Protein AF-A0A9P0CF35-F1 (afdb_monomer_lite)

InterPro domains:
  IPR003690 Transcription termination factor, mitochondrial/chloroplastic [PF02536] (257-382)
  IPR003690 Transcription termination factor, mitochondrial/chloroplastic [PTHR15437] (191-407)
  IPR003690 Transcription termination factor, mitochondrial/chloroplastic [SM00733] (134-165)
  IPR003690 Transcription termination factor, mitochondrial/chloroplastic [SM00733] (325-355)
  IPR003690 Transcription termination factor, mitochondrial/chloroplastic [SM00733] (356-386)
  IPR038538 MTERF superfamily, mitochondrial/chloroplastic [G3DSA:1.25.70.10] (170-407)

Foldseek 3Di:
DPVVVVLVVVCVVPPDDDDDPPVVVVPQDDWDWDDDDDFWTWGWDDDPNDIDTDTQGDDPPCPPVSVVVVVVVVVVVVVLVVQLVLLCVLQVDDSVLSVLVVVLCVVVVCPVDPVSVVQVSLLSNVCVVLPDHSVLCSVPSCSSVDGSVLSVLLQVLCCVQVNRDDSLLVLLSLDHSVLSNLQSVLQVVCCVPPVAGPLRVCCVLQVDGSNRSNNVCRVDVLSSVDRVVQQVLLVVVLVVQVNDSVLCNVCVVLSSDGSVLVVVQSVVCVVLVDPGDGSVSSVDDPVVNNVVSVLVVVLVVLCVVQVDLLSVLCVLLVDDSVLSVVVCVVPVVVVVDGSVLLVVQSVLCVVLVADSVLCSVPVLLSVDDSVLQVVLSVLCVVLVDDDDDSVLSNDDPVVNVVVSVVSVVVVVPPDDPDDDDDDDDDD

Radius of gyration: 38.12 Å; chains: 1; bounding box: 103×62×104 Å

pLDDT: mean 80.26, std 22.26, range [27.27, 97.81]

Secondary structure (DSSP, 8-state):
--HHHHHHHHHHHH-TT-PPPTTHHHH----EEE--SSSEEEEEEEETTEEEEEEEE--TT-TTHHHHHHHHHHHHHHHHHHHHHHHHHHHT--HHHHHHHHHHHHHTTTTSSHHHHHHHHHHHHHHHHTT--HHHHHHTGGGGGS-HHHHHHHHHHHHHHTSSPPGGGGGGGGS-HHHHHHHHHHHHHHHHHHSS-HHHHHHHHHT--HHHHHHHHHH-GGGTSS-HHHHHHHHHHHHHTT--HHHHHHTGGGGGS-HHHHHHHHHHHHHTT-SS--HHHHHS-HHHHHHHHHHHHHHHHHHHHHSSHHHHHHHHHT--HHHHHHHHHH-TTGGGS-HHHHHHHHHHHHHTT--HHHHHH-GGGGGS-HHHHHHHHHHHHHTT--S--HHHHTS-HHHHHHHHHHHHHHGGGSS------------

Sequence (427 aa):
MNRSVFQICLSAIHGPTSIPSRSVMKQMSKFSIAHVSNRSYFVNFILGDRQFNMPVHVEKKQEEGLSLQSFSLFQSFKTRNERRLKICELLQCSSADANSIMQIAINQRLFDDPETSATFFDKLKLLHQIGLDAKLVAQHQWLFDFSLGELEKKIEAFRQKEGVLKIDELNLLKLRKAELLDLLDLLEEDRESLMETRIDFFSREFGLSIPEVCSLLVERSFLRRKSLQQIMSIYQKLKDAGVSKSEIRNDFWIFKHKKQTIEERIQLAKRLQFDQFKCWMSRCNLRALKRSAEILTANKKILDKYKTREALLMEKLHIDEAEVGRICDTYPQLSKIRETKILHMIDFLMSEGITEDQIRAHPKILCHSPRTLKKRINELVKLGAHVPNVYVFCLNQRLYDRYIEKFLGGSASSSVNEGPVKSSSKL

Organism: Bemisia tabaci (NCBI:txid7038)

Structure (mmCIF, N/CA/C/O backbone):
data_AF-A0A9P0CF35-F1
#
_entry.id   AF-A0A9P0CF35-F1
#
loop_
_atom_site.group_PDB
_atom_site.id
_atom_site.type_symbol
_atom_site.label_atom_id
_atom_site.label_alt_id
_atom_site.label_comp_id
_atom_site.label_asym_id
_atom_site.label_entity_id
_atom_site.label_seq_id
_atom_site.pdbx_PDB_ins_code
_atom_site.Cartn_x
_atom_site.Cartn_y
_atom_site.Cartn_z
_atom_site.occupancy
_atom_site.B_iso_or_equiv
_atom_site.auth_seq_id
_atom_site.auth_comp_id
_atom_site.auth_asym_id
_atom_site.auth_atom_id
_atom_site.pdbx_PDB_model_num
ATOM 1 N N . MET A 1 1 ? 4.811 -27.610 64.730 1.00 38.06 1 MET A N 1
ATOM 2 C CA . MET A 1 1 ? 4.275 -26.424 64.023 1.00 38.06 1 MET A CA 1
ATOM 3 C C . MET A 1 1 ? 4.744 -25.194 64.780 1.00 38.06 1 MET A C 1
ATOM 5 O O . MET A 1 1 ? 4.407 -25.076 65.951 1.00 38.06 1 MET A O 1
ATOM 9 N N . ASN A 1 2 ? 5.578 -24.342 64.181 1.00 31.91 2 ASN A N 1
ATOM 10 C CA . ASN A 1 2 ? 6.050 -23.142 64.870 1.00 31.91 2 ASN A CA 1
ATOM 11 C C . ASN A 1 2 ? 4.897 -22.126 64.892 1.00 31.91 2 ASN A C 1
ATOM 13 O O . ASN A 1 2 ? 4.430 -21.709 63.830 1.00 31.91 2 ASN A O 1
ATOM 17 N N . ARG A 1 3 ? 4.385 -21.803 66.089 1.00 32.09 3 ARG A N 1
ATOM 18 C CA . ARG A 1 3 ? 3.220 -20.919 66.311 1.00 32.09 3 ARG A CA 1
ATOM 19 C C . ARG A 1 3 ? 3.348 -19.591 65.558 1.00 32.09 3 ARG A C 1
ATOM 21 O O . ARG A 1 3 ? 2.351 -19.075 65.074 1.00 32.09 3 ARG A O 1
ATOM 28 N N . SER A 1 4 ? 4.575 -19.108 65.385 1.00 35.34 4 SER A N 1
ATOM 29 C CA . SER A 1 4 ? 4.942 -17.897 64.652 1.00 35.34 4 SER A CA 1
ATOM 30 C C . SER A 1 4 ? 4.466 -17.880 63.195 1.00 35.34 4 SER A C 1
ATOM 32 O O . SER A 1 4 ? 3.854 -16.905 62.779 1.00 35.34 4 SER A O 1
ATOM 34 N N . VAL A 1 5 ? 4.648 -18.961 62.430 1.00 37.94 5 VAL A N 1
ATOM 35 C CA . VAL A 1 5 ? 4.277 -18.998 60.998 1.00 37.94 5 VAL A CA 1
ATOM 36 C C . VAL A 1 5 ? 2.757 -18.965 60.811 1.00 37.94 5 VAL A C 1
ATOM 38 O O . VAL A 1 5 ? 2.245 -18.284 59.927 1.00 37.94 5 VAL A O 1
ATOM 41 N N . PHE A 1 6 ? 2.019 -19.647 61.691 1.00 38.47 6 PHE A N 1
ATOM 42 C CA . PHE A 1 6 ? 0.555 -19.647 61.665 1.00 38.47 6 PHE A CA 1
ATOM 43 C C . PHE A 1 6 ? -0.020 -18.289 62.104 1.00 38.47 6 PHE A C 1
ATOM 45 O O . PHE A 1 6 ? -0.959 -17.791 61.486 1.00 38.47 6 PHE A O 1
ATOM 52 N N . GLN A 1 7 ? 0.587 -17.649 63.113 1.00 34.69 7 GLN A N 1
ATOM 53 C CA . GLN A 1 7 ? 0.208 -16.309 63.579 1.00 34.69 7 GLN A CA 1
ATOM 54 C C . GLN A 1 7 ? 0.444 -15.230 62.505 1.00 34.69 7 GLN A C 1
ATOM 56 O O . GLN A 1 7 ? -0.371 -14.318 62.371 1.00 34.69 7 GLN A O 1
ATOM 61 N N . ILE A 1 8 ? 1.524 -15.350 61.721 1.00 41.12 8 ILE A N 1
ATOM 62 C CA . ILE A 1 8 ? 1.886 -14.422 60.634 1.00 41.12 8 ILE A CA 1
ATOM 63 C C . ILE A 1 8 ? 0.896 -14.526 59.464 1.00 41.12 8 ILE A C 1
ATOM 65 O O . ILE A 1 8 ? 0.435 -13.509 58.950 1.00 41.12 8 ILE A O 1
ATOM 69 N N . CYS A 1 9 ? 0.481 -15.739 59.083 1.00 38.28 9 CYS A N 1
ATOM 70 C CA . CYS A 1 9 ? -0.542 -15.921 58.048 1.00 38.28 9 CYS A CA 1
ATOM 71 C C . CYS A 1 9 ? -1.928 -15.397 58.474 1.00 38.28 9 CYS A C 1
ATOM 73 O O . CYS A 1 9 ? -2.679 -14.911 57.633 1.00 38.28 9 CYS A O 1
ATOM 75 N N . LEU A 1 10 ? -2.263 -15.461 59.767 1.00 36.50 10 LEU A N 1
ATOM 76 C CA . LEU A 1 10 ? -3.533 -14.966 60.316 1.00 36.50 10 LEU A CA 1
ATOM 77 C C . LEU A 1 10 ? -3.588 -13.435 60.434 1.00 36.50 10 LEU A C 1
ATOM 79 O O . LEU A 1 10 ? -4.591 -12.820 60.076 1.00 36.50 10 LEU A O 1
ATOM 83 N N . SER A 1 11 ? -2.496 -12.812 60.877 1.00 35.41 11 SER A N 1
ATOM 84 C CA . SER A 1 11 ? -2.374 -11.347 60.950 1.00 35.41 11 SER A CA 1
ATOM 85 C C . SER A 1 11 ? -2.314 -10.687 59.564 1.00 35.41 11 SER A C 1
ATOM 87 O O . SER A 1 11 ? -2.769 -9.555 59.405 1.00 35.41 11 SER A O 1
ATOM 89 N N . ALA A 1 12 ? -1.876 -11.423 58.536 1.00 39.31 12 ALA A N 1
ATOM 90 C CA . ALA A 1 12 ? -1.888 -10.994 57.136 1.00 39.31 12 ALA A CA 1
ATOM 91 C C . ALA A 1 12 ? -3.288 -10.931 56.483 1.00 39.31 12 ALA A C 1
ATOM 93 O O . ALA A 1 12 ? -3.429 -10.330 55.419 1.00 39.31 12 ALA A O 1
ATOM 94 N N . ILE A 1 13 ? -4.316 -11.542 57.088 1.00 39.69 13 ILE A N 1
ATOM 95 C CA . ILE A 1 13 ? -5.685 -11.584 56.537 1.00 39.69 13 ILE A CA 1
ATOM 96 C C . ILE A 1 13 ? -6.619 -10.588 57.247 1.00 39.69 13 ILE A C 1
ATOM 98 O O . ILE A 1 13 ? -7.537 -10.070 56.614 1.00 39.69 13 ILE A O 1
ATOM 102 N N . HIS A 1 14 ? -6.382 -10.274 58.528 1.00 35.88 14 HIS A N 1
ATOM 103 C CA . HIS A 1 14 ? -7.308 -9.469 59.345 1.00 35.88 14 HIS A CA 1
ATOM 104 C C . HIS A 1 14 ? -6.695 -8.229 60.025 1.00 35.88 14 HIS A C 1
ATOM 106 O O . HIS A 1 14 ? -7.379 -7.543 60.788 1.00 35.88 14 HIS A O 1
ATOM 112 N N . GLY A 1 15 ? -5.427 -7.912 59.747 1.00 35.34 15 GLY A N 1
ATOM 113 C CA . GLY A 1 15 ? -4.712 -6.816 60.404 1.00 35.34 15 GLY A CA 1
ATOM 114 C C . GLY A 1 15 ? -4.285 -7.148 61.846 1.00 35.34 15 GLY A C 1
ATOM 115 O O . GLY A 1 15 ? -4.724 -8.145 62.422 1.00 35.34 15 GLY A O 1
ATOM 116 N N . PRO A 1 16 ? -3.398 -6.336 62.450 1.00 35.19 16 PRO A N 1
ATOM 117 C CA . PRO A 1 16 ? -2.611 -6.729 63.625 1.00 35.19 16 PRO A CA 1
ATOM 118 C C . PRO A 1 16 ? -3.377 -6.880 64.956 1.00 35.19 16 PRO A C 1
ATOM 120 O O . PRO A 1 16 ? -2.761 -7.281 65.940 1.00 35.19 16 PRO A O 1
ATOM 123 N N . THR A 1 17 ? -4.685 -6.601 65.035 1.00 35.00 17 THR A N 1
ATOM 124 C CA . THR A 1 17 ? -5.405 -6.518 66.328 1.00 35.00 17 THR A CA 1
ATOM 125 C C . THR A 1 17 ? -6.737 -7.268 66.430 1.00 35.00 17 THR A C 1
ATOM 127 O O . THR A 1 17 ? -7.443 -7.090 67.421 1.00 35.00 17 THR A O 1
ATOM 130 N N . SER A 1 18 ? -7.093 -8.161 65.501 1.00 32.91 18 SER A N 1
ATOM 131 C CA . SER A 1 18 ? -8.327 -8.955 65.638 1.00 32.91 18 SER A CA 1
ATOM 132 C C . SER A 1 18 ? -8.052 -10.447 65.861 1.00 32.91 18 SER A C 1
ATOM 134 O O . SER A 1 18 ? -7.495 -11.150 65.021 1.00 32.91 18 SER A O 1
ATOM 136 N N . ILE A 1 19 ? -8.459 -10.951 67.031 1.00 38.06 19 ILE A N 1
ATOM 137 C CA . ILE A 1 19 ? -8.584 -12.392 67.278 1.00 38.06 19 ILE A CA 1
ATOM 138 C C . ILE A 1 19 ? -9.802 -12.860 66.463 1.00 38.06 19 ILE A C 1
ATOM 140 O O . ILE A 1 19 ? -10.900 -12.347 66.698 1.00 38.06 19 ILE A O 1
ATOM 144 N N . PRO A 1 20 ? -9.665 -13.801 65.510 1.00 36.38 20 PRO A N 1
ATOM 145 C CA . PRO A 1 20 ? -10.798 -14.231 64.705 1.00 36.38 20 PRO A CA 1
ATOM 146 C C . PRO A 1 20 ? -11.802 -14.962 65.592 1.00 36.38 20 PRO A C 1
ATOM 148 O O . PRO A 1 20 ? -11.429 -15.786 66.433 1.00 36.38 20 PRO A O 1
ATOM 151 N N . SER A 1 21 ? -13.090 -14.692 65.388 1.00 35.62 21 SER A N 1
ATOM 152 C CA . SER A 1 21 ? -14.142 -15.411 66.103 1.00 35.62 21 SER A CA 1
ATOM 153 C C . SER A 1 21 ? -14.088 -16.913 65.771 1.00 35.62 21 SER A C 1
ATOM 155 O O . SER A 1 21 ? -13.633 -17.330 64.700 1.00 35.62 21 SER A O 1
ATOM 157 N N . ARG A 1 22 ? -14.604 -17.759 66.674 1.00 35.00 22 ARG A N 1
ATOM 158 C CA . ARG A 1 22 ? -14.693 -19.220 66.472 1.00 35.00 22 ARG A CA 1
ATOM 159 C C . ARG A 1 22 ? -15.443 -19.629 65.191 1.00 35.00 22 ARG A C 1
ATOM 161 O O . ARG A 1 22 ? -15.274 -20.767 64.761 1.00 35.00 22 ARG A O 1
ATOM 168 N N . SER A 1 23 ? -16.243 -18.749 64.575 1.00 34.41 23 SER A N 1
ATOM 169 C CA . SER A 1 23 ? -16.899 -19.044 63.292 1.00 34.41 23 SER A CA 1
ATOM 170 C C . SER A 1 23 ? -15.955 -18.879 62.092 1.00 34.41 23 SER A C 1
ATOM 172 O O . SER A 1 23 ? -16.023 -19.684 61.166 1.00 34.41 23 SER A O 1
ATOM 174 N N . VAL A 1 24 ? -15.006 -17.936 62.147 1.00 34.50 24 VAL A N 1
ATOM 175 C CA . VAL A 1 24 ? -13.995 -17.695 61.097 1.00 34.50 24 VAL A CA 1
ATOM 176 C C . VAL A 1 24 ? -12.985 -18.843 61.036 1.00 34.50 24 VAL A C 1
ATOM 178 O O . VAL A 1 24 ? -12.649 -19.327 59.957 1.00 34.50 24 VAL A O 1
ATOM 181 N N . MET A 1 25 ? -12.585 -19.380 62.194 1.00 34.03 25 MET A N 1
ATOM 182 C CA . MET A 1 25 ? -11.726 -20.573 62.257 1.00 34.03 25 MET A CA 1
ATOM 183 C C . MET A 1 25 ? -12.390 -21.844 61.696 1.00 34.03 25 MET A C 1
ATOM 185 O O . MET A 1 25 ? -11.685 -22.777 61.322 1.00 34.03 25 MET A O 1
ATOM 189 N N . LYS A 1 26 ? -13.727 -21.889 61.598 1.00 34.72 26 LYS A N 1
ATOM 190 C CA . LYS A 1 26 ? -14.466 -23.012 60.996 1.00 34.72 26 LYS A CA 1
ATOM 191 C C . LYS A 1 26 ? -14.554 -22.940 59.464 1.00 34.72 26 LYS A C 1
ATOM 193 O O . LYS A 1 26 ? -14.775 -23.977 58.850 1.00 34.72 26 LYS A O 1
ATOM 198 N N . GLN A 1 27 ? -14.371 -21.764 58.851 1.00 34.12 27 GLN A N 1
ATOM 199 C CA . GLN A 1 27 ? -14.443 -21.577 57.390 1.00 34.12 27 GLN A CA 1
ATOM 200 C C . GLN A 1 27 ? -13.103 -21.785 56.661 1.00 34.12 27 GLN A C 1
ATOM 202 O O . GLN A 1 27 ? -13.093 -21.958 55.446 1.00 34.12 27 GLN A O 1
ATOM 207 N N . MET A 1 28 ? -11.971 -21.829 57.371 1.00 33.00 28 MET A N 1
ATOM 208 C CA . MET A 1 28 ? -10.666 -22.146 56.777 1.00 33.00 28 MET A CA 1
ATOM 209 C C . MET A 1 28 ? -10.422 -23.657 56.734 1.00 33.00 28 MET A C 1
ATOM 211 O O . MET A 1 28 ? -9.695 -24.224 57.553 1.00 33.00 28 MET A O 1
ATOM 215 N N . SER A 1 29 ? -11.026 -24.342 55.767 1.00 32.12 29 SER A N 1
ATOM 216 C CA . SER A 1 29 ? -10.775 -25.765 55.551 1.00 32.12 29 SER A CA 1
ATOM 217 C C . SER A 1 29 ? -9.436 -25.991 54.829 1.00 32.12 29 SER A C 1
ATOM 219 O O . SER A 1 29 ? -9.379 -26.035 53.606 1.00 32.12 29 SER A O 1
ATOM 221 N N . LYS A 1 30 ? -8.384 -26.217 55.629 1.00 38.38 30 LYS A N 1
ATOM 222 C CA . LYS A 1 30 ? -7.098 -26.877 55.301 1.00 38.38 30 LYS A CA 1
ATOM 223 C C . LYS A 1 30 ? -6.047 -26.055 54.529 1.00 38.38 30 LYS A C 1
ATOM 225 O O . LYS A 1 30 ? -5.987 -26.064 53.306 1.00 38.38 30 LYS A O 1
ATOM 230 N N . PHE A 1 31 ? -5.090 -25.502 55.277 1.00 35.50 31 PHE A N 1
ATOM 231 C CA . PHE A 1 31 ? -3.725 -25.263 54.794 1.00 35.50 31 PHE A CA 1
ATOM 232 C C . PHE A 1 31 ? -2.854 -26.480 55.127 1.00 35.50 31 PHE A C 1
ATOM 234 O O . PHE A 1 31 ? -2.879 -26.964 56.259 1.00 35.50 31 PHE A O 1
ATOM 241 N N . SER A 1 32 ? -2.064 -26.968 54.168 1.00 35.41 32 SER A N 1
ATOM 242 C CA . SER A 1 32 ? -1.020 -27.964 54.437 1.00 35.41 32 SER A CA 1
ATOM 243 C C . SER A 1 32 ? 0.258 -27.572 53.707 1.00 35.41 32 SER A C 1
ATOM 245 O O . SER A 1 32 ? 0.242 -27.311 52.508 1.00 35.41 32 SER A O 1
ATOM 247 N N . ILE A 1 33 ? 1.369 -27.498 54.435 1.00 34.66 33 ILE A N 1
ATOM 248 C CA . ILE A 1 33 ? 2.695 -27.385 53.828 1.00 34.66 33 ILE A CA 1
ATOM 249 C C . ILE A 1 33 ? 3.159 -28.820 53.605 1.00 34.66 33 ILE A C 1
ATOM 251 O O . ILE A 1 33 ? 3.409 -29.544 54.569 1.00 34.66 33 ILE A O 1
ATOM 255 N N . ALA A 1 34 ? 3.214 -29.251 52.347 1.00 33.88 34 ALA A N 1
ATOM 256 C CA . ALA A 1 34 ? 3.755 -30.557 52.004 1.00 33.88 34 ALA A CA 1
ATOM 257 C C . ALA A 1 34 ? 5.282 -30.452 51.940 1.00 33.88 34 ALA A C 1
ATOM 259 O O . ALA A 1 34 ? 5.837 -29.702 51.136 1.00 33.88 34 ALA A O 1
ATOM 260 N N . HIS A 1 35 ? 5.963 -31.193 52.810 1.00 31.84 35 HIS A N 1
ATOM 261 C CA . HIS A 1 35 ? 7.411 -31.325 52.769 1.00 31.84 35 HIS A CA 1
ATOM 262 C C . HIS A 1 35 ? 7.775 -32.315 51.658 1.00 31.84 35 HIS A C 1
ATOM 264 O O . HIS A 1 35 ? 7.420 -33.488 51.741 1.00 31.84 35 HIS A O 1
ATOM 270 N N . VAL A 1 36 ? 8.508 -31.868 50.640 1.00 31.00 36 VAL A N 1
ATOM 271 C CA . VAL A 1 36 ? 9.132 -32.758 49.652 1.00 31.00 36 VAL A CA 1
ATOM 272 C C . VAL A 1 36 ? 10.640 -32.548 49.733 1.00 31.00 36 VAL A C 1
ATOM 274 O O . VAL A 1 36 ? 11.125 -31.426 49.861 1.00 31.00 36 VAL A O 1
ATOM 277 N N . SER A 1 37 ? 11.379 -33.651 49.803 1.00 35.69 37 SER A N 1
ATOM 278 C CA . SER A 1 37 ? 12.822 -33.684 50.036 1.00 35.69 37 SER A CA 1
ATOM 279 C C . SER A 1 37 ? 13.614 -32.803 49.059 1.00 35.69 37 SER A C 1
ATOM 281 O O . SER A 1 37 ? 13.305 -32.755 47.874 1.00 35.69 37 SER A O 1
ATOM 283 N N . ASN A 1 38 ? 14.695 -32.203 49.572 1.00 34.97 38 ASN A N 1
ATOM 284 C CA . ASN A 1 38 ? 15.697 -31.378 48.883 1.00 34.97 38 ASN A CA 1
ATOM 285 C C . ASN A 1 38 ? 15.224 -30.012 48.330 1.00 34.97 38 ASN A C 1
ATOM 287 O O . ASN A 1 38 ? 14.948 -29.833 47.149 1.00 34.97 38 ASN A O 1
ATOM 291 N N . ARG A 1 39 ? 15.297 -29.001 49.216 1.00 39.50 39 ARG A N 1
ATOM 292 C CA . ARG A 1 39 ? 15.465 -27.553 48.927 1.00 39.50 39 ARG A CA 1
ATOM 293 C C . ARG A 1 39 ? 14.374 -26.845 48.102 1.00 39.50 39 ARG A C 1
ATOM 295 O O . ARG A 1 39 ? 14.587 -25.708 47.679 1.00 39.50 39 ARG A O 1
ATOM 302 N N . SER A 1 40 ? 13.203 -27.454 47.952 1.00 37.66 40 SER A N 1
ATOM 303 C CA . SER A 1 40 ? 12.041 -26.840 47.298 1.00 37.66 40 SER A CA 1
ATOM 304 C C . SER A 1 40 ? 10.822 -26.991 48.205 1.00 37.66 40 SER A C 1
ATOM 306 O O . SER A 1 40 ? 10.358 -28.104 48.440 1.00 37.66 40 SER A O 1
ATOM 308 N N . TYR A 1 41 ? 10.332 -25.889 48.766 1.00 45.41 41 TYR A N 1
ATOM 309 C CA . TYR A 1 41 ? 9.106 -25.873 49.564 1.00 45.41 41 TYR A CA 1
ATOM 310 C C . TYR A 1 41 ? 7.922 -25.635 48.631 1.00 45.41 41 TYR A C 1
ATOM 312 O O . TYR A 1 41 ? 8.048 -24.881 47.675 1.00 45.41 41 TYR A O 1
ATOM 320 N N . PHE A 1 42 ? 6.771 -26.250 48.891 1.00 41.91 42 PHE A N 1
ATOM 321 C CA . PHE A 1 42 ? 5.540 -25.931 48.172 1.00 41.91 42 PHE A CA 1
ATOM 322 C C . PHE A 1 42 ? 4.486 -25.447 49.160 1.00 41.91 42 PHE A C 1
ATOM 324 O O . PHE A 1 42 ? 4.216 -26.103 50.169 1.00 41.91 42 PHE A O 1
ATOM 331 N N . VAL A 1 43 ? 3.896 -24.287 48.879 1.00 48.56 43 VAL A N 1
ATOM 332 C CA . VAL A 1 43 ? 2.720 -23.811 49.609 1.00 48.56 43 VAL A CA 1
ATOM 333 C C . VAL A 1 43 ? 1.496 -24.306 48.856 1.00 48.56 43 VAL A C 1
ATOM 335 O O . VAL A 1 43 ? 1.238 -23.863 47.735 1.00 48.56 43 VAL A O 1
ATOM 338 N N . ASN A 1 44 ? 0.762 -25.233 49.474 1.00 40.88 44 ASN A N 1
ATOM 339 C CA . ASN A 1 44 ? -0.503 -25.714 48.939 1.00 40.88 44 ASN A CA 1
ATOM 340 C C . ASN A 1 44 ? -1.637 -24.903 49.559 1.00 40.88 44 ASN A C 1
ATOM 342 O O . ASN A 1 44 ? -1.755 -24.832 50.787 1.00 40.88 44 ASN A O 1
ATOM 346 N N . PHE A 1 45 ? -2.489 -24.322 48.722 1.00 50.19 45 PHE A N 1
ATOM 347 C CA . PHE A 1 45 ? -3.704 -23.667 49.191 1.00 50.19 45 PHE A CA 1
ATOM 348 C C . PHE A 1 45 ? -4.875 -23.912 48.246 1.00 50.19 45 PHE A C 1
ATOM 350 O O . PHE A 1 45 ? -4.711 -24.190 47.057 1.00 50.19 45 PHE A O 1
ATOM 357 N N . ILE A 1 46 ? -6.069 -23.842 48.822 1.00 37.50 46 ILE A N 1
ATOM 358 C CA . ILE A 1 46 ? -7.337 -24.081 48.146 1.00 37.50 46 ILE A CA 1
ATOM 359 C C . ILE A 1 46 ? -8.031 -22.726 47.994 1.00 37.50 46 ILE A C 1
ATOM 361 O O . ILE A 1 46 ? -8.192 -22.003 48.978 1.00 37.50 46 ILE A O 1
ATOM 365 N N . LEU A 1 47 ? -8.405 -22.369 46.764 1.00 36.06 47 LEU A N 1
ATOM 366 C CA . LEU A 1 47 ? -9.180 -21.164 46.456 1.00 36.06 47 LEU A CA 1
ATOM 367 C C . LEU A 1 47 ? -10.466 -21.597 45.736 1.00 36.06 47 LEU A C 1
ATOM 369 O O . LEU A 1 47 ? -10.415 -22.024 44.580 1.00 36.06 47 LEU A O 1
ATOM 373 N N . GLY A 1 48 ? -11.605 -21.536 46.432 1.00 49.44 48 GLY A N 1
ATOM 374 C CA . GLY A 1 48 ? -12.844 -22.177 45.971 1.00 49.44 48 GLY A CA 1
ATOM 375 C C . GLY A 1 48 ? -12.682 -23.701 45.905 1.00 49.44 48 GLY A C 1
ATOM 376 O O . GLY A 1 48 ? -12.150 -24.295 46.837 1.00 49.44 48 GLY A O 1
ATOM 377 N N . ASP A 1 49 ? -13.056 -24.319 44.782 1.00 36.31 49 ASP A N 1
ATOM 378 C CA . ASP A 1 49 ? -12.972 -25.780 44.589 1.00 36.31 49 ASP A CA 1
ATOM 379 C C . ASP A 1 49 ? -11.645 -26.252 43.963 1.00 36.31 49 ASP A C 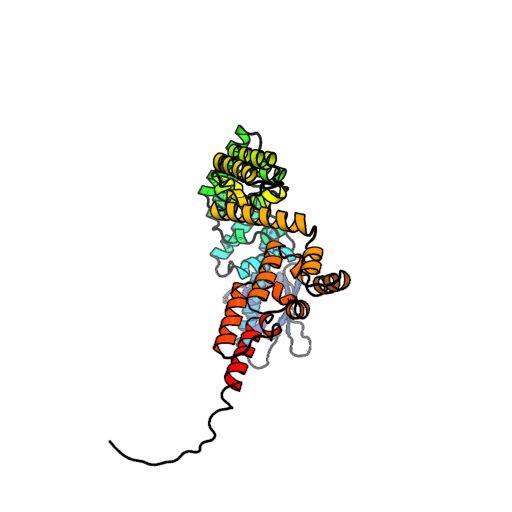1
ATOM 381 O O . ASP A 1 49 ? -11.511 -27.406 43.553 1.00 36.31 49 ASP A O 1
ATOM 385 N N . ARG A 1 50 ? -10.648 -25.365 43.824 1.00 32.47 50 ARG A N 1
ATOM 386 C CA . ARG A 1 50 ? -9.380 -25.673 43.140 1.00 32.47 50 ARG A CA 1
ATOM 387 C C . ARG A 1 50 ? -8.185 -25.590 44.084 1.00 32.47 50 ARG A C 1
ATOM 389 O O . ARG A 1 50 ? -8.034 -24.628 44.835 1.00 32.47 50 ARG A O 1
ATOM 396 N N . GLN A 1 51 ? -7.313 -26.594 43.993 1.00 42.62 51 GLN A N 1
ATOM 397 C CA . GLN A 1 51 ? -6.056 -26.681 44.734 1.00 42.62 51 GLN A CA 1
ATOM 398 C C . GLN A 1 51 ? -4.892 -26.152 43.885 1.00 42.62 51 GLN A C 1
ATOM 400 O O . GLN A 1 51 ? -4.752 -26.514 42.717 1.00 42.62 51 GLN A O 1
ATOM 405 N N . PHE A 1 52 ? -4.046 -25.315 44.485 1.00 42.47 52 PHE A N 1
ATOM 406 C CA . PHE A 1 52 ? -2.872 -24.721 43.849 1.00 42.47 52 PHE A CA 1
ATOM 407 C C . PHE A 1 52 ? -1.610 -25.030 44.657 1.00 42.47 52 PHE A C 1
ATOM 409 O O . PHE A 1 52 ? -1.636 -24.971 45.886 1.00 42.47 52 PHE A O 1
ATOM 416 N N . ASN A 1 53 ? -0.505 -25.309 43.956 1.00 42.47 53 ASN A N 1
ATOM 417 C CA . ASN A 1 53 ? 0.804 -25.597 44.546 1.00 42.47 53 ASN A CA 1
ATOM 418 C C . ASN A 1 53 ? 1.808 -24.542 44.059 1.00 42.47 53 ASN A C 1
ATOM 420 O O . ASN A 1 53 ? 2.073 -24.459 42.858 1.00 42.47 53 ASN A O 1
ATOM 424 N N . MET A 1 54 ? 2.370 -23.740 44.966 1.00 43.88 54 MET A N 1
ATOM 425 C CA . MET A 1 54 ? 3.357 -22.708 44.622 1.00 43.88 54 MET A CA 1
ATOM 426 C C . MET A 1 54 ? 4.758 -23.106 45.113 1.00 43.88 54 MET A C 1
ATOM 428 O O . MET A 1 54 ? 4.907 -23.311 46.319 1.00 43.88 54 MET A O 1
ATOM 432 N N . PRO A 1 55 ? 5.779 -23.207 44.239 1.00 42.22 55 PRO A N 1
ATOM 433 C CA . PRO A 1 55 ? 7.153 -23.472 44.657 1.00 42.22 55 PRO A CA 1
ATOM 434 C C . PRO A 1 55 ? 7.762 -22.259 45.374 1.00 42.22 55 PRO A C 1
ATOM 436 O O . PRO A 1 55 ? 7.620 -21.120 44.935 1.00 42.22 55 PRO A O 1
ATOM 439 N N . VAL A 1 56 ? 8.479 -22.519 46.460 1.00 46.44 56 VAL A N 1
ATOM 440 C CA . VAL A 1 56 ? 9.226 -21.564 47.278 1.00 46.44 56 VAL A CA 1
ATOM 441 C C . VAL A 1 56 ? 10.638 -22.127 47.455 1.00 46.44 56 VAL A C 1
ATOM 443 O O . VAL A 1 56 ? 10.841 -23.157 48.102 1.00 46.44 56 VAL A O 1
ATOM 446 N N . HIS A 1 57 ? 11.634 -21.469 46.864 1.00 41.78 57 HIS A N 1
ATOM 447 C CA . HIS A 1 57 ? 13.038 -21.785 47.121 1.00 41.78 57 HIS A CA 1
ATOM 448 C C . HIS A 1 57 ? 13.502 -21.050 48.377 1.00 41.78 57 HIS A C 1
ATOM 450 O O . HIS A 1 57 ? 13.391 -19.833 48.469 1.00 41.78 57 HIS A O 1
ATOM 456 N N . VAL A 1 58 ? 14.023 -21.801 49.346 1.00 41.88 58 VAL A N 1
ATOM 457 C CA . VAL A 1 58 ? 14.560 -21.252 50.596 1.00 41.88 58 VAL A CA 1
ATOM 458 C C . VAL A 1 58 ? 16.060 -21.510 50.605 1.00 41.88 58 VAL A C 1
ATOM 460 O O . VAL A 1 58 ? 16.505 -22.643 50.811 1.00 41.88 58 VAL A O 1
ATOM 463 N N . GLU A 1 59 ? 16.852 -20.463 50.379 1.00 38.16 59 GLU A N 1
ATOM 464 C CA . GLU A 1 59 ? 18.284 -20.498 50.669 1.00 38.16 59 GLU A CA 1
ATOM 465 C C . GLU A 1 59 ? 18.521 -20.241 52.163 1.00 38.16 59 GLU A C 1
ATOM 467 O O . GLU A 1 59 ? 17.955 -19.334 52.769 1.00 38.16 59 GLU A O 1
ATOM 472 N N . LYS A 1 60 ? 19.367 -21.079 52.772 1.00 39.22 60 LYS A N 1
ATOM 473 C CA . LYS A 1 60 ? 19.540 -21.287 54.224 1.00 39.22 60 LYS A CA 1
ATOM 474 C C . LYS A 1 60 ? 20.043 -20.080 55.053 1.00 39.22 60 LYS A C 1
ATOM 476 O O . LYS A 1 60 ? 20.476 -20.291 56.180 1.00 39.22 60 LYS A O 1
ATOM 481 N N . LYS A 1 61 ? 20.037 -18.841 54.545 1.00 36.06 61 LYS A N 1
ATOM 482 C CA . LYS A 1 61 ? 20.641 -17.682 55.240 1.00 36.06 61 LYS A CA 1
ATOM 483 C C . LYS A 1 61 ? 19.867 -16.353 55.210 1.00 36.06 61 LYS A C 1
ATOM 485 O O . LYS A 1 61 ? 20.440 -15.338 55.587 1.00 36.06 61 LYS A O 1
ATOM 490 N N . GLN A 1 62 ? 18.583 -16.324 54.849 1.00 39.31 62 GLN A N 1
ATOM 491 C CA . GLN A 1 62 ? 17.777 -15.087 54.914 1.00 39.31 62 GLN A CA 1
ATOM 492 C C . GLN A 1 62 ? 16.347 -15.333 55.427 1.00 39.31 62 GLN A C 1
ATOM 494 O O . GLN A 1 62 ? 15.382 -15.072 54.720 1.00 39.31 62 GLN A O 1
ATOM 499 N N . GLU A 1 63 ? 16.174 -15.845 56.649 1.00 40.31 63 GLU A N 1
ATOM 500 C CA . GLU A 1 63 ? 14.834 -16.174 57.180 1.00 40.31 63 GLU A CA 1
ATOM 501 C C . GLU A 1 63 ? 13.887 -14.958 57.292 1.00 40.31 63 GLU A C 1
ATOM 503 O O . GLU A 1 63 ? 12.684 -15.108 57.084 1.00 40.31 63 GLU A O 1
ATOM 508 N N . GLU A 1 64 ? 14.402 -13.742 57.505 1.00 39.31 64 GLU A N 1
ATOM 509 C CA . GLU A 1 64 ? 13.566 -12.530 57.570 1.00 39.31 64 GLU A CA 1
ATOM 510 C C . GLU A 1 64 ? 13.252 -11.940 56.178 1.00 39.31 64 GLU A C 1
ATOM 512 O O . GLU A 1 64 ? 12.108 -11.571 55.905 1.00 39.31 64 GLU A O 1
ATOM 517 N N . GLY A 1 65 ? 14.220 -11.938 55.249 1.00 34.53 65 GLY A N 1
ATOM 518 C CA . GLY A 1 65 ? 14.058 -11.407 53.883 1.00 34.53 65 GLY A CA 1
ATOM 519 C C . GLY A 1 65 ? 13.249 -12.306 52.934 1.00 34.53 65 GLY A C 1
ATOM 520 O O . GLY A 1 65 ? 12.511 -11.805 52.082 1.00 34.53 65 GLY A O 1
ATOM 521 N N . LEU A 1 66 ? 13.314 -13.630 53.121 1.00 39.16 66 LEU A N 1
ATOM 522 C CA . LEU A 1 66 ? 12.540 -14.616 52.352 1.00 39.16 66 LEU A CA 1
ATOM 523 C C . LEU A 1 66 ? 11.031 -14.537 52.640 1.00 39.16 66 LEU A C 1
ATOM 525 O O . LEU A 1 66 ? 10.226 -14.866 51.765 1.00 39.16 66 LEU A O 1
ATOM 529 N N . SER A 1 67 ? 10.631 -14.070 53.830 1.00 52.97 67 SER A N 1
ATOM 530 C CA . SER A 1 67 ? 9.218 -13.933 54.217 1.00 52.97 67 SER A CA 1
ATOM 531 C C . SER A 1 67 ? 8.508 -12.816 53.439 1.00 52.97 67 SER A C 1
ATOM 533 O O . SER A 1 67 ? 7.426 -13.029 52.890 1.00 52.97 67 SER A O 1
ATOM 535 N N . LEU A 1 68 ? 9.164 -11.659 53.303 1.00 46.12 68 LEU A N 1
ATOM 536 C CA . LEU A 1 68 ? 8.668 -10.493 52.571 1.00 46.12 68 LEU A CA 1
ATOM 537 C C . LEU A 1 68 ? 8.642 -10.733 51.059 1.00 46.12 68 LEU A C 1
ATOM 539 O O . LEU A 1 68 ? 7.668 -10.365 50.406 1.00 46.12 68 LEU A O 1
ATOM 543 N N . GLN A 1 69 ? 9.668 -11.389 50.504 1.00 49.69 69 GLN A N 1
ATOM 544 C CA . GLN A 1 69 ? 9.696 -11.755 49.082 1.00 49.69 69 GLN A CA 1
ATOM 545 C C . GLN A 1 69 ? 8.634 -12.806 48.735 1.00 49.69 69 GLN A C 1
ATOM 547 O O . GLN A 1 69 ? 7.941 -12.682 47.728 1.00 49.69 69 GLN A O 1
ATOM 552 N N . SER A 1 70 ? 8.445 -13.819 49.584 1.00 55.62 70 SER A N 1
ATOM 553 C CA . SER A 1 70 ? 7.385 -14.817 49.383 1.00 55.62 70 SER A CA 1
ATOM 554 C C . SER A 1 70 ? 5.991 -14.191 49.502 1.00 55.62 70 SER A C 1
ATOM 556 O O . SER A 1 70 ? 5.087 -14.539 48.743 1.00 55.62 70 SER A O 1
ATOM 558 N N . PHE A 1 71 ? 5.818 -13.228 50.414 1.00 59.00 71 PHE A N 1
ATOM 559 C CA . PHE A 1 71 ? 4.576 -12.474 50.569 1.00 59.00 71 PHE A CA 1
ATOM 560 C C . PHE A 1 71 ? 4.295 -11.554 49.374 1.00 59.00 71 PHE A C 1
ATOM 562 O O . PHE A 1 71 ? 3.171 -11.538 48.873 1.00 59.00 71 PHE A O 1
ATOM 569 N N . SER A 1 72 ? 5.295 -10.827 48.869 1.00 59.84 72 SER A N 1
ATOM 570 C CA . SER A 1 72 ? 5.127 -9.958 47.698 1.00 59.84 72 SER A CA 1
ATOM 571 C C . SER A 1 72 ? 4.825 -10.760 46.428 1.00 59.84 72 SER A C 1
ATOM 573 O O . SER A 1 72 ? 3.937 -10.383 45.660 1.00 59.84 72 SER A O 1
ATOM 575 N N . LEU A 1 73 ? 5.472 -11.918 46.248 1.00 66.69 73 LEU A N 1
ATOM 576 C CA . LEU A 1 73 ? 5.162 -12.868 45.177 1.00 66.69 73 LEU A CA 1
ATOM 577 C C . LEU A 1 73 ? 3.735 -13.417 45.298 1.00 66.69 73 LEU A C 1
ATOM 579 O O . LEU A 1 73 ? 3.021 -13.477 44.297 1.00 66.69 73 LEU A O 1
ATOM 583 N N . PHE A 1 74 ? 3.286 -13.755 46.511 1.00 67.38 74 PHE A N 1
ATOM 584 C CA . PHE A 1 74 ? 1.917 -14.208 46.758 1.00 67.38 74 PHE A CA 1
ATOM 585 C C . PHE A 1 74 ? 0.878 -13.123 46.447 1.00 67.38 74 PHE A C 1
ATOM 587 O O . PHE A 1 74 ? -0.098 -13.398 45.748 1.00 67.38 74 PHE A O 1
ATOM 594 N N . GLN A 1 75 ? 1.092 -11.885 46.904 1.00 70.44 75 GLN A N 1
ATOM 595 C CA . GLN A 1 75 ? 0.189 -10.766 46.611 1.00 70.44 75 GLN A CA 1
ATOM 596 C C . GLN A 1 75 ? 0.131 -10.472 45.107 1.00 70.44 75 GLN A C 1
ATOM 598 O O . GLN A 1 75 ? -0.953 -10.288 44.549 1.00 70.44 75 GLN A O 1
ATOM 603 N N . SER A 1 76 ? 1.278 -10.513 44.424 1.00 74.06 76 SER A N 1
ATOM 604 C CA . SER A 1 76 ? 1.361 -10.373 42.967 1.00 74.06 76 SER A CA 1
ATOM 605 C C . SER A 1 76 ? 0.600 -11.488 42.235 1.00 74.06 76 SER A C 1
ATOM 607 O O . SER A 1 76 ? -0.217 -11.208 41.355 1.00 74.06 76 SER A O 1
ATOM 609 N N . PHE A 1 77 ? 0.783 -12.751 42.640 1.00 74.62 77 PHE A N 1
ATOM 610 C CA . PHE A 1 77 ? 0.066 -13.897 42.073 1.00 74.62 77 PHE A CA 1
ATOM 611 C C . PHE A 1 77 ? -1.449 -13.812 42.300 1.00 74.62 77 PHE A C 1
ATOM 613 O O . PHE A 1 77 ? -2.225 -14.053 41.371 1.00 74.62 77 PHE A O 1
ATOM 620 N N . LYS A 1 78 ? -1.875 -13.438 43.512 1.00 76.81 78 LYS A N 1
ATOM 621 C CA . LYS A 1 78 ? -3.286 -13.234 43.862 1.00 76.81 78 LYS A CA 1
ATOM 622 C C . LYS A 1 78 ? -3.911 -12.151 42.982 1.00 76.81 78 LYS A C 1
ATOM 624 O O . LYS A 1 78 ? -4.887 -12.425 42.289 1.00 76.81 78 LYS A O 1
ATOM 629 N N . THR A 1 79 ? -3.274 -10.983 42.907 1.00 84.31 79 THR A N 1
ATOM 630 C CA . THR A 1 79 ? -3.737 -9.839 42.102 1.00 84.31 79 THR A CA 1
ATOM 631 C C . THR A 1 79 ? -3.821 -10.199 40.618 1.00 84.31 79 THR A C 1
ATOM 633 O O . THR A 1 79 ? -4.788 -9.867 39.931 1.00 84.31 79 THR A O 1
ATOM 636 N N . ARG A 1 80 ? -2.824 -10.928 40.100 1.00 84.19 80 ARG A N 1
ATOM 637 C CA . ARG A 1 80 ? -2.812 -11.399 38.710 1.00 84.19 80 ARG A CA 1
ATOM 638 C C . ARG A 1 80 ? -3.988 -12.339 38.431 1.00 84.19 80 ARG A C 1
ATOM 640 O O . ARG A 1 80 ? -4.643 -12.197 37.402 1.00 84.19 80 ARG A O 1
ATOM 647 N N . ASN A 1 81 ? -4.282 -13.267 39.339 1.00 85.50 81 ASN A N 1
ATOM 648 C CA . ASN A 1 81 ? -5.414 -14.179 39.187 1.00 85.50 81 ASN A CA 1
ATOM 649 C C . ASN A 1 81 ? -6.771 -13.490 39.312 1.00 85.50 81 ASN A C 1
ATOM 651 O O . ASN A 1 81 ? -7.668 -13.821 38.544 1.00 85.50 81 ASN A O 1
ATOM 655 N N . GLU A 1 82 ? -6.922 -12.529 40.219 1.00 89.50 82 GLU A N 1
ATOM 656 C CA . GLU A 1 82 ? -8.152 -11.740 40.353 1.00 89.50 82 GLU A CA 1
ATOM 657 C C . GLU A 1 82 ? -8.434 -10.940 39.077 1.00 89.50 82 GLU A C 1
ATOM 659 O O . GLU A 1 82 ? -9.539 -10.995 38.540 1.00 89.50 82 GLU A O 1
ATOM 664 N N . ARG A 1 83 ? -7.412 -10.277 38.517 1.00 92.00 83 ARG A N 1
ATOM 665 C CA . ARG A 1 83 ? -7.524 -9.576 37.226 1.00 92.00 83 ARG A CA 1
ATOM 666 C C . ARG A 1 83 ? -7.905 -10.531 36.096 1.00 92.00 83 ARG A C 1
ATOM 668 O O . ARG A 1 83 ? -8.786 -10.208 35.307 1.00 92.00 83 ARG A O 1
ATOM 675 N N . ARG A 1 84 ? -7.286 -11.715 36.039 1.00 92.75 84 ARG A N 1
ATOM 676 C CA . ARG A 1 84 ? -7.609 -12.753 35.047 1.00 92.75 84 ARG A CA 1
ATOM 677 C C . ARG A 1 84 ? -9.070 -13.185 35.138 1.00 92.75 84 ARG A C 1
ATOM 679 O O . ARG A 1 84 ? -9.747 -13.229 34.118 1.00 92.75 84 ARG A O 1
ATOM 686 N N . LEU A 1 85 ? -9.543 -13.499 36.346 1.00 91.31 85 LEU A N 1
ATOM 687 C CA . LEU A 1 85 ? -10.926 -13.913 36.590 1.00 91.31 85 LEU A CA 1
ATOM 688 C C . LEU A 1 85 ? -11.906 -12.810 36.191 1.00 91.31 85 LEU A C 1
ATOM 690 O O . LEU A 1 85 ? -12.851 -13.090 35.464 1.00 91.31 85 LEU A O 1
ATOM 694 N N . LYS A 1 86 ? -11.611 -11.555 36.543 1.00 94.25 86 LYS A N 1
ATOM 695 C CA . LYS A 1 86 ? -12.427 -10.406 36.142 1.00 94.25 86 LYS A CA 1
ATOM 696 C C . LYS A 1 86 ? -12.519 -10.247 34.620 1.00 94.25 86 LYS A C 1
ATOM 698 O O . LYS A 1 86 ? -13.584 -9.923 34.110 1.00 94.25 86 LYS A O 1
ATOM 703 N N . ILE A 1 87 ? -11.437 -10.497 33.873 1.00 94.94 87 ILE A N 1
ATOM 704 C CA . ILE A 1 87 ? -11.483 -10.496 32.397 1.00 94.94 87 ILE A CA 1
ATOM 705 C C . ILE A 1 87 ? -12.349 -11.651 31.879 1.00 94.94 87 ILE A C 1
ATOM 707 O O . ILE A 1 87 ? -13.184 -11.419 31.006 1.00 94.94 87 ILE A O 1
ATOM 711 N N . CYS A 1 88 ? -12.188 -12.865 32.425 1.00 94.31 88 CYS A N 1
ATOM 712 C CA . CYS A 1 88 ? -13.030 -14.009 32.058 1.00 94.31 88 CYS A CA 1
ATOM 713 C C . CYS A 1 88 ? -14.517 -13.706 32.272 1.00 94.31 88 CYS A C 1
ATOM 715 O O . CYS A 1 88 ? -15.330 -14.036 31.418 1.00 94.31 88 CYS A O 1
ATOM 717 N N . GLU A 1 89 ? -14.862 -13.075 33.395 1.00 94.06 89 GLU A N 1
ATOM 718 C CA . GLU A 1 89 ? -16.234 -12.692 33.731 1.00 94.06 89 GLU A CA 1
ATOM 719 C C . GLU A 1 89 ? -16.776 -11.615 32.785 1.00 94.06 89 GLU A C 1
ATOM 721 O O . GLU A 1 89 ? -17.881 -11.758 32.268 1.00 94.06 89 GLU A O 1
ATOM 726 N N . LEU A 1 90 ? -15.998 -10.558 32.517 1.00 94.44 90 LEU A N 1
ATOM 727 C CA . LEU A 1 90 ? -16.437 -9.433 31.684 1.00 94.44 90 LEU A CA 1
ATOM 728 C C . LEU A 1 90 ? -16.637 -9.802 30.214 1.00 94.44 90 LEU A C 1
ATOM 730 O O . LEU A 1 90 ? -17.546 -9.272 29.587 1.00 94.44 90 LEU A O 1
ATOM 734 N N . LEU A 1 91 ? -15.772 -10.656 29.664 1.00 93.12 91 LEU A N 1
ATOM 735 C CA . LEU A 1 91 ? -15.797 -11.026 28.245 1.00 93.12 91 LEU A CA 1
ATOM 736 C C . LEU A 1 91 ? -16.388 -12.414 27.993 1.00 93.12 91 LEU A C 1
ATOM 738 O O . LEU A 1 91 ? -16.416 -12.854 26.846 1.00 93.12 91 LEU A O 1
ATOM 742 N N . GLN A 1 92 ? -16.799 -13.116 29.054 1.00 93.00 92 GLN A N 1
ATOM 743 C CA . GLN A 1 92 ? -17.287 -14.497 29.007 1.00 93.00 92 GLN A CA 1
ATOM 744 C C . GLN A 1 92 ? -16.323 -15.435 28.254 1.00 93.00 92 GLN A C 1
ATOM 746 O O . GLN A 1 92 ? -16.729 -16.243 27.421 1.00 93.00 92 GLN A O 1
ATOM 751 N N . CYS A 1 93 ? -15.018 -15.306 28.521 1.00 92.88 93 CYS A N 1
ATOM 752 C CA . CYS A 1 93 ? -13.964 -15.961 27.744 1.00 92.88 93 CYS A CA 1
ATOM 753 C C . CYS A 1 93 ? -13.190 -17.031 28.524 1.00 92.88 93 CYS A C 1
ATOM 755 O O . CYS A 1 93 ? -13.266 -17.142 29.751 1.00 92.88 93 CYS A O 1
ATOM 757 N N . SER A 1 94 ? -12.389 -17.820 27.801 1.00 93.50 94 SER A N 1
ATOM 758 C CA . SER A 1 94 ? -11.525 -18.819 28.423 1.00 93.50 94 SER A CA 1
ATOM 759 C C . SER A 1 94 ? -10.395 -18.166 29.228 1.00 93.50 94 SER A C 1
ATOM 761 O O . SER A 1 94 ? -9.996 -17.021 28.996 1.00 93.50 94 SER A O 1
ATOM 763 N N . SER A 1 95 ? -9.797 -18.932 30.146 1.00 89.00 95 SER A N 1
ATOM 764 C CA . SER A 1 95 ? -8.609 -18.467 30.870 1.00 89.00 95 SER A CA 1
ATOM 765 C C . SER A 1 95 ? -7.412 -18.205 29.949 1.00 89.00 95 SER A C 1
ATOM 767 O O . SER A 1 95 ? -6.519 -17.455 30.342 1.00 89.00 95 SER A O 1
ATOM 769 N N . ALA A 1 96 ? -7.348 -18.852 28.783 1.00 89.81 96 ALA A N 1
ATOM 770 C CA . ALA A 1 96 ? -6.275 -18.636 27.821 1.00 89.81 96 ALA A CA 1
ATOM 771 C C . ALA A 1 96 ? -6.428 -17.265 27.148 1.00 89.81 96 ALA A C 1
ATOM 773 O O . ALA A 1 96 ? -5.481 -16.482 27.157 1.00 89.81 96 ALA A O 1
ATOM 774 N N . ASP A 1 97 ? -7.636 -16.931 26.689 1.00 91.62 97 ASP A N 1
ATOM 775 C CA . ASP A 1 97 ? -7.926 -15.632 26.065 1.00 91.62 97 ASP A CA 1
ATOM 776 C C . ASP A 1 97 ? -7.751 -14.481 27.062 1.00 91.62 97 ASP A C 1
ATOM 778 O O . ASP A 1 97 ? -7.140 -13.457 26.750 1.00 91.62 97 ASP A O 1
ATOM 782 N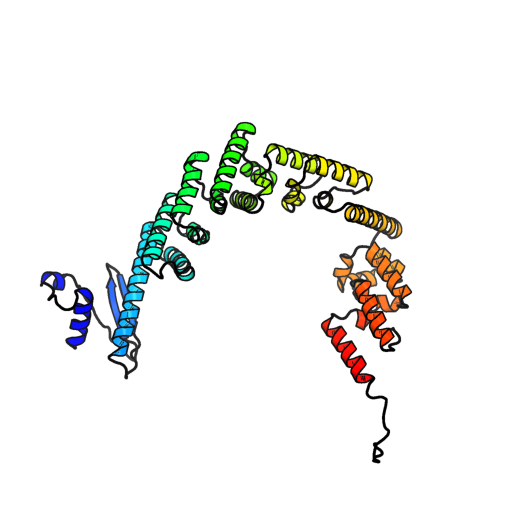 N . ALA A 1 98 ? -8.197 -14.682 28.307 1.00 92.56 98 ALA A N 1
ATOM 783 C CA . ALA A 1 98 ? -7.986 -13.713 29.376 1.00 92.56 98 ALA A CA 1
ATOM 784 C C . ALA A 1 98 ? -6.492 -13.449 29.624 1.00 92.56 98 ALA A C 1
ATOM 786 O O . ALA A 1 98 ? -6.098 -12.301 29.818 1.00 92.56 98 ALA A O 1
ATOM 787 N N . ASN A 1 99 ? -5.638 -14.480 29.568 1.00 91.25 99 ASN A N 1
ATOM 788 C CA . ASN A 1 99 ? -4.188 -14.309 29.698 1.00 91.25 99 ASN A CA 1
ATOM 789 C C . ASN A 1 99 ? -3.588 -13.500 28.538 1.00 91.25 99 ASN A C 1
ATOM 791 O O . ASN A 1 99 ? -2.700 -12.680 28.777 1.00 91.25 99 ASN A O 1
ATOM 795 N N . SER A 1 100 ? -4.072 -13.686 27.307 1.00 91.62 100 SER A N 1
ATOM 796 C CA . SER A 1 100 ? -3.641 -12.886 26.154 1.00 91.62 100 SER A CA 1
ATOM 797 C C . SER A 1 100 ? -3.972 -11.405 26.343 1.00 91.62 100 SER A C 1
ATOM 799 O O . SER A 1 100 ? -3.107 -10.551 26.154 1.00 91.62 100 SER A O 1
ATOM 801 N N . ILE A 1 101 ? -5.185 -11.094 26.806 1.00 94.00 101 ILE A N 1
ATOM 802 C CA . ILE A 1 101 ? -5.602 -9.716 27.100 1.00 94.00 101 ILE A CA 1
ATOM 803 C C . ILE A 1 101 ? -4.817 -9.137 28.281 1.00 94.00 101 ILE A C 1
ATOM 805 O O . ILE A 1 101 ? -4.369 -7.992 28.225 1.00 94.00 101 ILE A O 1
ATOM 809 N N . MET A 1 102 ? -4.580 -9.927 29.333 1.00 93.50 102 MET A N 1
ATOM 810 C CA . MET A 1 102 ? -3.712 -9.506 30.436 1.00 93.50 102 MET A CA 1
ATOM 811 C C . MET A 1 102 ? -2.315 -9.130 29.952 1.00 93.50 102 MET A C 1
ATOM 813 O O . MET A 1 102 ? -1.751 -8.157 30.444 1.00 93.50 102 MET A O 1
ATOM 817 N N . GLN A 1 103 ? -1.745 -9.889 29.014 1.00 91.75 103 GLN A N 1
ATOM 818 C CA . GLN A 1 103 ? -0.416 -9.594 28.492 1.00 91.75 103 GLN A CA 1
ATOM 819 C C . GLN A 1 103 ? -0.391 -8.265 27.727 1.00 91.75 103 GLN A C 1
ATOM 821 O O . GLN A 1 103 ? 0.567 -7.510 27.875 1.00 91.75 103 GLN A O 1
ATOM 826 N N . ILE A 1 104 ? -1.451 -7.946 26.976 1.00 91.69 104 ILE A N 1
ATOM 827 C CA . ILE A 1 104 ? -1.618 -6.636 26.325 1.00 91.69 104 ILE A CA 1
ATOM 828 C C . ILE A 1 104 ? -1.637 -5.525 27.379 1.00 91.69 104 ILE A C 1
ATOM 830 O O . ILE A 1 104 ? -0.848 -4.587 27.291 1.00 91.69 104 ILE A O 1
ATOM 834 N N . ALA A 1 105 ? -2.469 -5.669 28.414 1.00 92.38 105 ALA A N 1
ATOM 835 C CA . ALA A 1 105 ? -2.587 -4.680 29.482 1.00 92.38 105 ALA A CA 1
ATOM 836 C C . ALA A 1 105 ? -1.269 -4.466 30.248 1.00 92.38 105 ALA A C 1
ATOM 838 O O . ALA A 1 105 ? -0.916 -3.330 30.550 1.00 92.38 105 ALA A O 1
ATOM 839 N N . ILE A 1 106 ? -0.505 -5.536 30.508 1.00 90.50 106 ILE A N 1
ATOM 840 C CA . ILE A 1 106 ? 0.836 -5.450 31.112 1.00 90.50 106 ILE A CA 1
ATOM 841 C C . ILE A 1 106 ? 1.798 -4.698 30.186 1.00 90.50 106 ILE A C 1
ATOM 843 O O . ILE A 1 106 ? 2.492 -3.789 30.632 1.00 90.50 106 ILE A O 1
ATOM 847 N N . ASN A 1 107 ? 1.834 -5.048 28.897 1.00 90.69 107 ASN A N 1
ATOM 848 C CA . ASN A 1 107 ? 2.733 -4.413 27.931 1.00 90.69 107 ASN A CA 1
ATOM 849 C C . ASN A 1 107 ? 2.426 -2.915 27.757 1.00 90.69 107 ASN A C 1
ATOM 851 O O . ASN A 1 107 ? 3.344 -2.117 27.579 1.00 90.69 107 ASN A O 1
ATOM 855 N N . GLN A 1 108 ? 1.149 -2.540 27.837 1.00 90.06 108 GLN A N 1
ATOM 856 C CA . GLN A 1 108 ? 0.670 -1.158 27.762 1.00 90.06 108 GLN A CA 1
ATOM 857 C C . GLN A 1 108 ? 0.644 -0.442 29.123 1.00 90.06 108 GLN A C 1
ATOM 859 O O . GLN A 1 108 ? 0.174 0.690 29.192 1.00 90.06 108 GLN A O 1
ATOM 864 N N . ARG A 1 109 ? 1.149 -1.069 30.198 1.00 91.31 109 ARG A N 1
ATOM 865 C CA . ARG A 1 109 ? 1.212 -0.482 31.551 1.00 91.31 109 ARG A CA 1
ATOM 866 C C . ARG A 1 109 ? -0.147 -0.048 32.120 1.00 91.31 109 ARG A C 1
ATOM 868 O O . ARG A 1 109 ? -0.230 0.832 32.966 1.00 91.31 109 ARG A O 1
ATOM 875 N N . LEU A 1 110 ? -1.231 -0.711 31.713 1.00 90.19 110 LEU A N 1
ATOM 876 C CA . LEU A 1 110 ? -2.603 -0.403 32.154 1.00 90.19 110 LEU A CA 1
ATOM 877 C C . LEU A 1 110 ? -2.913 -0.875 33.586 1.00 90.19 110 LEU A C 1
ATOM 879 O O . LEU A 1 110 ? -4.058 -0.835 34.025 1.00 90.19 110 LEU A O 1
ATOM 883 N N . PHE A 1 111 ? -1.910 -1.393 34.294 1.00 90.69 111 PHE A N 1
ATOM 884 C CA . PHE A 1 111 ? -2.017 -1.929 35.648 1.00 90.69 111 PHE A CA 1
ATOM 885 C C . PHE A 1 111 ? -1.064 -1.255 36.642 1.00 90.69 111 PHE A C 1
ATOM 887 O O . PHE A 1 111 ? -0.974 -1.730 37.780 1.00 90.69 111 PHE A O 1
ATOM 894 N N . ASP A 1 112 ? -0.351 -0.212 36.206 1.00 87.44 112 ASP A N 1
ATOM 895 C CA . ASP A 1 112 ? 0.658 0.492 37.003 1.00 87.44 112 ASP A CA 1
ATOM 896 C C . ASP A 1 112 ? 0.016 1.253 38.175 1.00 87.44 112 ASP A C 1
ATOM 898 O O . ASP A 1 112 ? 0.615 1.336 39.247 1.00 87.44 112 ASP A O 1
ATOM 902 N N . ASP A 1 113 ? -1.226 1.724 38.014 1.00 90.12 113 ASP A N 1
ATOM 903 C CA . ASP A 1 113 ? -1.994 2.385 39.068 1.00 90.12 113 ASP A CA 1
ATOM 904 C C . ASP A 1 113 ? -3.477 1.937 39.105 1.00 90.12 113 ASP A C 1
ATOM 906 O O . ASP A 1 113 ? -3.988 1.317 38.163 1.00 90.12 113 ASP A O 1
ATOM 910 N N . PRO A 1 114 ? -4.192 2.191 40.220 1.00 87.75 114 PRO A N 1
ATOM 911 C CA . PRO A 1 114 ? -5.581 1.762 40.377 1.00 87.75 114 PRO A CA 1
ATOM 912 C C . PRO A 1 114 ? -6.569 2.424 39.408 1.00 87.75 114 PRO A C 1
ATOM 914 O O . PRO A 1 114 ? -7.549 1.783 39.025 1.00 87.75 114 PRO A O 1
ATOM 917 N N . GLU A 1 115 ? -6.337 3.677 39.011 1.00 88.75 115 GLU A N 1
ATOM 918 C CA . GLU A 1 115 ? -7.246 4.445 38.155 1.00 88.75 115 GLU A CA 1
ATOM 919 C C . GLU A 1 115 ? -7.158 3.965 36.702 1.00 88.75 115 GLU A C 1
ATOM 921 O O . GLU A 1 115 ? -8.182 3.678 36.070 1.00 88.75 115 GLU A O 1
ATOM 926 N N . THR A 1 116 ? -5.940 3.769 36.187 1.00 89.38 116 THR A N 1
ATOM 927 C CA . THR A 1 116 ? -5.723 3.167 34.862 1.00 89.38 116 THR A CA 1
ATOM 928 C C . THR A 1 116 ? -6.238 1.734 34.809 1.00 89.38 116 THR A C 1
ATOM 930 O O . THR A 1 116 ? -6.904 1.359 33.839 1.00 89.38 116 THR A O 1
ATOM 933 N N . SER A 1 117 ? -6.043 0.958 35.883 1.00 91.38 117 SER A N 1
ATOM 934 C CA . SER A 1 117 ? -6.587 -0.397 35.980 1.00 91.38 117 SER A CA 1
ATOM 935 C C . SER A 1 117 ? -8.114 -0.414 35.979 1.00 91.38 117 SER A C 1
ATOM 937 O O . SER A 1 117 ? -8.691 -1.297 35.344 1.00 91.38 117 SER A O 1
ATOM 939 N N . ALA A 1 118 ? -8.778 0.510 36.679 1.00 92.00 118 ALA A N 1
ATOM 940 C CA . ALA A 1 118 ? -10.237 0.621 36.663 1.00 92.00 118 ALA A CA 1
ATOM 941 C C . ALA A 1 118 ? -10.738 0.987 35.259 1.00 92.00 118 ALA A C 1
ATOM 943 O O . ALA A 1 118 ? -11.547 0.256 34.685 1.00 92.00 118 ALA A O 1
ATOM 944 N N . THR A 1 119 ? -10.136 2.019 34.660 1.00 94.06 119 THR A N 1
ATOM 945 C CA . THR A 1 119 ? -10.444 2.491 33.302 1.00 94.06 119 THR A CA 1
ATOM 946 C C . THR A 1 119 ? -10.286 1.385 32.256 1.00 94.06 119 THR A C 1
ATOM 948 O O . THR A 1 119 ? -11.083 1.282 31.325 1.00 94.06 119 THR A O 1
ATOM 951 N N . PHE A 1 120 ? -9.274 0.523 32.391 1.00 95.12 120 PHE A N 1
ATOM 952 C CA . PHE A 1 120 ? -9.092 -0.638 31.520 1.00 95.12 120 PHE A CA 1
ATOM 953 C C . PHE A 1 120 ? -10.284 -1.607 31.576 1.00 95.12 120 PHE A C 1
ATOM 955 O O . PHE A 1 120 ? -10.766 -2.049 30.532 1.00 95.12 120 PHE A O 1
ATOM 962 N N . PHE A 1 121 ? -10.791 -1.918 32.772 1.00 95.56 121 PHE A N 1
ATOM 963 C CA . PHE A 1 121 ? -11.957 -2.791 32.915 1.00 95.56 121 PHE A CA 1
ATOM 964 C C . PHE A 1 121 ? -13.244 -2.139 32.399 1.00 95.56 121 PHE A C 1
ATOM 966 O O . PHE A 1 121 ? -14.066 -2.833 31.799 1.00 95.56 121 PHE A O 1
ATOM 973 N N . ASP A 1 122 ? -13.397 -0.825 32.564 1.00 95.62 122 ASP A N 1
ATOM 974 C CA . ASP A 1 122 ? -14.535 -0.086 32.008 1.00 95.62 122 ASP A CA 1
ATOM 975 C C . ASP A 1 122 ? -14.509 -0.090 30.475 1.00 95.62 122 ASP A C 1
ATOM 977 O O . ASP A 1 122 ? -15.528 -0.363 29.837 1.00 95.62 122 ASP A O 1
ATOM 981 N N . LYS A 1 123 ? -13.324 0.082 29.868 1.00 95.31 123 LYS A N 1
ATOM 982 C CA . LYS A 1 123 ? -13.135 -0.101 28.421 1.00 95.31 123 LYS A CA 1
ATOM 983 C C . LYS A 1 123 ? -13.506 -1.516 27.983 1.00 95.31 123 LYS A C 1
ATOM 985 O O . LYS A 1 123 ? -14.232 -1.663 27.009 1.00 95.31 123 LYS A O 1
ATOM 990 N N . LEU A 1 124 ? -13.056 -2.559 28.688 1.00 95.75 124 LEU A N 1
ATOM 991 C CA . LEU A 1 124 ? -13.418 -3.944 28.351 1.00 95.75 124 LEU A CA 1
ATOM 992 C C . LEU A 1 124 ? -14.929 -4.172 28.384 1.00 95.75 124 LEU A C 1
ATOM 994 O O . LEU A 1 124 ? -15.475 -4.785 27.470 1.00 95.75 124 LEU A O 1
ATOM 998 N N . LYS A 1 125 ? -15.604 -3.647 29.409 1.00 95.00 125 LYS A N 1
ATOM 999 C CA . LYS A 1 125 ? -17.060 -3.720 29.526 1.00 95.00 125 LYS A CA 1
ATOM 1000 C C . LYS A 1 125 ? -17.744 -3.029 28.344 1.00 95.00 125 LYS A C 1
ATOM 1002 O O . LYS A 1 125 ? -18.647 -3.611 27.749 1.00 95.00 125 LYS A O 1
ATOM 1007 N N . LEU A 1 126 ? -17.292 -1.830 27.977 1.00 94.19 126 LEU A N 1
ATOM 1008 C CA . LEU A 1 126 ? -17.807 -1.087 26.825 1.00 94.19 126 LEU A CA 1
ATOM 1009 C C . LEU A 1 126 ? -17.592 -1.846 25.506 1.00 94.19 126 LEU A C 1
ATOM 1011 O O . LEU A 1 126 ? -18.516 -1.952 24.703 1.00 94.19 126 LEU A O 1
ATOM 1015 N N . LEU A 1 127 ? -16.398 -2.409 25.293 1.00 92.88 127 LEU A N 1
ATOM 1016 C CA . LEU A 1 127 ? -16.073 -3.196 24.099 1.00 92.88 127 LEU A CA 1
ATOM 1017 C C . LEU A 1 127 ? -16.917 -4.477 24.007 1.00 92.88 127 LEU A C 1
ATOM 1019 O O . LEU A 1 127 ? -17.392 -4.827 22.930 1.00 92.88 127 LEU A O 1
ATOM 1023 N N . HIS A 1 128 ? -17.172 -5.143 25.132 1.00 92.81 128 HIS A N 1
ATOM 1024 C CA . HIS A 1 128 ? -18.057 -6.305 25.162 1.00 92.81 128 HIS A CA 1
ATOM 1025 C C . HIS A 1 128 ? -19.508 -5.940 24.824 1.00 92.81 128 HIS A C 1
ATOM 1027 O O . HIS A 1 128 ? -20.168 -6.652 24.072 1.00 92.81 128 HIS A O 1
ATOM 1033 N N . GLN A 1 129 ? -19.995 -4.797 25.317 1.00 90.44 129 GLN A N 1
ATOM 1034 C CA . GLN A 1 129 ? -21.352 -4.311 25.035 1.00 90.44 129 GLN A CA 1
ATOM 1035 C C . GLN A 1 129 ? -21.600 -4.013 23.553 1.00 90.44 129 GLN A C 1
ATOM 1037 O O . GLN A 1 129 ? -22.735 -4.121 23.098 1.00 90.44 129 GLN A O 1
ATOM 1042 N N . ILE A 1 130 ? -20.562 -3.645 22.798 1.00 89.25 130 ILE A N 1
ATOM 1043 C CA . ILE A 1 130 ? -20.650 -3.473 21.338 1.00 89.25 130 ILE A CA 1
ATOM 1044 C C . ILE A 1 130 ? -20.376 -4.780 20.569 1.00 89.25 130 ILE A C 1
ATOM 1046 O O . ILE A 1 130 ? -20.273 -4.762 19.346 1.00 89.25 130 ILE A O 1
ATOM 1050 N N . GLY A 1 131 ? -20.271 -5.915 21.269 1.00 89.75 131 GLY A N 1
ATOM 1051 C CA . GLY A 1 131 ? -20.188 -7.249 20.678 1.00 89.75 131 GLY A CA 1
ATOM 1052 C C . GLY A 1 131 ? -18.776 -7.767 20.407 1.00 89.75 131 GLY A C 1
ATOM 1053 O O . GLY A 1 131 ? -18.639 -8.761 19.697 1.00 89.75 131 GLY A O 1
ATOM 1054 N N . LEU A 1 132 ? -17.719 -7.140 20.941 1.00 92.06 132 LEU A N 1
ATOM 1055 C CA . LEU A 1 132 ? -16.365 -7.680 20.790 1.00 92.06 132 LEU A CA 1
ATOM 1056 C C . LEU A 1 132 ? -16.123 -8.798 21.808 1.00 92.06 132 LEU A C 1
ATOM 1058 O O . LEU A 1 132 ? -16.225 -8.603 23.022 1.00 92.06 132 LEU A O 1
ATOM 1062 N N . ASP A 1 133 ? -15.739 -9.965 21.297 1.00 91.56 133 ASP A N 1
ATOM 1063 C CA . ASP A 1 133 ? -15.238 -11.067 22.108 1.00 91.56 133 ASP A CA 1
ATOM 1064 C C . ASP A 1 133 ? -13.755 -10.875 22.476 1.00 91.56 133 ASP A C 1
ATOM 1066 O O . ASP A 1 133 ? -13.061 -9.974 21.992 1.00 91.56 133 ASP A O 1
ATOM 1070 N N . ALA A 1 134 ? -13.238 -11.752 23.337 1.00 92.00 134 ALA A N 1
ATOM 1071 C CA . ALA A 1 134 ? -11.856 -11.667 23.794 1.00 92.00 134 ALA A CA 1
ATOM 1072 C C . ALA A 1 134 ? -10.820 -11.767 22.658 1.00 92.00 134 ALA A C 1
ATOM 1074 O O . ALA A 1 134 ? -9.765 -11.129 22.719 1.00 92.00 134 ALA A O 1
ATOM 1075 N N . LYS A 1 135 ? -11.118 -12.525 21.598 1.00 91.94 135 LYS A N 1
ATOM 1076 C CA . LYS A 1 135 ? -10.219 -12.699 20.455 1.00 91.94 135 LYS A CA 1
ATOM 1077 C C . LYS A 1 135 ? -10.146 -11.418 19.624 1.00 91.94 135 LYS A C 1
ATOM 1079 O O . LYS A 1 135 ? -9.050 -10.988 19.265 1.00 91.94 135 LYS A O 1
ATOM 1084 N N . LEU A 1 136 ? -11.286 -10.788 19.355 1.00 91.25 136 LEU A N 1
ATOM 1085 C CA . LEU A 1 136 ? -11.381 -9.521 18.635 1.00 91.25 136 LEU A CA 1
ATOM 1086 C C . LEU A 1 136 ? -10.757 -8.376 19.432 1.00 91.25 136 LEU A C 1
ATOM 1088 O O . LEU A 1 136 ? -10.008 -7.591 18.851 1.00 91.25 136 LEU A O 1
ATOM 1092 N N . VAL A 1 137 ? -10.981 -8.315 20.749 1.00 92.31 137 VAL A N 1
ATOM 1093 C CA . VAL A 1 137 ? -10.300 -7.350 21.632 1.00 92.31 137 VAL A CA 1
ATOM 1094 C C . VAL A 1 137 ? -8.782 -7.504 21.527 1.00 92.31 137 VAL A C 1
ATOM 1096 O O . VAL A 1 137 ? -8.075 -6.513 21.349 1.00 92.31 137 VAL A O 1
ATOM 1099 N N . ALA A 1 138 ? -8.269 -8.738 21.569 1.00 90.81 138 ALA A N 1
ATOM 1100 C CA . ALA A 1 138 ? -6.836 -8.990 21.441 1.00 90.81 138 ALA A CA 1
ATOM 1101 C C . ALA A 1 138 ? -6.277 -8.574 20.065 1.00 90.81 138 ALA A C 1
ATOM 1103 O O . ALA A 1 138 ? -5.174 -8.036 19.982 1.00 90.81 138 ALA A O 1
ATOM 1104 N N . GLN A 1 139 ? -7.041 -8.770 18.986 1.00 90.88 139 GLN A N 1
ATOM 1105 C CA . GLN A 1 139 ? -6.667 -8.326 17.635 1.00 90.88 139 GLN A CA 1
ATOM 1106 C C . GLN A 1 139 ? -6.683 -6.796 17.477 1.00 90.88 139 GLN A C 1
ATOM 1108 O O . GLN A 1 139 ? -5.928 -6.250 16.672 1.00 90.88 139 GLN A O 1
ATOM 1113 N N . HIS A 1 140 ? -7.505 -6.095 18.261 1.00 91.94 140 HIS A N 1
ATOM 1114 C CA . HIS A 1 140 ? -7.699 -4.647 18.190 1.00 91.94 140 HIS A CA 1
ATOM 1115 C C . HIS A 1 140 ? -7.132 -3.929 19.423 1.00 91.94 140 HIS A C 1
ATOM 1117 O O . HIS A 1 140 ? -7.735 -2.994 19.943 1.00 91.94 140 HIS A O 1
ATOM 1123 N N . GLN A 1 141 ? -5.930 -4.321 19.864 1.00 92.50 141 GLN A N 1
ATOM 1124 C CA . GLN A 1 141 ? -5.255 -3.753 21.045 1.00 92.50 141 GLN A CA 1
ATOM 1125 C C . GLN A 1 141 ? -5.099 -2.218 21.035 1.00 92.50 141 GLN A C 1
ATOM 1127 O O . GLN A 1 141 ? -4.966 -1.606 22.090 1.00 92.50 141 GLN A O 1
ATOM 1132 N N . TRP A 1 142 ? -5.131 -1.592 19.855 1.00 93.00 142 TRP A N 1
ATOM 1133 C CA . TRP A 1 142 ? -5.076 -0.136 19.680 1.00 93.00 142 TRP A CA 1
ATOM 1134 C C . TRP A 1 142 ? -6.316 0.585 20.241 1.00 93.00 142 TRP A C 1
ATOM 1136 O O . TRP A 1 142 ? -6.286 1.790 20.458 1.00 93.00 142 TRP A O 1
ATOM 1146 N N . LEU A 1 143 ? -7.414 -0.131 20.517 1.00 93.56 143 LEU A N 1
ATOM 1147 C CA . LEU A 1 143 ? -8.600 0.439 21.168 1.00 93.56 143 LEU A CA 1
ATOM 1148 C C . LEU A 1 143 ? -8.307 0.929 22.593 1.00 93.56 143 LEU A C 1
ATOM 1150 O O . LEU A 1 143 ? -8.995 1.819 23.093 1.00 93.56 143 LEU A O 1
ATOM 1154 N N . PHE A 1 144 ? -7.282 0.378 23.246 1.00 92.38 144 PHE A N 1
ATOM 1155 C CA . PHE A 1 144 ? -6.881 0.805 24.583 1.00 92.38 144 PHE A CA 1
ATOM 1156 C C . PHE A 1 144 ? -6.095 2.119 24.589 1.00 92.38 144 PHE A C 1
ATOM 1158 O O . PHE A 1 144 ? -6.040 2.752 25.645 1.00 92.38 144 PHE A O 1
ATOM 1165 N N . ASP A 1 145 ? -5.589 2.566 23.434 1.00 91.88 145 ASP A N 1
ATOM 1166 C CA . ASP A 1 145 ? -4.838 3.818 23.298 1.00 91.88 145 ASP A CA 1
ATOM 1167 C C . ASP A 1 145 ? -5.742 5.058 23.444 1.00 91.88 145 ASP A C 1
ATOM 1169 O O . ASP A 1 145 ? -5.269 6.140 23.792 1.00 91.88 145 ASP A O 1
ATOM 1173 N N . PHE A 1 146 ? -7.056 4.923 23.224 1.00 93.00 146 PHE A N 1
ATOM 1174 C CA . PHE A 1 146 ? -8.011 6.014 23.441 1.00 93.00 146 PHE A CA 1
ATOM 1175 C C . PHE A 1 146 ? -8.321 6.214 24.920 1.00 93.00 146 PHE A C 1
ATOM 1177 O O . PHE A 1 146 ? -8.338 5.266 25.702 1.00 93.00 146 PHE A O 1
ATOM 1184 N N . SER A 1 147 ? -8.686 7.432 25.317 1.00 93.19 147 SER A N 1
ATOM 1185 C CA . SER A 1 147 ? -9.368 7.621 26.606 1.00 93.19 147 SER A CA 1
ATOM 1186 C C . SER A 1 147 ? -10.757 6.963 26.582 1.00 93.19 147 SER A C 1
ATOM 1188 O O . SER A 1 147 ? -11.373 6.855 25.519 1.00 93.19 147 SER A O 1
ATOM 1190 N N . LEU A 1 148 ? -11.276 6.544 27.744 1.00 94.06 148 LEU A N 1
ATOM 1191 C CA . LEU A 1 148 ? -12.623 5.957 27.839 1.00 94.06 148 LEU A CA 1
ATOM 1192 C C . LEU A 1 148 ? -13.683 6.905 27.253 1.00 94.06 148 LEU A C 1
ATOM 1194 O O . LEU A 1 148 ? -14.444 6.508 26.376 1.00 94.06 148 LEU A O 1
ATOM 1198 N N . GLY A 1 149 ? -13.643 8.185 27.636 1.00 94.31 149 GLY A N 1
ATOM 1199 C CA . GLY A 1 149 ? -14.587 9.185 27.137 1.00 94.31 149 GLY A CA 1
ATOM 1200 C C . GLY A 1 149 ? -14.456 9.489 25.639 1.00 94.31 149 GLY A C 1
ATOM 1201 O O . GLY A 1 149 ? -15.438 9.877 25.008 1.00 94.31 149 GLY A O 1
ATOM 1202 N N . GLU A 1 150 ? -13.275 9.330 25.031 1.00 94.62 150 GLU A N 1
ATOM 1203 C CA . GLU A 1 150 ? -13.141 9.425 23.570 1.00 94.62 150 GLU A CA 1
ATOM 1204 C C . GLU A 1 150 ? -13.797 8.229 22.877 1.00 94.62 150 GLU A C 1
ATOM 1206 O O . GLU A 1 150 ? -14.552 8.421 21.920 1.00 94.62 150 GLU A O 1
ATOM 1211 N N . LEU A 1 151 ? -13.534 7.015 23.367 1.00 94.75 151 LEU A N 1
ATOM 1212 C CA . LEU A 1 151 ? -14.094 5.786 22.815 1.00 94.75 151 LEU A CA 1
ATOM 1213 C C . LEU A 1 151 ? -15.628 5.790 22.895 1.00 94.75 151 LEU A C 1
ATOM 1215 O O . LEU A 1 151 ? -16.287 5.548 21.885 1.00 94.75 151 LEU A O 1
ATOM 1219 N N . GLU A 1 152 ? -16.196 6.164 24.045 1.00 94.44 152 GLU A N 1
ATOM 1220 C CA . GLU A 1 152 ? -17.644 6.328 24.233 1.00 94.44 152 GLU A CA 1
ATOM 1221 C C . GLU A 1 152 ? -18.237 7.327 23.241 1.00 94.44 152 GLU A C 1
ATOM 1223 O O . GLU A 1 152 ? -19.199 7.014 22.544 1.00 94.44 152 GLU A O 1
ATOM 1228 N N . LYS A 1 153 ? -17.630 8.515 23.109 1.00 94.25 153 LYS A N 1
ATOM 1229 C CA . LYS A 1 153 ? -18.103 9.551 22.178 1.00 94.25 153 LYS A CA 1
ATOM 1230 C C . LYS A 1 153 ? -18.072 9.095 20.722 1.00 94.25 153 LYS A C 1
ATOM 1232 O O . LYS A 1 153 ? -18.896 9.561 19.940 1.00 94.25 153 LYS A O 1
ATOM 1237 N N . LYS A 1 154 ? -17.106 8.256 20.336 1.00 94.56 154 LYS A N 1
ATOM 1238 C CA . LYS A 1 154 ? -17.011 7.715 18.975 1.00 94.56 154 LYS A CA 1
ATOM 1239 C C . LYS A 1 154 ? -18.031 6.604 18.734 1.00 94.56 154 LYS A C 1
ATOM 1241 O O . LYS A 1 154 ? -18.675 6.617 17.695 1.00 94.56 154 LYS A O 1
ATOM 1246 N N . ILE A 1 155 ? -18.218 5.690 19.687 1.00 92.69 155 ILE A N 1
ATOM 1247 C CA . ILE A 1 155 ? -19.251 4.643 19.611 1.00 92.69 155 ILE A CA 1
ATOM 1248 C C . ILE A 1 155 ? -20.648 5.271 19.556 1.00 92.69 155 ILE A C 1
ATOM 1250 O O . ILE A 1 155 ? -21.490 4.851 18.768 1.00 92.69 155 ILE A O 1
ATOM 1254 N N . GLU A 1 156 ? -20.884 6.307 20.356 1.00 91.50 156 GLU A N 1
ATOM 1255 C CA . GLU A 1 156 ? -22.157 7.020 20.373 1.00 91.50 156 GLU A CA 1
ATOM 1256 C C . GLU A 1 156 ? -22.433 7.750 19.050 1.00 91.50 156 GLU A C 1
ATOM 1258 O O . GLU A 1 156 ? -23.565 7.758 18.578 1.00 91.50 156 GLU A O 1
ATOM 1263 N N . ALA A 1 157 ? -21.398 8.282 18.388 1.00 91.88 157 ALA A N 1
ATOM 1264 C CA . ALA A 1 157 ? -21.545 8.863 17.053 1.00 91.88 157 ALA A CA 1
ATOM 1265 C C . ALA A 1 157 ? -22.063 7.840 16.025 1.00 91.88 157 ALA A C 1
ATOM 1267 O O . ALA A 1 157 ? -22.929 8.176 15.222 1.00 91.88 157 ALA A O 1
ATOM 1268 N N . PHE A 1 158 ? -21.595 6.586 16.083 1.00 91.19 158 PHE A N 1
ATOM 1269 C CA . PHE A 1 158 ? -22.145 5.510 15.250 1.00 91.19 158 PHE A CA 1
ATOM 1270 C C . PHE A 1 158 ? -23.619 5.263 15.558 1.00 91.19 158 PHE A C 1
ATOM 1272 O O . PHE A 1 158 ? -24.430 5.294 14.637 1.00 91.19 158 PHE A O 1
ATOM 1279 N N . ARG A 1 159 ? -23.973 5.113 16.844 1.00 87.88 159 ARG A N 1
ATOM 1280 C CA . ARG A 1 159 ? -25.363 4.884 17.285 1.00 87.88 159 ARG A CA 1
ATOM 1281 C C . ARG A 1 159 ? -26.337 5.919 16.749 1.00 87.88 159 ARG A C 1
ATOM 1283 O O . ARG A 1 159 ? -27.450 5.558 16.384 1.00 87.88 159 ARG A O 1
ATOM 1290 N N . GLN A 1 160 ? -25.909 7.174 16.685 1.00 86.81 160 GLN A N 1
ATOM 1291 C CA . GLN A 1 160 ? -26.740 8.281 16.223 1.00 86.81 160 GLN A CA 1
ATOM 1292 C C . GLN A 1 160 ? -26.910 8.332 14.702 1.00 86.81 160 GLN A C 1
ATOM 1294 O O . GLN A 1 160 ? -27.937 8.822 14.245 1.00 86.81 160 GLN A O 1
ATOM 1299 N N . LYS A 1 161 ? -25.920 7.865 13.931 1.00 84.50 161 LYS A N 1
ATOM 1300 C CA . LYS A 1 161 ? -25.843 8.091 12.477 1.00 84.50 161 LYS A CA 1
ATOM 1301 C C . LYS A 1 161 ? -26.010 6.835 11.626 1.00 84.50 161 LYS A C 1
ATOM 1303 O O . LYS A 1 161 ? -26.800 6.821 10.697 1.00 84.50 161 LYS A O 1
ATOM 1308 N N . GLU A 1 162 ? -25.297 5.766 11.960 1.00 76.94 162 GLU A N 1
ATOM 1309 C CA . GLU A 1 162 ? -25.322 4.491 11.220 1.00 76.94 162 GLU A CA 1
ATOM 1310 C C . GLU A 1 162 ? -25.998 3.366 12.029 1.00 76.94 162 GLU A C 1
ATOM 1312 O O . GLU A 1 162 ? -26.111 2.226 11.575 1.00 76.94 162 GLU A O 1
ATOM 1317 N N . GLY A 1 163 ? -26.453 3.669 13.249 1.00 79.06 163 GLY A N 1
ATOM 1318 C CA . GLY A 1 163 ? -26.987 2.691 14.187 1.00 79.06 163 GLY A CA 1
ATOM 1319 C C . GLY A 1 163 ? -25.877 1.905 14.886 1.00 79.06 163 GLY A C 1
ATOM 1320 O O . GLY A 1 163 ? -24.927 2.461 15.434 1.00 79.06 163 GLY A O 1
ATOM 1321 N N . VAL A 1 164 ? -25.998 0.582 14.953 1.00 78.75 164 VAL A N 1
ATOM 1322 C CA . VAL A 1 164 ? -25.030 -0.227 15.709 1.00 78.75 164 VAL A CA 1
ATOM 1323 C C . VAL A 1 164 ? -23.710 -0.318 14.944 1.00 78.75 164 VAL A C 1
ATOM 1325 O O . VAL A 1 164 ? -23.679 -0.851 13.837 1.00 78.75 164 VAL A O 1
ATOM 1328 N N . LEU A 1 165 ? -22.620 0.149 15.568 1.00 84.75 165 LEU A N 1
ATOM 1329 C CA . LEU A 1 165 ? -21.256 -0.042 15.068 1.00 84.75 165 LEU A CA 1
ATOM 1330 C C . LEU A 1 165 ? -21.007 -1.529 14.807 1.00 84.75 165 LEU A C 1
ATOM 1332 O O . LEU A 1 165 ? -21.013 -2.336 15.740 1.00 84.75 165 LEU A O 1
ATOM 1336 N N . LYS A 1 166 ? -20.750 -1.886 13.550 1.00 87.94 166 LYS A N 1
ATOM 1337 C CA . LYS A 1 166 ? -20.425 -3.266 13.192 1.00 87.94 166 LYS A CA 1
ATOM 1338 C C . LYS A 1 166 ? -18.958 -3.550 13.486 1.00 87.94 166 LYS A C 1
ATOM 1340 O O . LYS A 1 166 ? -18.095 -2.685 13.340 1.00 87.94 166 LYS A O 1
ATOM 1345 N N . ILE A 1 167 ? -18.664 -4.801 13.837 1.00 86.56 167 ILE A N 1
ATOM 1346 C CA . ILE A 1 167 ? -17.295 -5.262 14.120 1.00 86.56 167 ILE A CA 1
ATOM 1347 C C . ILE A 1 167 ? -16.364 -4.970 12.932 1.00 86.56 167 ILE A C 1
ATOM 1349 O O . ILE A 1 167 ? -15.243 -4.500 13.118 1.00 86.56 167 ILE A O 1
ATOM 1353 N N . ASP A 1 168 ? -16.849 -5.157 11.706 1.00 88.88 168 ASP A N 1
ATOM 1354 C CA . ASP A 1 168 ? -16.050 -4.933 10.499 1.00 88.88 168 ASP A CA 1
ATOM 1355 C C . ASP A 1 168 ? -15.703 -3.452 10.248 1.00 88.88 168 ASP A C 1
ATOM 1357 O O . ASP A 1 168 ? -14.758 -3.138 9.522 1.00 88.88 168 ASP A O 1
ATOM 1361 N N . GLU A 1 169 ? -16.430 -2.529 10.880 1.00 91.50 169 GLU A N 1
ATOM 1362 C CA . GLU A 1 169 ? -16.274 -1.081 10.725 1.00 91.50 169 GLU A CA 1
ATOM 1363 C C . GLU A 1 169 ? -15.369 -0.466 11.806 1.00 91.50 169 GLU A C 1
ATOM 1365 O O . GLU A 1 169 ? -15.051 0.724 11.741 1.00 91.50 169 GLU A O 1
ATOM 1370 N N . LEU A 1 170 ? -14.881 -1.266 12.769 1.00 93.00 170 LEU A N 1
ATOM 1371 C CA . LEU A 1 170 ? -14.075 -0.805 13.910 1.00 93.00 170 LEU A CA 1
ATOM 1372 C C . LEU A 1 170 ? -12.916 0.105 13.503 1.00 93.00 170 LEU A C 1
ATOM 1374 O O . LEU A 1 170 ? -12.629 1.083 14.190 1.00 93.00 170 LEU A O 1
ATOM 1378 N N . ASN A 1 171 ? -12.262 -0.173 12.372 1.00 94.94 171 ASN A N 1
ATOM 1379 C CA . ASN A 1 171 ? -11.134 0.622 11.887 1.00 94.94 171 ASN A CA 1
ATOM 1380 C C . ASN A 1 171 ? -11.466 2.112 11.706 1.00 94.94 171 ASN A C 1
ATOM 1382 O O . ASN A 1 171 ? -10.563 2.939 11.830 1.00 94.94 171 ASN A O 1
ATOM 1386 N N . LEU A 1 172 ? -12.731 2.479 11.477 1.00 95.62 172 LEU A N 1
ATOM 1387 C CA . LEU A 1 172 ? -13.158 3.876 11.378 1.00 95.62 172 LEU A CA 1
ATOM 1388 C C . LEU A 1 172 ? -12.962 4.655 12.689 1.00 95.62 172 LEU A C 1
ATOM 1390 O O . LEU A 1 172 ? -12.716 5.860 12.642 1.00 95.62 172 LEU A O 1
ATOM 1394 N N . LEU A 1 173 ? -12.955 3.985 13.851 1.00 95.25 173 LEU A N 1
ATOM 1395 C CA . LEU A 1 173 ? -12.687 4.619 15.151 1.00 95.25 173 LEU A CA 1
ATOM 1396 C C . LEU A 1 173 ? -11.270 5.210 15.259 1.00 95.25 173 LEU A C 1
ATOM 1398 O O . LEU A 1 173 ? -11.015 6.022 16.150 1.00 95.25 173 LEU A O 1
ATOM 1402 N N . LYS A 1 174 ? -10.352 4.851 14.350 1.00 95.31 174 LYS A N 1
ATOM 1403 C CA . LYS A 1 174 ? -9.011 5.456 14.250 1.00 95.31 174 LYS A CA 1
ATOM 1404 C C . LYS A 1 174 ? -9.047 6.918 13.793 1.00 95.31 174 LYS A C 1
ATOM 1406 O O . LYS A 1 174 ? -8.073 7.638 13.998 1.00 95.31 174 LYS A O 1
ATOM 1411 N N . LEU A 1 175 ? -10.141 7.374 13.181 1.00 95.38 175 LEU A N 1
ATOM 1412 C CA . LEU A 1 175 ? -10.326 8.779 12.814 1.00 95.38 175 LEU A CA 1
ATOM 1413 C C . LEU A 1 175 ? -10.482 9.657 14.056 1.00 95.38 175 LEU A C 1
ATOM 1415 O O . LEU A 1 175 ? -10.962 9.210 15.099 1.00 95.38 175 LEU A O 1
ATOM 1419 N N . ARG A 1 176 ? -10.129 10.942 13.958 1.00 93.69 176 ARG A N 1
ATOM 1420 C CA . ARG A 1 176 ? -10.516 11.907 14.999 1.00 93.69 176 ARG A CA 1
ATOM 1421 C C . ARG A 1 176 ? -12.036 12.054 15.005 1.00 93.69 176 ARG A C 1
ATOM 1423 O O . ARG A 1 176 ? -12.667 11.897 13.967 1.00 93.69 176 ARG A O 1
ATOM 1430 N N . LYS A 1 177 ? -12.626 12.410 16.152 1.00 91.88 177 LYS A N 1
ATOM 1431 C CA . LYS A 1 177 ? -14.092 12.495 16.302 1.00 91.88 177 LYS A CA 1
ATOM 1432 C C . LYS A 1 177 ? -14.768 13.330 15.202 1.00 91.88 177 LYS A C 1
ATOM 1434 O O . LYS A 1 177 ? -15.755 12.878 14.642 1.00 91.88 177 LYS A O 1
ATOM 1439 N N . ALA A 1 178 ? -14.232 14.511 14.886 1.00 93.62 178 ALA A N 1
ATOM 1440 C CA . ALA A 1 178 ? -14.783 15.364 13.830 1.00 93.62 178 ALA A CA 1
ATOM 1441 C C . ALA A 1 178 ? -14.732 14.679 12.453 1.00 93.62 178 ALA A C 1
ATOM 1443 O O . ALA A 1 178 ? -15.734 14.608 11.765 1.00 93.62 178 ALA A O 1
ATOM 1444 N N . GLU A 1 179 ? -13.593 14.071 12.106 1.00 95.62 179 GLU A N 1
ATOM 1445 C CA . GLU A 1 179 ? -13.422 13.368 10.827 1.00 95.62 179 GLU A CA 1
ATOM 1446 C C . GLU A 1 179 ? -14.286 12.107 10.718 1.00 95.62 179 GLU A C 1
ATOM 1448 O O . GLU A 1 179 ? -14.606 11.684 9.610 1.00 95.62 179 GLU A O 1
ATOM 1453 N N . LEU A 1 180 ? -14.601 11.479 11.855 1.00 95.88 180 LEU A N 1
ATOM 1454 C CA . LEU A 1 180 ? -15.532 10.362 11.920 1.00 95.88 180 LEU A CA 1
ATOM 1455 C C . LEU A 1 180 ? -16.960 10.842 11.656 1.00 95.88 180 LEU A C 1
ATOM 1457 O O . LEU A 1 180 ? -17.624 10.249 10.822 1.00 95.88 180 LEU A O 1
ATOM 1461 N N . LEU A 1 181 ? -17.405 11.916 12.315 1.00 94.44 181 LEU A N 1
ATOM 1462 C CA . LEU A 1 181 ? -18.729 12.501 12.079 1.00 94.44 181 LEU A CA 1
ATOM 1463 C C . LEU A 1 181 ? -18.899 12.927 10.618 1.00 94.44 181 LEU A C 1
ATOM 1465 O O . LEU A 1 181 ? -19.845 12.482 9.982 1.00 94.44 181 LEU A O 1
ATOM 1469 N N . ASP A 1 182 ? -17.920 13.652 10.065 1.00 94.50 182 ASP A N 1
ATOM 1470 C CA . ASP A 1 182 ? -17.919 14.043 8.650 1.00 94.50 182 ASP A CA 1
ATOM 1471 C C . ASP A 1 182 ? -18.026 12.823 7.720 1.00 94.50 182 ASP A C 1
ATOM 1473 O O . ASP A 1 182 ? -18.643 12.891 6.661 1.00 94.50 182 ASP A O 1
ATOM 1477 N N . LEU A 1 183 ? -17.389 11.700 8.079 1.00 95.69 183 LEU A N 1
ATOM 1478 C CA . LEU A 1 183 ? -17.478 10.473 7.292 1.00 95.69 183 LEU A CA 1
ATOM 1479 C C . LEU A 1 183 ? -18.854 9.814 7.422 1.00 95.69 183 LEU A C 1
ATOM 1481 O O . LEU A 1 183 ? -19.349 9.320 6.420 1.00 95.69 183 LEU A O 1
ATOM 1485 N N . LEU A 1 184 ? -19.447 9.776 8.614 1.00 95.06 184 LEU A N 1
ATOM 1486 C CA . LEU A 1 184 ? -20.770 9.182 8.826 1.00 95.06 184 LEU A CA 1
ATOM 1487 C C . LEU A 1 184 ? -21.853 9.976 8.083 1.00 95.06 184 LEU A C 1
ATOM 1489 O O . LEU A 1 184 ? -22.632 9.373 7.355 1.00 95.06 184 LEU A O 1
ATOM 1493 N N . ASP A 1 185 ? -21.825 11.310 8.159 1.00 93.50 185 ASP A N 1
ATOM 1494 C CA . ASP A 1 185 ? -22.722 12.184 7.382 1.00 93.50 185 ASP A CA 1
ATOM 1495 C C . ASP A 1 185 ? -22.594 11.922 5.876 1.00 93.50 185 ASP A C 1
ATOM 1497 O O . ASP A 1 185 ? -23.565 11.903 5.126 1.00 93.50 185 ASP A O 1
ATOM 1501 N N . LEU A 1 186 ? -21.368 11.673 5.429 1.00 93.50 186 LEU A N 1
ATOM 1502 C CA . LEU A 1 186 ? -21.076 11.391 4.037 1.00 93.50 186 LEU A CA 1
ATOM 1503 C C . LEU A 1 186 ? -21.518 9.982 3.595 1.00 93.50 186 LEU A C 1
ATOM 1505 O O . LEU A 1 186 ? -21.836 9.788 2.424 1.00 93.50 186 LEU A O 1
ATOM 1509 N N . LEU A 1 187 ? -21.511 8.991 4.492 1.00 94.06 187 LEU A N 1
ATOM 1510 C CA . LEU A 1 187 ? -22.057 7.654 4.221 1.00 94.06 187 LEU A CA 1
ATOM 1511 C C . LEU A 1 187 ? -23.587 7.688 4.145 1.00 94.06 187 LEU A C 1
ATOM 1513 O O . LEU A 1 187 ? -24.158 7.036 3.270 1.00 94.06 187 LEU A O 1
ATOM 1517 N N . GLU A 1 188 ? -24.219 8.483 5.008 1.00 92.38 188 GLU A N 1
ATOM 1518 C CA . GLU A 1 188 ? -25.651 8.785 4.980 1.00 92.38 188 GLU A CA 1
ATOM 1519 C C . GLU A 1 188 ? -26.028 9.445 3.638 1.00 92.38 188 GLU A C 1
ATOM 1521 O O . GLU A 1 188 ? -26.864 8.910 2.910 1.00 92.38 188 GLU A O 1
ATOM 1526 N N . GLU A 1 189 ? -25.315 10.503 3.225 1.00 92.38 189 GLU A N 1
ATOM 1527 C CA . GLU A 1 189 ? -25.521 11.174 1.929 1.00 92.38 189 GLU A CA 1
ATOM 1528 C C . GLU A 1 189 ? -25.328 10.222 0.735 1.00 92.38 189 GLU A C 1
ATOM 1530 O O . GLU A 1 189 ? -26.133 10.221 -0.204 1.00 92.38 189 GLU A O 1
ATOM 1535 N N . ASP A 1 190 ? -24.277 9.391 0.744 1.00 94.56 190 ASP A N 1
ATOM 1536 C CA . ASP A 1 190 ? -24.044 8.394 -0.309 1.00 94.56 190 ASP A CA 1
ATOM 1537 C C . ASP A 1 190 ? -25.242 7.431 -0.417 1.00 94.56 190 ASP A C 1
ATOM 1539 O O . ASP A 1 190 ? -25.734 7.153 -1.513 1.00 94.56 190 ASP A O 1
ATOM 1543 N N . ARG A 1 191 ? -25.743 6.947 0.726 1.00 93.31 191 ARG A N 1
ATOM 1544 C CA . ARG A 1 191 ? -26.865 6.006 0.794 1.00 93.31 191 ARG A CA 1
ATOM 1545 C C . ARG A 1 191 ? -28.153 6.629 0.268 1.00 93.31 191 ARG A C 1
ATOM 1547 O O . ARG A 1 191 ? -28.847 5.988 -0.516 1.00 93.31 191 ARG A O 1
ATOM 1554 N N . GLU A 1 192 ? -28.459 7.858 0.663 1.00 92.50 192 GLU A N 1
ATOM 1555 C CA . GLU A 1 192 ? -29.666 8.564 0.221 1.00 92.50 192 GLU A CA 1
ATOM 1556 C C . GLU A 1 192 ? -29.631 8.894 -1.274 1.00 92.50 192 GLU A C 1
ATOM 1558 O O . GLU A 1 192 ? -30.625 8.723 -1.982 1.00 92.50 192 GLU A O 1
ATOM 1563 N N . SER A 1 193 ? -28.481 9.355 -1.770 1.00 91.81 193 SER A N 1
ATOM 1564 C CA . SER A 1 193 ? -28.353 9.848 -3.144 1.00 91.81 193 SER A CA 1
ATOM 1565 C C . SER A 1 193 ? -28.098 8.750 -4.180 1.00 91.81 193 SER A C 1
ATOM 1567 O O . SER A 1 193 ? -28.509 8.890 -5.334 1.00 91.81 193 SER A O 1
ATOM 1569 N N . LEU A 1 194 ? -27.415 7.667 -3.799 1.00 92.94 194 LEU A N 1
ATOM 1570 C CA . LEU A 1 194 ? -26.937 6.633 -4.725 1.00 92.94 194 LEU A CA 1
ATOM 1571 C C . LEU A 1 194 ? -27.428 5.224 -4.381 1.00 92.94 194 LEU A C 1
ATOM 1573 O O . LEU A 1 194 ? -27.157 4.302 -5.150 1.00 92.94 194 LEU A O 1
ATOM 1577 N N . MET A 1 195 ? -28.151 5.042 -3.268 1.00 91.88 195 MET A N 1
ATOM 1578 C CA . MET A 1 195 ? -28.581 3.730 -2.756 1.00 91.88 195 MET A CA 1
ATOM 1579 C C . MET A 1 195 ? -27.408 2.760 -2.506 1.00 91.88 195 MET A C 1
ATOM 1581 O O . MET A 1 195 ? -27.587 1.544 -2.468 1.00 91.88 195 MET A O 1
ATOM 1585 N N . GLU A 1 196 ? -26.196 3.293 -2.339 1.00 93.00 196 GLU A N 1
ATOM 1586 C CA . GLU A 1 196 ? -24.952 2.556 -2.113 1.00 93.00 196 GLU A CA 1
ATOM 1587 C C . GLU A 1 196 ? -23.983 3.460 -1.343 1.00 93.00 196 GLU A C 1
ATOM 1589 O O . GLU A 1 196 ? -23.827 4.629 -1.692 1.00 93.00 196 GLU A O 1
ATOM 1594 N N . THR A 1 197 ? -23.294 2.941 -0.322 1.00 94.12 197 THR A N 1
ATOM 1595 C CA . THR A 1 197 ? -22.245 3.715 0.359 1.00 94.12 197 THR A CA 1
ATOM 1596 C C . THR A 1 197 ? -20.903 3.594 -0.359 1.00 94.12 197 THR A C 1
ATOM 1598 O O . THR A 1 197 ? -20.631 2.625 -1.074 1.00 94.12 197 THR A O 1
ATOM 1601 N N . ARG A 1 198 ? -19.964 4.515 -0.104 1.00 95.38 198 ARG A N 1
ATOM 1602 C CA . ARG A 1 198 ? -18.589 4.335 -0.608 1.00 95.38 198 ARG A CA 1
ATOM 1603 C C . ARG A 1 198 ? -17.929 3.059 -0.085 1.00 95.38 198 ARG A C 1
ATOM 1605 O O . ARG A 1 198 ? -17.058 2.525 -0.769 1.00 95.38 198 ARG A O 1
ATOM 1612 N N . ILE A 1 199 ? -18.320 2.572 1.097 1.00 96.31 199 ILE A N 1
ATOM 1613 C CA . ILE A 1 199 ? -17.807 1.306 1.633 1.00 96.31 199 ILE A CA 1
ATOM 1614 C C . ILE A 1 199 ? -18.218 0.155 0.711 1.00 96.31 199 ILE A C 1
ATOM 1616 O O . ILE A 1 199 ? -17.355 -0.600 0.252 1.00 96.31 199 ILE A O 1
ATOM 1620 N N . ASP A 1 200 ? -19.505 0.097 0.371 1.00 95.75 200 ASP A N 1
ATOM 1621 C CA . ASP A 1 200 ? -20.082 -0.906 -0.528 1.00 95.75 200 ASP A CA 1
ATOM 1622 C C . ASP A 1 200 ? -19.434 -0.841 -1.916 1.00 95.75 200 ASP A C 1
ATOM 1624 O O . ASP A 1 200 ? -18.952 -1.852 -2.433 1.00 95.75 200 ASP A O 1
ATOM 1628 N N . PHE A 1 201 ? -19.310 0.368 -2.476 1.00 97.31 201 PHE A N 1
ATOM 1629 C CA . PHE A 1 201 ? -18.687 0.590 -3.778 1.00 97.31 201 PHE A CA 1
ATOM 1630 C C . PHE A 1 201 ? -17.248 0.059 -3.829 1.00 97.31 201 PHE A C 1
ATOM 1632 O O . PHE A 1 201 ? -16.890 -0.699 -4.735 1.00 97.31 201 PHE A O 1
ATOM 1639 N N . PHE A 1 202 ? -16.399 0.437 -2.863 1.00 97.69 202 PHE A N 1
ATOM 1640 C CA . PHE A 1 202 ? -15.003 -0.007 -2.852 1.00 97.69 202 PHE A CA 1
ATOM 1641 C C . PHE A 1 202 ? -14.884 -1.514 -2.594 1.00 97.69 202 PHE A C 1
ATOM 1643 O O . PHE A 1 202 ? -14.022 -2.164 -3.194 1.00 97.69 202 PHE A O 1
ATOM 1650 N N . SER A 1 203 ? -15.752 -2.075 -1.749 1.00 97.44 203 SER A N 1
ATOM 1651 C CA . SER A 1 203 ? -15.793 -3.514 -1.492 1.00 97.44 203 SER A CA 1
ATOM 1652 C C . SER A 1 203 ? -16.142 -4.291 -2.763 1.00 97.44 203 SER A C 1
ATOM 1654 O O . SER A 1 203 ? -15.367 -5.146 -3.202 1.00 97.44 203 SER A O 1
ATOM 1656 N N . ARG A 1 204 ? -17.243 -3.919 -3.423 1.00 96.75 204 ARG A N 1
ATOM 1657 C CA . ARG A 1 204 ? -17.770 -4.572 -4.626 1.00 96.75 204 ARG A CA 1
ATOM 1658 C C . ARG A 1 204 ? -16.863 -4.399 -5.840 1.00 96.75 204 ARG A C 1
ATOM 1660 O O . ARG A 1 204 ? -16.609 -5.358 -6.569 1.00 96.75 204 ARG A O 1
ATOM 1667 N N . GLU A 1 205 ? -16.357 -3.191 -6.091 1.00 96.69 205 GLU A N 1
ATOM 1668 C CA . GLU A 1 205 ? -15.584 -2.934 -7.309 1.00 96.69 205 GLU A CA 1
ATOM 1669 C C . GLU A 1 205 ? -14.157 -3.478 -7.251 1.00 96.69 205 GLU A C 1
ATOM 1671 O O . GLU A 1 205 ? -13.650 -3.920 -8.290 1.00 96.69 205 GLU A O 1
ATOM 1676 N N . PHE A 1 206 ? -13.530 -3.492 -6.070 1.00 96.81 206 PHE A N 1
ATOM 1677 C CA . PHE A 1 206 ? -12.122 -3.874 -5.904 1.00 96.81 206 P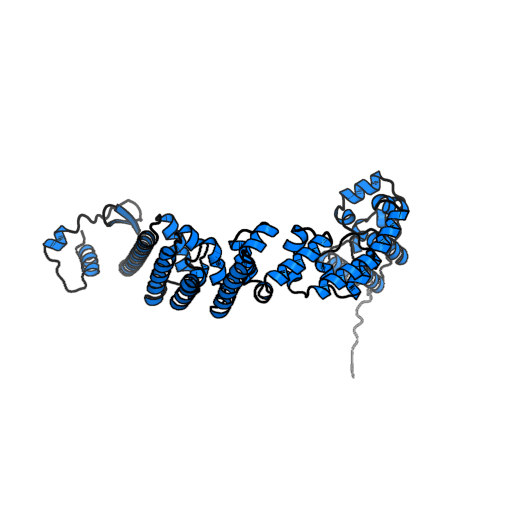HE A CA 1
ATOM 1678 C C . PHE A 1 206 ? -11.906 -5.178 -5.126 1.00 96.81 206 PHE A C 1
ATOM 1680 O O . PHE A 1 206 ? -10.752 -5.593 -4.975 1.00 96.81 206 PHE A O 1
ATOM 1687 N N . GLY A 1 207 ? -12.976 -5.840 -4.671 1.00 95.69 207 GLY A N 1
ATOM 1688 C CA . GLY A 1 207 ? -12.899 -7.085 -3.904 1.00 95.69 207 GLY A CA 1
ATOM 1689 C C . GLY A 1 207 ? -12.159 -6.885 -2.584 1.00 95.69 207 GLY A C 1
ATOM 1690 O O . GLY A 1 207 ? -11.227 -7.632 -2.282 1.00 95.69 207 GLY A O 1
ATOM 1691 N N . LEU A 1 208 ? -12.498 -5.805 -1.877 1.00 96.62 208 LEU A N 1
ATOM 1692 C CA . LEU A 1 208 ? -11.959 -5.476 -0.559 1.00 96.62 208 LEU A CA 1
ATOM 1693 C C . LEU A 1 208 ? -12.956 -5.902 0.518 1.00 96.62 208 LEU A C 1
ATOM 1695 O O . LEU A 1 208 ? -14.160 -5.688 0.375 1.00 96.62 208 LEU A O 1
ATOM 1699 N N . SER A 1 209 ? -12.458 -6.461 1.612 1.00 96.81 209 SER A N 1
ATOM 1700 C CA . SER A 1 209 ? -13.249 -6.648 2.827 1.00 96.81 209 SER A CA 1
ATOM 1701 C C . SER A 1 209 ? -13.615 -5.291 3.442 1.00 96.81 209 SER A C 1
ATOM 1703 O O . SER A 1 209 ? -12.890 -4.307 3.274 1.00 96.81 209 SER A O 1
ATOM 1705 N N . ILE A 1 210 ? -14.724 -5.222 4.181 1.00 96.25 210 ILE A N 1
ATOM 1706 C CA . ILE A 1 210 ? -15.148 -3.989 4.866 1.00 96.25 210 ILE A CA 1
ATOM 1707 C C . ILE A 1 210 ? -14.016 -3.418 5.751 1.00 96.25 210 ILE A C 1
ATOM 1709 O O . ILE A 1 210 ? -13.710 -2.232 5.597 1.00 96.25 210 ILE A O 1
ATOM 1713 N N . PRO A 1 211 ? -13.276 -4.217 6.555 1.00 95.81 211 PRO A N 1
ATOM 1714 C CA . PRO A 1 211 ? -12.153 -3.700 7.339 1.00 95.81 211 PRO A CA 1
ATOM 1715 C C . PRO A 1 211 ? -11.025 -3.087 6.494 1.00 95.81 211 PRO A C 1
ATOM 1717 O O . PRO A 1 211 ? -10.411 -2.099 6.922 1.00 95.81 211 PRO A O 1
ATOM 1720 N N . GLU A 1 212 ? -10.741 -3.640 5.306 1.00 96.81 212 GLU A N 1
ATOM 1721 C CA . GLU A 1 212 ? -9.769 -3.075 4.359 1.00 96.81 212 GLU A CA 1
ATOM 1722 C C . GLU A 1 212 ? -10.258 -1.739 3.794 1.00 96.81 212 GLU A C 1
ATOM 1724 O O . GLU A 1 212 ? -9.474 -0.795 3.697 1.00 96.81 212 GLU A O 1
ATOM 1729 N N . VAL A 1 213 ? -11.548 -1.625 3.461 1.00 97.81 213 VAL A N 1
ATOM 1730 C CA . VAL A 1 213 ? -12.129 -0.366 2.974 1.00 97.81 213 VAL A CA 1
ATOM 1731 C C . VAL A 1 213 ? -12.136 0.696 4.071 1.00 97.81 213 VAL A C 1
ATOM 1733 O O . VAL A 1 213 ? -11.725 1.829 3.829 1.00 97.81 213 VAL A O 1
ATOM 1736 N N . CYS A 1 214 ? -12.520 0.345 5.298 1.00 97.19 214 CYS A N 1
ATOM 1737 C CA . CYS A 1 214 ? -12.449 1.255 6.438 1.00 97.19 214 CYS A CA 1
ATOM 1738 C C . CYS A 1 214 ? -11.011 1.738 6.678 1.00 97.19 214 CYS A C 1
ATOM 1740 O O . CYS A 1 214 ? -10.789 2.936 6.850 1.00 97.19 214 CYS A O 1
ATOM 1742 N N . SER A 1 215 ? -10.019 0.844 6.608 1.00 96.69 215 SER A N 1
ATOM 1743 C CA . SER A 1 215 ? -8.600 1.226 6.705 1.00 96.69 215 SER A CA 1
ATOM 1744 C C . SER A 1 215 ? -8.182 2.161 5.568 1.00 9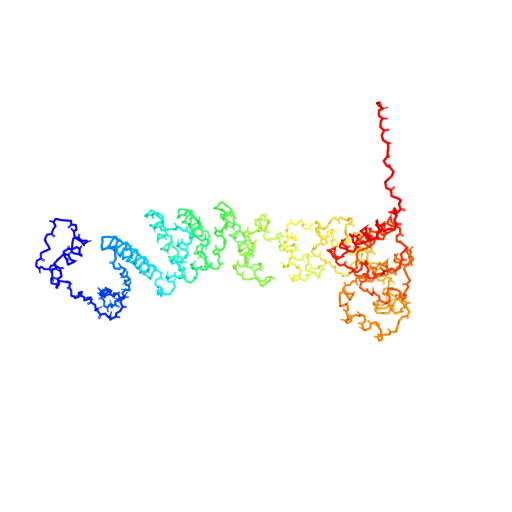6.69 215 SER A C 1
ATOM 1746 O O . SER A 1 215 ? -7.556 3.195 5.807 1.00 96.69 215 SER A O 1
ATOM 1748 N N . LEU A 1 216 ? -8.606 1.866 4.335 1.00 97.19 216 LEU A N 1
ATOM 1749 C CA . LEU A 1 216 ? -8.367 2.714 3.170 1.00 97.19 216 LEU A CA 1
ATOM 1750 C C . LEU A 1 216 ? -8.943 4.125 3.371 1.00 97.19 216 LEU A C 1
ATOM 1752 O O . LEU A 1 216 ? -8.268 5.116 3.077 1.00 97.19 216 LEU A O 1
ATOM 1756 N N . LEU A 1 217 ? -10.170 4.223 3.887 1.00 97.00 217 LEU A N 1
ATOM 1757 C CA . LEU A 1 217 ? -10.831 5.492 4.174 1.00 97.00 217 LEU A CA 1
ATOM 1758 C C . LEU A 1 217 ? -10.130 6.254 5.291 1.00 97.00 217 LEU A C 1
ATOM 1760 O O . LEU A 1 217 ? -10.025 7.469 5.166 1.00 97.00 217 LEU A O 1
ATOM 1764 N N . VAL A 1 218 ? -9.617 5.585 6.328 1.00 96.50 218 VAL A N 1
ATOM 1765 C CA . VAL A 1 218 ? -8.833 6.205 7.413 1.00 96.50 218 VAL A CA 1
ATOM 1766 C C . VAL A 1 218 ? -7.544 6.816 6.863 1.00 96.50 218 VAL A C 1
ATOM 1768 O O . VAL A 1 218 ? -7.295 8.013 7.037 1.00 96.50 218 VAL A O 1
ATOM 1771 N N . GLU A 1 219 ? -6.762 6.018 6.136 1.00 96.06 219 GLU A N 1
ATOM 1772 C CA . GLU A 1 219 ? -5.439 6.387 5.624 1.00 96.06 219 GLU A CA 1
ATOM 1773 C C . GLU A 1 219 ? -5.500 7.457 4.527 1.00 96.06 219 GLU A C 1
ATOM 1775 O O . GLU A 1 219 ? -4.596 8.286 4.389 1.00 96.06 219 GLU A O 1
ATOM 1780 N N . ARG A 1 220 ? -6.566 7.461 3.717 1.00 95.31 220 ARG A N 1
ATOM 1781 C CA . ARG A 1 220 ? -6.650 8.278 2.499 1.00 95.31 220 ARG A CA 1
ATOM 1782 C C . ARG A 1 220 ? -7.770 9.299 2.581 1.00 95.31 220 ARG A C 1
ATOM 1784 O O . ARG A 1 220 ? -8.798 9.195 1.922 1.00 95.31 220 ARG A O 1
ATOM 1791 N N . SER A 1 221 ? -7.509 10.386 3.300 1.00 94.81 221 SER A N 1
ATOM 1792 C CA . SER A 1 221 ? -8.474 11.479 3.506 1.00 94.81 221 SER A CA 1
ATOM 1793 C C . SER A 1 221 ? -9.063 12.094 2.229 1.00 94.81 221 SER A C 1
ATOM 1795 O O . SER A 1 221 ? -10.166 12.630 2.258 1.00 94.81 221 SER A O 1
ATOM 1797 N N . PHE A 1 222 ? -8.382 12.005 1.081 1.00 94.69 222 PHE A N 1
ATOM 1798 C CA . PHE A 1 222 ? -8.943 12.473 -0.193 1.00 94.69 222 PHE A CA 1
ATOM 1799 C C . PHE A 1 222 ? -10.139 11.638 -0.677 1.00 94.69 222 PHE A C 1
ATOM 1801 O O . PHE A 1 222 ? -10.947 12.165 -1.436 1.00 94.69 222 PHE A O 1
ATOM 1808 N N . LEU A 1 223 ? -10.267 10.383 -0.231 1.00 96.44 223 LEU A N 1
ATOM 1809 C CA . LEU A 1 223 ? -11.437 9.540 -0.487 1.00 96.44 223 LEU A CA 1
ATOM 1810 C C . LEU A 1 223 ? -12.643 9.950 0.361 1.00 96.44 223 LEU A C 1
ATOM 1812 O O . LEU A 1 223 ? -13.760 9.629 -0.011 1.00 96.44 223 LEU A O 1
ATOM 1816 N N . ARG A 1 224 ? -12.427 10.675 1.467 1.00 94.69 224 ARG A N 1
ATOM 1817 C CA . ARG A 1 224 ? -13.492 11.254 2.304 1.00 94.69 224 ARG A CA 1
ATOM 1818 C C . ARG A 1 224 ? -13.891 12.662 1.854 1.00 94.69 224 ARG A C 1
ATOM 1820 O O . ARG A 1 224 ? -15.004 13.090 2.070 1.00 94.69 224 ARG A O 1
ATOM 1827 N N . ARG A 1 225 ? -13.000 13.398 1.183 1.00 91.56 225 ARG A N 1
ATOM 1828 C CA . ARG A 1 225 ? -13.292 14.762 0.684 1.00 91.56 225 ARG A CA 1
ATOM 1829 C C . ARG A 1 225 ? -13.980 14.810 -0.680 1.00 91.56 225 ARG A C 1
ATOM 1831 O O . ARG A 1 225 ? -14.279 15.890 -1.178 1.00 91.56 225 ARG A O 1
ATOM 1838 N N . LYS A 1 226 ? -14.107 13.671 -1.352 1.00 93.06 226 LYS A N 1
ATOM 1839 C CA . LYS A 1 226 ? -14.674 13.571 -2.696 1.00 93.06 226 LYS A CA 1
ATOM 1840 C C . LYS A 1 226 ? -16.018 12.859 -2.595 1.00 93.06 226 LYS A C 1
ATOM 1842 O O . LYS A 1 226 ? -16.091 11.834 -1.916 1.00 93.06 226 LYS A O 1
ATOM 1847 N N . SER A 1 227 ? -17.047 13.381 -3.263 1.00 94.25 227 SER A N 1
ATOM 1848 C CA . SER A 1 227 ? -18.339 12.693 -3.317 1.00 94.25 227 SER A CA 1
ATOM 1849 C C . SER A 1 227 ? -18.194 11.353 -4.034 1.00 94.25 227 SER A C 1
ATOM 1851 O O . SER A 1 227 ? -17.360 11.211 -4.943 1.00 94.25 227 SER A O 1
ATOM 1853 N N . LEU A 1 228 ? -18.998 10.365 -3.642 1.00 96.50 228 LEU A N 1
ATOM 1854 C CA . LEU A 1 228 ? -18.946 9.043 -4.256 1.00 96.50 228 LEU A CA 1
ATOM 1855 C C . LEU A 1 228 ? -19.225 9.118 -5.762 1.00 96.50 228 LEU A C 1
ATOM 1857 O O . LEU A 1 228 ? -18.491 8.525 -6.547 1.00 96.50 228 LEU A O 1
ATOM 1861 N N . GLN A 1 229 ? -20.157 9.968 -6.197 1.00 95.94 229 GLN A N 1
ATOM 1862 C CA . GLN A 1 229 ? -20.439 10.183 -7.620 1.00 95.94 229 GLN A CA 1
ATOM 1863 C C . GLN A 1 229 ? -19.203 10.650 -8.416 1.00 95.94 229 GLN A C 1
ATOM 1865 O O . GLN A 1 229 ? -18.959 10.199 -9.539 1.00 95.94 229 GLN A O 1
ATOM 1870 N N . GLN A 1 230 ? -18.370 11.528 -7.841 1.00 95.88 230 GLN A N 1
ATOM 1871 C CA . GLN A 1 230 ? -17.123 11.953 -8.482 1.00 95.88 230 GLN A CA 1
ATOM 1872 C C . GLN A 1 230 ? -16.102 10.809 -8.558 1.00 95.88 230 GLN A C 1
ATOM 1874 O O . GLN A 1 230 ? -15.407 10.681 -9.569 1.00 95.88 230 GLN A O 1
ATOM 1879 N N . ILE A 1 231 ? -16.012 9.974 -7.517 1.00 97.31 231 ILE A N 1
ATOM 1880 C CA . ILE A 1 231 ? -15.167 8.769 -7.504 1.00 97.31 231 ILE A CA 1
ATOM 1881 C C . ILE A 1 231 ? -15.639 7.788 -8.585 1.00 97.31 231 ILE A C 1
ATOM 1883 O O . ILE A 1 231 ? -14.833 7.381 -9.423 1.00 97.31 231 ILE A O 1
ATOM 1887 N N . MET A 1 232 ? -16.936 7.479 -8.630 1.00 97.19 232 MET A N 1
ATOM 1888 C CA . MET A 1 232 ? -17.549 6.598 -9.628 1.00 97.19 232 MET A CA 1
ATOM 1889 C C . MET A 1 232 ? -17.322 7.113 -11.051 1.00 97.19 232 MET A C 1
ATOM 1891 O O . MET A 1 232 ? -16.946 6.347 -11.935 1.00 97.19 232 MET A O 1
ATOM 1895 N N . SER A 1 233 ? -17.455 8.425 -11.284 1.00 96.88 233 SER A N 1
ATOM 1896 C CA . SER A 1 233 ? -17.187 8.995 -12.607 1.00 96.88 233 SER A CA 1
ATOM 1897 C C . SER A 1 233 ? -15.717 8.873 -13.017 1.00 96.88 233 SER A C 1
ATOM 1899 O O . SER A 1 233 ? -15.450 8.703 -14.207 1.00 96.88 233 SER A O 1
ATOM 1901 N N . ILE A 1 234 ? -14.767 8.994 -12.085 1.00 97.31 234 ILE A N 1
ATOM 1902 C CA . ILE A 1 234 ? -13.344 8.759 -12.371 1.00 97.31 234 ILE A CA 1
ATOM 1903 C C . ILE A 1 234 ? -13.114 7.279 -12.678 1.00 97.31 234 ILE A C 1
ATOM 1905 O O . ILE A 1 234 ? -12.455 6.955 -13.664 1.00 97.31 234 ILE A O 1
ATOM 1909 N N . TYR A 1 235 ? -13.681 6.394 -11.859 1.00 97.69 235 TYR A N 1
ATOM 1910 C CA . TYR A 1 235 ? -13.586 4.951 -12.035 1.00 97.69 235 TYR A CA 1
ATOM 1911 C C . TYR A 1 235 ? -14.087 4.520 -13.417 1.00 97.69 235 TYR A C 1
ATOM 1913 O O . TYR A 1 235 ? -13.365 3.835 -14.141 1.00 97.69 235 TYR A O 1
ATOM 1921 N N . GLN A 1 236 ? -15.258 5.011 -13.832 1.00 97.31 236 GLN A N 1
ATOM 1922 C CA . GLN A 1 236 ? -15.817 4.711 -15.146 1.00 97.31 236 GLN A CA 1
ATOM 1923 C C . GLN A 1 236 ? -14.889 5.172 -16.277 1.00 97.31 236 GLN A C 1
ATOM 1925 O O . GLN A 1 236 ? -14.629 4.409 -17.197 1.00 97.31 236 GLN A O 1
ATOM 1930 N N . LYS A 1 237 ? -14.291 6.367 -16.179 1.00 96.81 237 LYS A N 1
ATOM 1931 C CA . LYS A 1 237 ? -13.353 6.866 -17.203 1.00 96.81 237 LYS A CA 1
ATOM 1932 C C . LYS A 1 237 ? -12.082 6.030 -17.322 1.00 96.81 237 LYS A C 1
ATOM 1934 O O . LYS A 1 237 ? -11.560 5.871 -18.423 1.00 96.81 237 LYS A O 1
ATOM 1939 N N . LEU A 1 238 ? -11.576 5.506 -16.208 1.00 96.81 238 LEU A N 1
ATOM 1940 C CA . LEU A 1 238 ? -10.432 4.593 -16.214 1.00 96.81 238 LEU A CA 1
ATOM 1941 C C . LEU A 1 238 ? -10.816 3.248 -16.841 1.00 96.81 238 LEU A C 1
ATOM 1943 O O . LEU A 1 238 ? -10.071 2.730 -17.671 1.00 96.81 238 LEU A O 1
ATOM 1947 N N . LYS A 1 239 ? -11.998 2.725 -16.503 1.00 96.38 239 LYS A N 1
ATOM 1948 C CA . LYS A 1 239 ? -12.541 1.494 -17.085 1.00 96.38 239 LYS A CA 1
ATOM 1949 C C . LYS A 1 239 ? -12.743 1.624 -18.599 1.00 96.38 239 LYS A C 1
ATOM 1951 O O . LYS A 1 239 ? -12.281 0.763 -19.340 1.00 96.38 239 LYS A O 1
ATOM 1956 N N . ASP A 1 240 ? -13.323 2.730 -19.062 1.00 95.69 240 ASP A N 1
ATOM 1957 C CA . ASP A 1 240 ? -13.499 3.042 -20.490 1.00 95.69 240 ASP A CA 1
ATOM 1958 C C . ASP A 1 240 ? -12.154 3.161 -21.231 1.00 95.69 240 ASP A C 1
ATOM 1960 O O . ASP A 1 240 ? -12.061 2.899 -22.428 1.00 95.69 240 ASP A O 1
ATOM 1964 N N . ALA A 1 241 ? -11.089 3.551 -20.523 1.00 95.25 241 ALA A N 1
ATOM 1965 C CA . ALA A 1 241 ? -9.726 3.604 -21.050 1.00 95.25 241 ALA A CA 1
ATOM 1966 C C . ALA A 1 241 ? -8.981 2.255 -20.986 1.00 95.25 241 ALA A C 1
ATOM 1968 O O . ALA A 1 241 ? -7.787 2.212 -21.284 1.00 95.25 241 ALA A O 1
ATOM 1969 N N . GLY A 1 242 ? -9.660 1.170 -20.598 1.00 95.12 242 GLY A N 1
ATOM 1970 C CA . GLY A 1 242 ? -9.094 -0.178 -20.524 1.00 95.12 242 GLY A CA 1
ATOM 1971 C C . GLY A 1 242 ? -8.205 -0.429 -19.303 1.00 95.12 242 GLY A C 1
ATOM 1972 O O . GLY A 1 242 ? -7.464 -1.410 -19.283 1.00 95.12 242 GLY A O 1
ATOM 1973 N N . VAL A 1 243 ? -8.246 0.435 -18.283 1.00 96.00 243 VAL A N 1
ATOM 1974 C CA . VAL A 1 243 ? -7.477 0.231 -17.048 1.00 96.00 243 VAL A CA 1
ATOM 1975 C C . VAL A 1 243 ? -8.128 -0.883 -16.226 1.00 96.00 243 VAL A C 1
ATOM 1977 O O . VAL A 1 243 ? -9.316 -0.820 -15.907 1.00 96.00 243 VAL A O 1
ATOM 1980 N N . SER A 1 244 ? -7.353 -1.902 -15.854 1.00 95.25 244 SER A N 1
ATOM 1981 C CA . SER A 1 244 ? -7.865 -3.024 -15.066 1.00 95.25 244 SER A CA 1
ATOM 1982 C C . SER A 1 244 ? -8.214 -2.617 -13.628 1.00 95.25 244 SER A C 1
ATOM 1984 O O . SER A 1 244 ? -7.596 -1.731 -13.034 1.00 95.25 244 SER A O 1
ATOM 1986 N N . LYS A 1 245 ? -9.159 -3.341 -13.011 1.00 95.62 245 LYS A N 1
ATOM 1987 C CA . LYS A 1 245 ? -9.495 -3.182 -11.584 1.00 95.62 245 LYS A CA 1
ATOM 1988 C C . LYS A 1 245 ? -8.270 -3.347 -10.679 1.00 95.62 245 LYS A C 1
ATOM 1990 O O . LYS A 1 245 ? -8.134 -2.613 -9.705 1.00 95.62 245 LYS A O 1
ATOM 1995 N N . SER A 1 246 ? -7.366 -4.272 -11.015 1.00 95.50 246 SER A N 1
ATOM 1996 C CA . SER A 1 246 ? -6.129 -4.510 -10.262 1.00 95.50 246 SER A CA 1
ATOM 1997 C C . SER A 1 246 ? -5.161 -3.325 -10.331 1.00 95.50 246 SER A C 1
ATOM 1999 O O . SER A 1 246 ? -4.613 -2.934 -9.304 1.00 95.50 246 SER A O 1
ATOM 2001 N N . GLU A 1 247 ? -4.997 -2.699 -11.499 1.00 95.50 247 GLU A N 1
ATOM 2002 C CA . GLU A 1 247 ? -4.168 -1.496 -11.670 1.00 95.50 247 GLU A CA 1
ATOM 2003 C C . GLU A 1 247 ? -4.735 -0.308 -10.871 1.00 95.50 247 GLU A C 1
ATOM 2005 O O . GLU A 1 247 ? -3.979 0.436 -10.247 1.00 95.50 247 GLU A O 1
ATOM 2010 N N . ILE A 1 248 ? -6.063 -0.150 -10.824 1.00 96.75 248 ILE A N 1
ATOM 2011 C CA . ILE A 1 248 ? -6.719 0.902 -10.027 1.00 96.75 248 ILE A CA 1
ATOM 2012 C C . ILE A 1 248 ? -6.599 0.613 -8.525 1.00 96.75 248 ILE A C 1
ATOM 2014 O O . ILE A 1 248 ? -6.240 1.513 -7.765 1.00 96.75 248 ILE A O 1
ATOM 2018 N N . ARG A 1 249 ? -6.843 -0.634 -8.092 1.00 95.88 249 ARG A N 1
ATOM 2019 C CA . ARG A 1 249 ? -6.709 -1.065 -6.686 1.00 95.88 249 ARG A CA 1
ATOM 2020 C C . ARG A 1 249 ? -5.305 -0.791 -6.148 1.00 95.88 249 ARG A C 1
ATOM 2022 O O . ARG A 1 249 ? -5.151 -0.313 -5.026 1.00 95.88 249 ARG A O 1
ATOM 2029 N N . ASN A 1 250 ? -4.283 -1.038 -6.963 1.00 94.62 250 ASN A N 1
ATOM 2030 C CA . ASN A 1 250 ? -2.892 -0.781 -6.595 1.00 94.62 250 ASN A CA 1
ATOM 2031 C C . ASN A 1 250 ? -2.553 0.721 -6.517 1.00 94.62 250 ASN A C 1
ATOM 2033 O O . ASN A 1 250 ? -1.548 1.089 -5.907 1.00 94.62 250 ASN A O 1
ATOM 2037 N N . ASP A 1 251 ? -3.381 1.605 -7.088 1.00 94.44 251 ASP A N 1
ATOM 2038 C CA . ASP A 1 251 ? -3.134 3.048 -7.139 1.00 94.44 251 ASP A CA 1
ATOM 2039 C C . ASP A 1 251 ? -4.389 3.894 -6.854 1.00 94.44 251 ASP A C 1
ATOM 2041 O O . ASP A 1 251 ? -4.748 4.781 -7.628 1.00 94.44 251 ASP A O 1
ATOM 2045 N N . PHE A 1 252 ? -5.028 3.707 -5.688 1.00 96.00 252 PHE A N 1
ATOM 2046 C CA . PHE A 1 252 ? -6.175 4.543 -5.282 1.00 96.00 252 PHE A CA 1
ATOM 2047 C C . PHE A 1 252 ? -5.877 6.056 -5.238 1.00 96.00 252 PHE A C 1
ATOM 2049 O O . PHE A 1 252 ? -6.808 6.859 -5.194 1.00 96.00 252 PHE A O 1
ATOM 2056 N N . TRP A 1 253 ? -4.606 6.486 -5.279 1.00 94.62 253 TRP A N 1
ATOM 2057 C CA . TRP A 1 253 ? -4.254 7.908 -5.411 1.00 94.62 253 TRP A CA 1
ATOM 2058 C C . TRP A 1 253 ? -4.773 8.534 -6.705 1.00 94.62 253 TRP A C 1
ATOM 2060 O O . TRP A 1 253 ? -4.921 9.755 -6.757 1.00 94.62 253 TRP A O 1
ATOM 2070 N N . ILE A 1 254 ? -5.112 7.728 -7.714 1.00 95.50 254 ILE A N 1
ATOM 2071 C CA . ILE A 1 254 ? -5.780 8.194 -8.929 1.00 95.50 254 ILE A CA 1
ATOM 2072 C C . ILE A 1 254 ? -7.043 9.011 -8.619 1.00 95.50 254 ILE A C 1
ATOM 2074 O O . ILE A 1 254 ? -7.270 10.054 -9.232 1.00 95.50 254 ILE A O 1
ATOM 2078 N N . PHE A 1 255 ? -7.800 8.624 -7.586 1.00 96.44 255 PHE A N 1
ATOM 2079 C CA . PHE A 1 255 ? -9.028 9.303 -7.171 1.00 96.44 255 PHE A CA 1
ATOM 2080 C C . PHE A 1 255 ? -8.792 10.671 -6.530 1.00 96.44 255 PHE A C 1
ATOM 2082 O O . PHE A 1 255 ? -9.738 11.430 -6.349 1.00 96.44 255 PHE A O 1
ATOM 2089 N N . LYS A 1 256 ? -7.547 11.045 -6.213 1.00 95.06 256 LYS A N 1
ATOM 2090 C CA . LYS A 1 256 ? -7.228 12.410 -5.770 1.00 95.06 256 LYS A CA 1
ATOM 2091 C C . LYS A 1 256 ? -7.360 13.426 -6.911 1.00 95.06 256 LYS A C 1
ATOM 2093 O O . LYS A 1 256 ? -7.613 14.603 -6.652 1.00 95.06 256 LYS A O 1
ATOM 2098 N N . HIS A 1 257 ? -7.171 12.995 -8.157 1.00 93.50 257 HIS A N 1
ATOM 2099 C CA . HIS A 1 257 ? -7.154 13.881 -9.317 1.00 93.50 257 HIS A CA 1
ATOM 2100 C C . HIS A 1 257 ? -8.564 14.280 -9.766 1.00 93.50 257 HIS A C 1
ATOM 2102 O O . HIS A 1 257 ? -9.557 13.617 -9.469 1.00 93.50 257 HIS A O 1
ATOM 2108 N N . LYS A 1 258 ? -8.660 15.405 -10.483 1.00 93.31 258 LYS A N 1
ATOM 2109 C CA . LYS A 1 258 ? -9.906 15.817 -11.135 1.00 93.31 258 LYS A CA 1
ATOM 2110 C C . LYS A 1 258 ? -10.148 14.940 -12.362 1.00 93.31 258 LYS A C 1
ATOM 2112 O O . LYS A 1 258 ? -9.202 14.614 -13.078 1.00 93.31 258 LYS A O 1
ATOM 2117 N N . LYS A 1 259 ? -11.418 14.643 -12.644 1.00 95.12 259 LYS A N 1
ATOM 2118 C CA . LYS A 1 259 ? -11.850 13.904 -13.841 1.00 95.12 259 LYS A CA 1
ATOM 2119 C C . LYS A 1 259 ? -11.235 14.471 -15.124 1.00 95.12 259 LYS A C 1
ATOM 2121 O O . LYS A 1 259 ? -10.612 13.724 -15.867 1.00 95.12 259 LYS A O 1
ATOM 2126 N N . GLN A 1 260 ? -11.327 15.788 -15.319 1.00 95.38 260 GLN A N 1
ATOM 2127 C CA . GLN A 1 260 ? -10.779 16.466 -16.497 1.00 95.38 260 GLN A CA 1
ATOM 2128 C C . GLN A 1 260 ? -9.275 16.200 -16.678 1.00 95.38 260 GLN A C 1
ATOM 2130 O O . GLN A 1 260 ? -8.832 15.862 -17.769 1.00 95.38 260 GLN A O 1
ATOM 2135 N N . THR A 1 261 ? -8.488 16.263 -15.599 1.00 94.25 261 THR A N 1
ATOM 2136 C CA . THR A 1 261 ? -7.049 15.966 -15.655 1.00 94.25 261 THR A CA 1
ATOM 2137 C C . THR A 1 261 ? -6.782 14.528 -16.098 1.00 94.25 261 THR A C 1
ATOM 2139 O O . THR A 1 261 ? -5.841 14.275 -16.846 1.00 94.25 261 THR A O 1
ATOM 2142 N N . ILE A 1 262 ? -7.595 13.573 -15.647 1.00 95.88 262 ILE A N 1
ATOM 2143 C CA . ILE A 1 262 ? -7.472 12.167 -16.047 1.00 95.88 262 ILE A CA 1
ATOM 2144 C C . ILE A 1 262 ? -7.833 12.009 -17.528 1.00 95.88 262 ILE A C 1
ATOM 2146 O O . ILE A 1 262 ? -7.087 11.370 -18.266 1.00 95.88 262 ILE A O 1
ATOM 2150 N N . GLU A 1 263 ? -8.914 12.641 -17.985 1.00 95.94 263 GLU A N 1
ATOM 2151 C CA . GLU A 1 263 ? -9.341 12.623 -19.389 1.00 95.94 263 GLU A CA 1
ATOM 2152 C C . GLU A 1 263 ? -8.272 13.209 -20.321 1.00 95.94 263 GLU A C 1
ATOM 2154 O O . GLU A 1 263 ? -7.876 12.559 -21.289 1.00 95.94 263 GLU A O 1
ATOM 2159 N N . GLU A 1 264 ? -7.726 14.383 -19.999 1.00 95.38 264 GLU A N 1
ATOM 2160 C CA . GLU A 1 264 ? -6.635 15.008 -20.758 1.00 95.38 264 GLU A CA 1
ATOM 2161 C C . GLU A 1 264 ? -5.402 14.098 -20.840 1.00 95.38 264 GLU A C 1
ATOM 2163 O O . GLU A 1 264 ? -4.760 13.986 -21.890 1.00 95.38 264 GLU A O 1
ATOM 2168 N N . ARG A 1 265 ? -5.078 13.403 -19.742 1.00 95.56 265 ARG A N 1
ATOM 2169 C CA . ARG A 1 265 ? -3.954 12.460 -19.684 1.00 95.56 265 ARG A CA 1
ATOM 2170 C C . ARG A 1 265 ? -4.202 11.203 -20.503 1.00 95.56 265 ARG A C 1
ATOM 2172 O O . ARG A 1 265 ? -3.273 10.755 -21.172 1.00 95.56 265 ARG A O 1
ATOM 2179 N N . ILE A 1 266 ? -5.424 10.675 -20.507 1.00 96.00 266 ILE A N 1
ATOM 2180 C CA . ILE A 1 266 ? -5.816 9.557 -21.374 1.00 96.00 266 ILE A CA 1
ATOM 2181 C C . ILE A 1 266 ? -5.658 9.961 -22.844 1.00 96.00 266 ILE A C 1
ATOM 2183 O O . ILE A 1 266 ? -5.024 9.241 -23.613 1.00 96.00 266 ILE A O 1
ATOM 2187 N N . GLN A 1 267 ? -6.160 11.137 -23.237 1.00 95.31 267 GLN A N 1
ATOM 2188 C CA . GLN A 1 267 ? -6.035 11.619 -24.618 1.00 95.31 267 GLN A CA 1
ATOM 2189 C C . GLN A 1 267 ? -4.580 11.859 -25.021 1.00 95.31 267 GLN A C 1
ATOM 2191 O O . GLN A 1 267 ? -4.165 11.549 -26.138 1.00 95.31 267 GLN A O 1
ATOM 2196 N N . LEU A 1 268 ? -3.765 12.388 -24.108 1.00 95.31 268 LEU A N 1
ATOM 2197 C CA . LEU A 1 268 ? -2.337 12.536 -24.346 1.00 95.31 268 LEU A CA 1
ATOM 2198 C C . LEU A 1 268 ? -1.639 11.181 -24.524 1.00 95.31 268 LEU A C 1
ATOM 2200 O O . LEU A 1 268 ? -0.844 11.048 -25.448 1.00 95.31 268 LEU A O 1
ATOM 2204 N N . ALA A 1 269 ? -1.941 10.182 -23.693 1.00 95.19 269 ALA A N 1
ATOM 2205 C CA . ALA A 1 269 ? -1.369 8.845 -23.836 1.00 95.19 269 ALA A CA 1
ATOM 2206 C C . ALA A 1 269 ? -1.736 8.209 -25.189 1.00 95.19 269 ALA A C 1
ATOM 2208 O O . ALA A 1 269 ? -0.866 7.651 -25.853 1.00 95.19 269 ALA A O 1
ATOM 2209 N N . LYS A 1 270 ? -2.981 8.387 -25.652 1.00 93.94 270 LYS A N 1
ATOM 2210 C CA . LYS A 1 270 ? -3.408 7.955 -26.993 1.00 93.94 270 LYS A CA 1
ATOM 2211 C C . LYS A 1 270 ? -2.605 8.636 -28.104 1.00 93.94 270 LYS A C 1
ATOM 2213 O O . LYS A 1 270 ? -2.094 7.962 -28.991 1.00 93.94 270 LYS A O 1
ATOM 2218 N N . ARG A 1 271 ? -2.421 9.962 -28.033 1.00 94.81 271 ARG A N 1
ATOM 2219 C CA . ARG A 1 271 ? -1.596 10.715 -29.005 1.00 94.81 271 ARG A CA 1
ATOM 2220 C C . ARG A 1 271 ? -0.129 10.289 -29.002 1.00 94.81 271 ARG A C 1
ATOM 2222 O O . ARG A 1 271 ? 0.514 10.316 -30.043 1.00 94.81 271 ARG A O 1
ATOM 2229 N N . LEU A 1 272 ? 0.389 9.898 -27.841 1.00 94.00 272 LEU A N 1
ATOM 2230 C CA . LEU A 1 272 ? 1.739 9.359 -27.674 1.00 94.00 272 LEU A CA 1
ATOM 2231 C C . LEU A 1 272 ? 1.840 7.860 -28.013 1.00 94.00 272 LEU A C 1
ATOM 2233 O O . LEU A 1 272 ? 2.895 7.276 -27.786 1.00 94.00 272 LEU A O 1
ATOM 2237 N N . GLN A 1 273 ? 0.774 7.258 -28.555 1.00 91.25 273 GLN A N 1
ATOM 2238 C CA . GLN A 1 273 ? 0.727 5.868 -29.019 1.00 91.25 273 GLN A CA 1
ATOM 2239 C C . GLN A 1 273 ? 1.055 4.836 -27.927 1.00 91.25 273 GLN A C 1
ATOM 2241 O O . GLN A 1 273 ? 1.690 3.819 -28.193 1.00 91.25 273 GLN A O 1
ATOM 2246 N N . PHE A 1 274 ? 0.627 5.082 -26.685 1.00 92.69 274 PHE A N 1
ATOM 2247 C CA . PHE A 1 274 ? 0.643 4.033 -25.665 1.00 92.69 274 PHE A CA 1
ATOM 2248 C C . PHE A 1 274 ? -0.448 2.997 -25.960 1.00 92.69 274 PHE A C 1
ATOM 2250 O O . PHE A 1 274 ? -1.604 3.371 -26.152 1.00 92.69 274 PHE A O 1
ATOM 2257 N N . ASP A 1 275 ? -0.099 1.710 -25.896 1.00 88.00 275 ASP A N 1
ATOM 2258 C CA . ASP A 1 275 ? -1.054 0.611 -26.112 1.00 88.00 275 ASP A CA 1
ATOM 2259 C C . ASP A 1 275 ? -2.166 0.589 -25.052 1.00 88.00 275 ASP A C 1
ATOM 2261 O O . ASP A 1 275 ? -3.321 0.289 -25.342 1.00 88.00 275 ASP A O 1
ATOM 2265 N N . GLN A 1 276 ? -1.817 0.917 -23.804 1.00 90.62 276 GLN A N 1
ATOM 2266 C CA . GLN A 1 276 ? -2.741 0.956 -22.673 1.00 90.62 276 GLN A CA 1
ATOM 2267 C C . GLN A 1 276 ? -2.436 2.133 -21.751 1.00 90.62 276 GLN A C 1
ATOM 2269 O O . GLN A 1 276 ? -1.274 2.425 -21.441 1.00 90.62 276 GLN A O 1
ATOM 2274 N N . PHE A 1 277 ? -3.493 2.779 -21.259 1.00 94.56 277 PHE A N 1
ATOM 2275 C CA . PHE A 1 277 ? -3.369 3.780 -20.208 1.00 94.56 277 PHE A CA 1
ATOM 2276 C C . PHE A 1 277 ? -3.100 3.103 -18.857 1.00 94.56 277 PHE A C 1
ATOM 2278 O O . PHE A 1 277 ? -3.683 2.069 -18.545 1.00 94.56 277 PHE A O 1
ATOM 2285 N N . LYS A 1 278 ? -2.225 3.691 -18.036 1.00 94.31 278 LYS A N 1
ATOM 2286 C CA . LYS A 1 278 ? -1.900 3.201 -16.684 1.00 94.31 278 LYS A CA 1
ATOM 2287 C C . LYS A 1 278 ? -2.075 4.304 -15.648 1.00 94.31 278 LYS A C 1
ATOM 2289 O O . LYS A 1 278 ? -1.849 5.476 -15.957 1.00 94.31 278 LYS A O 1
ATOM 2294 N N . CYS A 1 279 ? -2.400 3.951 -14.404 1.00 95.19 279 CYS A N 1
ATOM 2295 C CA . CYS A 1 279 ? -2.724 4.926 -13.352 1.00 95.19 279 CYS A CA 1
ATOM 2296 C C . CYS A 1 279 ? -1.595 5.942 -13.117 1.00 95.19 279 CYS A C 1
ATOM 2298 O O . CYS A 1 279 ? -1.850 7.148 -13.016 1.00 95.19 279 CYS A O 1
ATOM 2300 N N . TRP A 1 280 ? -0.334 5.495 -13.144 1.00 93.88 280 TRP A N 1
ATOM 2301 C CA . TRP A 1 280 ? 0.834 6.369 -12.969 1.00 93.88 280 TRP A CA 1
ATOM 2302 C C . TRP A 1 280 ? 0.929 7.484 -14.027 1.00 93.88 280 TRP A C 1
ATOM 2304 O O . TRP A 1 280 ? 1.474 8.556 -13.742 1.00 93.88 280 TRP A O 1
ATOM 2314 N N . MET A 1 281 ? 0.377 7.275 -15.230 1.00 94.62 281 MET A N 1
ATOM 2315 C CA . MET A 1 281 ? 0.433 8.249 -16.329 1.00 94.62 281 MET A CA 1
ATOM 2316 C C . MET A 1 281 ? -0.344 9.526 -16.004 1.00 94.62 281 MET A C 1
ATOM 2318 O O . MET A 1 281 ? 0.033 10.609 -16.456 1.00 94.62 281 MET A O 1
ATOM 2322 N N . SER A 1 282 ? -1.388 9.419 -15.179 1.00 91.06 282 SER A N 1
ATOM 2323 C CA . SER A 1 282 ? -2.163 10.574 -14.714 1.00 91.06 282 SER A CA 1
ATOM 2324 C C . SER A 1 282 ? -1.369 11.481 -13.763 1.00 91.06 282 SER A C 1
ATOM 2326 O O . SER A 1 282 ? -1.562 12.697 -13.756 1.00 91.06 282 SER A O 1
ATOM 2328 N N . ARG A 1 283 ? -0.453 10.891 -12.981 1.00 88.06 283 ARG A N 1
ATOM 2329 C CA . ARG A 1 283 ? 0.246 11.543 -11.862 1.00 88.06 283 ARG A CA 1
ATOM 2330 C C . ARG A 1 283 ? 1.612 12.081 -12.255 1.00 88.06 283 ARG A C 1
ATOM 2332 O O . ARG A 1 283 ? 2.092 13.052 -11.675 1.00 88.06 283 ARG A O 1
ATOM 2339 N N . CYS A 1 284 ? 2.265 11.434 -13.217 1.00 91.25 284 CYS A N 1
ATOM 2340 C CA . CYS A 1 284 ? 3.616 11.798 -13.617 1.00 91.25 284 CYS A CA 1
ATOM 2341 C C . CYS A 1 284 ? 3.667 13.185 -14.279 1.00 91.25 284 CYS A C 1
ATOM 2343 O O . CYS A 1 284 ? 2.719 13.635 -14.929 1.00 91.25 284 CYS A O 1
ATOM 2345 N N . ASN A 1 285 ? 4.798 13.881 -14.156 1.00 92.44 285 ASN A N 1
ATOM 2346 C CA . ASN A 1 285 ? 4.999 15.126 -14.895 1.00 92.44 285 ASN A CA 1
ATOM 2347 C C . ASN A 1 285 ? 5.052 14.865 -16.416 1.00 92.44 285 ASN A C 1
ATOM 2349 O O . ASN A 1 285 ? 5.351 13.758 -16.870 1.00 92.44 285 ASN A O 1
ATOM 2353 N N . LEU A 1 286 ? 4.758 15.895 -17.216 1.00 91.38 286 LEU A N 1
ATOM 2354 C CA . LEU A 1 286 ? 4.672 15.763 -18.674 1.00 91.38 286 LEU A CA 1
ATOM 2355 C C . LEU A 1 286 ? 5.992 15.288 -19.303 1.00 91.38 286 LEU A C 1
ATOM 2357 O O . LEU A 1 286 ? 5.977 14.491 -20.238 1.00 91.38 286 LEU A O 1
ATOM 2361 N N . ARG A 1 287 ? 7.133 15.737 -18.767 1.00 93.81 287 ARG A N 1
ATOM 2362 C CA . ARG A 1 287 ? 8.466 15.334 -19.237 1.00 93.81 287 ARG A CA 1
ATOM 2363 C C . ARG A 1 287 ? 8.689 13.829 -19.076 1.00 93.81 287 ARG A C 1
ATOM 2365 O O . ARG A 1 287 ? 9.201 13.193 -19.989 1.00 93.81 287 ARG A O 1
ATOM 2372 N N . ALA A 1 288 ? 8.285 13.255 -17.945 1.00 94.06 288 ALA A N 1
ATOM 2373 C CA . ALA A 1 288 ? 8.394 11.825 -17.677 1.00 94.06 288 ALA A CA 1
ATOM 2374 C C . ALA A 1 288 ? 7.485 11.002 -18.600 1.00 94.06 288 ALA A C 1
ATOM 2376 O O . ALA A 1 288 ? 7.908 9.955 -19.093 1.00 94.06 288 ALA A O 1
ATOM 2377 N N . LEU A 1 289 ? 6.270 11.489 -18.876 1.00 93.44 289 LEU A N 1
ATOM 2378 C CA . LEU A 1 289 ? 5.353 10.822 -19.801 1.00 93.44 289 LEU A CA 1
ATOM 2379 C C . LEU A 1 289 ? 5.903 10.813 -21.233 1.00 93.44 289 LEU A C 1
ATOM 2381 O O . LEU A 1 289 ? 5.972 9.751 -21.846 1.00 93.44 289 LEU A O 1
ATOM 2385 N N . LYS A 1 290 ? 6.369 11.969 -21.731 1.00 93.88 290 LYS A N 1
ATOM 2386 C CA . LYS A 1 290 ? 7.000 12.094 -23.057 1.00 93.88 290 LYS A CA 1
ATOM 2387 C C . LYS A 1 290 ? 8.232 11.200 -23.185 1.00 93.88 290 LYS A C 1
ATOM 2389 O O . LYS A 1 290 ? 8.306 10.404 -24.111 1.00 93.88 290 LYS A O 1
ATOM 2394 N N . ARG A 1 291 ? 9.128 11.232 -22.193 1.00 93.94 291 ARG A N 1
ATOM 2395 C CA . ARG A 1 291 ? 10.300 10.345 -22.148 1.00 93.94 291 ARG A CA 1
ATOM 2396 C C . ARG A 1 291 ? 9.912 8.867 -22.183 1.00 93.94 291 ARG A C 1
ATOM 2398 O O . ARG A 1 291 ? 10.599 8.059 -22.795 1.00 93.94 291 ARG A O 1
ATOM 2405 N N . SER A 1 292 ? 8.829 8.491 -21.505 1.00 93.31 292 SER A N 1
ATOM 2406 C CA . SER A 1 292 ? 8.352 7.105 -21.523 1.00 93.31 292 SER A CA 1
ATOM 2407 C C . SER A 1 292 ? 7.855 6.704 -22.912 1.00 93.31 292 SER A C 1
ATOM 2409 O O . SER A 1 292 ? 8.175 5.607 -23.356 1.00 93.31 292 SER A O 1
ATOM 2411 N N . ALA A 1 293 ? 7.152 7.600 -23.611 1.00 92.94 293 ALA A N 1
ATOM 2412 C CA . ALA A 1 293 ? 6.734 7.385 -24.996 1.00 92.94 293 ALA A CA 1
ATOM 2413 C C . ALA A 1 293 ? 7.939 7.259 -25.943 1.00 92.94 293 ALA A C 1
ATOM 2415 O O . ALA A 1 293 ? 8.005 6.320 -26.725 1.00 92.94 293 ALA A O 1
ATOM 2416 N N . GLU A 1 294 ? 8.938 8.137 -25.815 1.00 93.38 294 GLU A N 1
ATOM 2417 C CA . GLU A 1 294 ? 10.187 8.063 -26.590 1.00 93.38 294 GLU A CA 1
ATOM 2418 C C . GLU A 1 294 ? 10.887 6.708 -26.411 1.00 93.38 294 GLU A C 1
ATOM 2420 O O . GLU A 1 294 ? 11.305 6.089 -27.390 1.00 93.38 294 GLU A O 1
ATOM 2425 N N . ILE A 1 295 ? 10.969 6.214 -25.169 1.00 90.81 295 ILE A N 1
ATOM 2426 C CA . ILE A 1 295 ? 11.553 4.901 -24.864 1.00 90.81 295 ILE A CA 1
ATOM 2427 C C . ILE A 1 295 ? 10.735 3.769 -25.493 1.00 90.81 295 ILE A C 1
ATOM 2429 O O . ILE A 1 295 ? 11.328 2.824 -26.008 1.00 90.81 295 ILE A O 1
ATOM 2433 N N . LEU A 1 296 ? 9.400 3.840 -25.461 1.00 90.25 296 LEU A N 1
ATOM 2434 C CA . LEU A 1 296 ? 8.542 2.836 -26.098 1.00 90.25 296 LEU A CA 1
ATOM 2435 C C . LEU A 1 296 ? 8.751 2.806 -27.611 1.00 90.25 296 LEU A C 1
ATOM 2437 O O . LEU A 1 296 ? 8.994 1.738 -28.164 1.00 90.25 296 LEU A O 1
ATOM 2441 N N . THR A 1 297 ? 8.745 3.967 -28.263 1.00 91.12 297 THR A N 1
ATOM 2442 C CA . THR A 1 297 ? 8.991 4.079 -29.704 1.00 91.12 297 THR A CA 1
ATOM 2443 C C . THR A 1 297 ? 10.377 3.555 -30.076 1.00 91.12 297 THR A C 1
ATOM 2445 O O . THR A 1 297 ? 10.520 2.828 -31.057 1.00 91.12 297 THR A O 1
ATOM 2448 N N . ALA A 1 298 ? 11.406 3.881 -29.291 1.00 90.94 298 ALA A N 1
ATOM 2449 C CA . ALA A 1 298 ? 12.758 3.381 -29.518 1.00 90.94 298 ALA A CA 1
ATOM 2450 C C . ALA A 1 298 ? 12.855 1.858 -29.316 1.00 90.94 298 ALA A C 1
ATOM 2452 O O . ALA A 1 298 ? 13.446 1.174 -30.147 1.00 90.94 298 ALA A O 1
ATOM 2453 N N . ASN A 1 299 ? 12.231 1.313 -28.266 1.00 89.56 299 ASN A N 1
ATOM 2454 C CA . ASN A 1 299 ? 12.150 -0.135 -28.049 1.00 89.56 299 ASN A CA 1
ATOM 2455 C C . ASN A 1 299 ? 11.440 -0.835 -29.211 1.00 89.56 299 ASN A C 1
ATOM 2457 O O . ASN A 1 299 ? 11.939 -1.846 -29.694 1.00 89.56 299 ASN A O 1
ATOM 2461 N N . LYS A 1 300 ? 10.319 -0.283 -29.689 1.00 88.81 300 LYS A N 1
ATOM 2462 C CA . LYS A 1 300 ? 9.574 -0.842 -30.820 1.00 88.81 300 LYS A CA 1
ATOM 2463 C C . LYS A 1 300 ? 10.438 -0.913 -32.076 1.00 88.81 300 LYS A C 1
ATOM 2465 O O . LYS A 1 300 ? 10.540 -1.978 -32.660 1.00 88.81 300 LYS A O 1
ATOM 2470 N N . LYS A 1 301 ? 11.163 0.159 -32.417 1.00 91.50 301 LYS A N 1
ATOM 2471 C CA . LYS A 1 301 ? 12.104 0.162 -33.555 1.00 91.50 301 LYS A CA 1
ATOM 2472 C C . LYS A 1 301 ? 13.183 -0.921 -33.446 1.00 91.50 301 LYS A C 1
ATOM 2474 O O . LYS A 1 301 ? 13.558 -1.517 -34.451 1.00 91.50 301 LYS A O 1
ATOM 2479 N N . ILE A 1 302 ? 13.695 -1.167 -32.238 1.00 90.69 302 ILE A N 1
ATOM 2480 C CA . ILE A 1 302 ? 14.683 -2.229 -31.994 1.00 90.69 302 ILE A CA 1
ATOM 2481 C C . ILE A 1 302 ? 14.037 -3.603 -32.193 1.00 90.69 302 ILE A C 1
ATOM 2483 O O . ILE A 1 302 ? 14.598 -4.438 -32.895 1.00 90.69 302 ILE A O 1
ATOM 2487 N N . LEU A 1 303 ? 12.849 -3.829 -31.633 1.00 87.81 303 LEU A N 1
ATOM 2488 C CA . LEU A 1 303 ? 12.123 -5.091 -31.786 1.00 87.81 303 LEU A CA 1
ATOM 2489 C C . LEU A 1 303 ? 11.643 -5.326 -33.226 1.00 87.81 303 LEU A C 1
ATOM 2491 O O . LEU A 1 303 ? 11.654 -6.461 -33.686 1.00 87.81 303 LEU A O 1
ATOM 2495 N N . ASP A 1 304 ? 11.309 -4.286 -33.987 1.00 91.06 304 ASP A N 1
ATOM 2496 C CA . ASP A 1 304 ? 10.960 -4.421 -35.404 1.00 91.06 304 ASP A CA 1
ATOM 2497 C C . ASP A 1 304 ? 12.148 -4.973 -36.213 1.00 91.06 304 ASP A C 1
ATOM 2499 O O . ASP A 1 304 ? 11.951 -5.828 -37.087 1.00 91.06 304 ASP A O 1
ATOM 2503 N N . LYS A 1 305 ? 13.372 -4.534 -35.869 1.00 92.62 305 LYS A N 1
ATOM 2504 C CA . LYS A 1 305 ? 14.631 -4.973 -36.486 1.00 92.62 305 LYS A CA 1
ATOM 2505 C C . LYS A 1 305 ? 15.067 -6.367 -36.024 1.00 92.62 305 LYS A C 1
ATOM 2507 O O . LYS A 1 305 ? 15.312 -7.217 -36.868 1.00 92.62 305 LYS A O 1
ATOM 2512 N N . TYR A 1 306 ? 15.177 -6.597 -34.715 1.00 90.44 306 TYR A N 1
ATOM 2513 C CA . TYR A 1 306 ? 15.784 -7.821 -34.168 1.00 90.44 306 TYR A CA 1
ATOM 2514 C C . TYR A 1 306 ? 14.767 -8.881 -33.731 1.00 90.44 306 TYR A C 1
ATOM 2516 O O . TYR A 1 306 ? 15.158 -9.998 -33.437 1.00 90.44 306 TYR A O 1
ATOM 2524 N N . LYS A 1 307 ? 13.465 -8.573 -33.703 1.00 89.69 307 LYS A N 1
ATOM 2525 C CA . LYS A 1 307 ? 12.350 -9.429 -33.238 1.00 89.69 307 LYS A CA 1
ATOM 2526 C C . LYS A 1 307 ? 12.356 -9.743 -31.744 1.00 89.69 307 LYS A C 1
ATOM 2528 O O . LYS A 1 307 ? 11.325 -9.570 -31.098 1.00 89.69 307 LYS A O 1
ATOM 2533 N N . THR A 1 308 ? 13.488 -10.156 -31.185 1.00 89.69 308 THR A N 1
ATOM 2534 C CA . THR A 1 308 ? 13.637 -10.515 -29.769 1.00 89.69 308 THR A CA 1
ATOM 2535 C C . THR A 1 308 ? 14.897 -9.903 -29.156 1.00 89.69 308 THR A C 1
ATOM 2537 O O . THR A 1 308 ? 15.777 -9.388 -29.853 1.00 89.69 308 THR A O 1
ATOM 2540 N N . ARG A 1 309 ? 14.985 -9.930 -27.820 1.00 89.50 309 ARG A N 1
ATOM 2541 C CA . ARG A 1 309 ? 16.184 -9.500 -27.084 1.00 89.50 309 ARG A CA 1
ATOM 2542 C C . ARG A 1 309 ? 17.354 -10.441 -27.360 1.00 89.50 309 ARG A C 1
ATOM 2544 O O . ARG A 1 309 ? 18.489 -9.996 -27.475 1.00 89.50 309 ARG A O 1
ATOM 2551 N N . GLU A 1 310 ? 17.065 -11.728 -27.437 1.00 91.12 310 GLU A N 1
ATOM 2552 C CA . GLU A 1 310 ? 18.018 -12.800 -27.673 1.00 91.12 310 GLU A CA 1
ATOM 2553 C C . GLU A 1 310 ? 18.669 -12.609 -29.043 1.00 91.12 310 GLU A C 1
ATOM 2555 O O . GLU A 1 310 ? 19.889 -12.531 -29.132 1.00 91.12 310 GLU A O 1
ATOM 2560 N N . ALA A 1 311 ? 17.865 -12.365 -30.080 1.00 92.06 311 ALA A N 1
ATOM 2561 C CA . ALA A 1 311 ? 18.359 -12.056 -31.418 1.00 92.06 311 ALA A CA 1
ATOM 2562 C C . ALA A 1 311 ? 19.165 -10.744 -31.472 1.00 92.06 311 ALA A C 1
ATOM 2564 O O . ALA A 1 311 ? 20.160 -10.664 -32.190 1.00 92.06 311 ALA A O 1
ATOM 2565 N N . LEU A 1 312 ? 18.801 -9.728 -30.674 1.00 93.19 312 LEU A N 1
ATOM 2566 C CA . LEU A 1 312 ? 19.626 -8.523 -30.517 1.00 93.19 312 LEU A CA 1
ATOM 2567 C C . LEU A 1 312 ? 21.020 -8.863 -29.962 1.00 93.19 312 LEU A C 1
ATOM 2569 O O . LEU A 1 312 ? 22.006 -8.315 -30.449 1.00 93.19 312 LEU A O 1
ATOM 2573 N N . LEU A 1 313 ? 21.110 -9.726 -28.945 1.00 92.06 313 LEU A N 1
ATOM 2574 C CA . LEU A 1 313 ? 22.388 -10.137 -28.351 1.00 92.06 313 LEU A CA 1
ATOM 2575 C C . LEU A 1 313 ? 23.215 -10.994 -29.315 1.00 92.06 313 LEU A C 1
ATOM 2577 O O . LEU A 1 313 ? 24.412 -10.748 -29.433 1.00 92.06 313 LEU A O 1
ATOM 2581 N N . MET A 1 314 ? 22.582 -11.936 -30.023 1.00 93.56 314 MET A N 1
ATOM 2582 C CA . MET A 1 314 ? 23.236 -12.762 -31.047 1.00 93.56 314 MET A CA 1
ATOM 2583 C C . MET A 1 314 ? 23.907 -11.901 -32.111 1.00 93.56 314 MET A C 1
ATOM 2585 O O . MET A 1 314 ? 25.098 -12.053 -32.367 1.00 93.56 314 MET A O 1
ATOM 2589 N N . GLU A 1 315 ? 23.161 -10.948 -32.672 1.00 93.81 315 GLU A N 1
ATOM 2590 C CA . GLU A 1 315 ? 23.671 -10.059 -33.712 1.00 93.81 315 GLU A CA 1
ATOM 2591 C C . GLU A 1 315 ? 24.785 -9.147 -33.184 1.00 93.81 315 GLU A C 1
ATOM 2593 O O . GLU A 1 315 ? 25.810 -8.979 -33.836 1.00 93.81 315 GLU A O 1
ATOM 2598 N N . LYS A 1 316 ? 24.593 -8.534 -32.006 1.00 93.56 316 LYS A N 1
ATOM 2599 C CA . LYS A 1 316 ? 25.505 -7.502 -31.484 1.00 93.56 316 LYS A CA 1
ATOM 2600 C C . LYS A 1 316 ? 26.763 -8.024 -30.813 1.00 93.56 316 LYS A C 1
ATOM 2602 O O . LYS A 1 316 ? 27.692 -7.245 -30.642 1.00 93.56 316 LYS A O 1
ATOM 2607 N N . LEU A 1 317 ? 26.763 -9.273 -30.369 1.00 92.50 317 LEU A N 1
ATOM 2608 C CA . LEU A 1 317 ? 27.917 -9.894 -29.720 1.00 92.50 317 LEU A CA 1
ATOM 2609 C C . LEU A 1 317 ? 28.484 -11.054 -30.544 1.00 92.50 317 LEU A C 1
ATOM 2611 O O . LEU A 1 317 ? 29.416 -11.703 -30.075 1.00 92.50 317 LEU A O 1
ATOM 2615 N N . HIS A 1 318 ? 27.923 -11.325 -31.729 1.00 93.62 318 HIS A N 1
ATOM 2616 C CA . HIS A 1 318 ? 28.290 -12.429 -32.621 1.00 93.62 318 HIS A CA 1
ATOM 2617 C C . HIS A 1 318 ? 28.319 -13.791 -31.908 1.00 93.62 318 HIS A C 1
ATOM 2619 O O . HIS A 1 318 ? 29.300 -14.537 -31.981 1.00 93.62 318 HIS A O 1
ATOM 2625 N N . ILE A 1 319 ? 27.238 -14.083 -31.180 1.00 93.31 319 ILE A N 1
ATOM 2626 C CA . ILE A 1 319 ? 27.040 -15.316 -30.403 1.00 93.31 319 ILE A CA 1
ATOM 2627 C C . ILE A 1 319 ? 25.879 -16.141 -30.952 1.00 93.31 319 ILE A C 1
ATOM 2629 O O . ILE A 1 319 ? 24.944 -15.598 -31.542 1.00 93.31 319 ILE A O 1
ATOM 2633 N N . ASP A 1 320 ? 25.935 -17.455 -30.739 1.00 94.81 320 ASP A N 1
ATOM 2634 C CA . ASP A 1 320 ? 24.864 -18.371 -31.125 1.00 94.81 320 ASP A CA 1
ATOM 2635 C C . ASP A 1 320 ? 23.739 -18.441 -30.072 1.00 94.81 320 ASP A C 1
ATOM 2637 O O . ASP A 1 320 ? 23.836 -17.912 -28.960 1.00 94.81 320 ASP A O 1
ATOM 2641 N N . GLU A 1 321 ? 22.634 -19.092 -30.438 1.00 93.50 321 GLU A N 1
ATOM 2642 C CA . GLU A 1 321 ? 21.460 -19.240 -29.571 1.00 93.50 321 GLU A CA 1
ATOM 2643 C C . GLU A 1 321 ? 21.782 -20.011 -28.280 1.00 93.50 321 GLU A C 1
ATOM 2645 O O . GLU A 1 321 ? 21.301 -19.655 -27.200 1.00 93.50 321 GLU A O 1
ATOM 2650 N N . ALA A 1 322 ? 22.645 -21.029 -28.362 1.00 93.88 322 ALA A N 1
ATOM 2651 C CA . ALA A 1 322 ? 23.040 -21.830 -27.208 1.00 93.88 322 ALA A CA 1
ATOM 2652 C C . ALA A 1 322 ? 23.837 -20.996 -26.191 1.00 93.88 322 ALA A C 1
ATOM 2654 O O . ALA A 1 322 ? 23.667 -21.148 -24.979 1.00 93.88 322 ALA A O 1
ATOM 2655 N N . GLU A 1 323 ? 24.702 -20.105 -26.666 1.00 92.19 323 GLU A N 1
ATOM 2656 C CA . GLU A 1 323 ? 25.473 -19.187 -25.842 1.00 92.19 323 GLU A CA 1
ATOM 2657 C C . GLU A 1 323 ? 24.593 -18.103 -25.217 1.00 92.19 323 GLU A C 1
ATOM 2659 O O . GLU A 1 323 ? 24.716 -17.852 -24.016 1.00 92.19 323 GLU A O 1
ATOM 2664 N N . VAL A 1 324 ? 23.636 -17.538 -25.962 1.00 92.88 324 VAL A N 1
ATOM 2665 C CA . VAL A 1 324 ? 22.634 -16.624 -25.384 1.00 92.88 324 VAL A CA 1
ATOM 2666 C C . VAL A 1 324 ? 21.821 -17.304 -24.289 1.00 92.88 324 VAL A C 1
ATOM 2668 O O . VAL A 1 324 ? 21.648 -16.714 -23.221 1.00 92.88 324 VAL A O 1
ATOM 2671 N N . GLY A 1 325 ? 21.375 -18.544 -24.514 1.00 90.94 325 GLY A N 1
ATOM 2672 C CA . GLY A 1 325 ? 20.671 -19.341 -23.508 1.00 90.94 325 GLY A CA 1
ATOM 2673 C C . GLY A 1 325 ? 21.481 -19.456 -22.216 1.00 90.94 325 GLY A C 1
ATOM 2674 O O . GLY A 1 325 ? 21.014 -19.050 -21.152 1.00 90.94 325 GLY A O 1
ATOM 2675 N N . ARG A 1 326 ? 22.755 -19.866 -22.321 1.00 91.88 326 ARG A N 1
ATOM 2676 C CA . ARG A 1 326 ? 23.672 -19.942 -21.168 1.00 91.88 326 ARG A CA 1
ATOM 2677 C C . ARG A 1 326 ? 23.828 -18.602 -20.446 1.00 91.88 326 ARG A C 1
ATOM 2679 O O . ARG A 1 326 ? 23.843 -18.572 -19.213 1.00 91.88 326 ARG A O 1
ATOM 2686 N N . ILE A 1 327 ? 23.948 -17.494 -21.180 1.00 90.06 327 ILE A N 1
ATOM 2687 C CA . ILE A 1 327 ? 24.077 -16.150 -20.597 1.00 90.06 327 ILE A CA 1
ATOM 2688 C C . ILE A 1 327 ? 22.806 -15.763 -19.834 1.00 90.06 327 ILE A C 1
ATOM 2690 O O . ILE A 1 327 ? 22.901 -15.275 -18.705 1.00 90.06 327 ILE A O 1
ATOM 2694 N N . CYS A 1 328 ? 21.631 -15.978 -20.424 1.00 89.00 328 CYS A N 1
ATOM 2695 C CA . CYS A 1 328 ? 20.340 -15.660 -19.816 1.00 89.00 328 CYS A CA 1
ATOM 2696 C C . CYS A 1 328 ? 20.059 -16.514 -18.572 1.00 89.00 328 CYS A C 1
ATOM 2698 O O . CYS A 1 328 ? 19.587 -15.973 -17.571 1.00 89.00 328 CYS A O 1
ATOM 2700 N N . ASP A 1 329 ? 20.426 -17.796 -18.590 1.00 90.25 329 ASP A N 1
ATOM 2701 C CA . ASP A 1 329 ? 20.290 -18.697 -17.439 1.00 90.25 329 ASP A CA 1
ATOM 2702 C C . ASP A 1 329 ? 21.247 -18.320 -16.303 1.00 90.25 329 ASP A C 1
ATOM 2704 O O . ASP A 1 329 ? 20.865 -18.281 -15.131 1.00 90.25 329 ASP A O 1
ATOM 2708 N N . THR A 1 330 ? 22.492 -17.971 -16.644 1.00 90.56 330 THR A N 1
ATOM 2709 C CA . THR A 1 330 ? 23.505 -17.541 -15.665 1.00 90.56 330 THR A CA 1
ATOM 2710 C C . THR A 1 330 ? 23.176 -16.166 -15.076 1.00 90.56 330 THR A C 1
ATOM 2712 O O . THR A 1 330 ? 23.462 -15.889 -13.907 1.00 90.56 330 THR A O 1
ATOM 2715 N N . TYR A 1 331 ? 22.556 -15.285 -15.868 1.00 88.94 331 TYR A N 1
ATOM 2716 C CA . TYR A 1 331 ? 22.210 -13.918 -15.483 1.00 88.94 331 TYR A CA 1
ATOM 2717 C C . TYR A 1 331 ? 20.737 -13.575 -15.777 1.00 88.94 331 TYR A C 1
ATOM 2719 O O . TYR A 1 331 ? 20.468 -12.692 -16.601 1.00 88.94 331 TYR A O 1
ATOM 2727 N N . PRO A 1 332 ? 19.766 -14.145 -15.033 1.00 88.25 332 PRO A N 1
ATOM 2728 C CA . PRO A 1 332 ? 18.330 -13.952 -15.290 1.00 88.25 332 PRO A CA 1
ATOM 2729 C C . PRO A 1 332 ? 17.858 -12.495 -15.196 1.00 88.25 332 PRO A C 1
ATOM 2731 O O . PRO A 1 332 ? 16.784 -12.119 -15.670 1.00 88.25 332 PRO A O 1
ATOM 2734 N N . GLN A 1 333 ? 18.645 -11.631 -14.550 1.00 88.25 333 GLN A N 1
ATOM 2735 C CA . GLN A 1 333 ? 18.385 -10.199 -14.505 1.00 88.25 333 GLN A CA 1
ATOM 2736 C C . GLN A 1 333 ? 18.481 -9.532 -15.882 1.00 88.25 333 GLN A C 1
ATOM 2738 O O . GLN A 1 333 ? 17.807 -8.523 -16.081 1.00 88.25 333 GLN A O 1
ATOM 2743 N N . LEU A 1 334 ? 19.275 -10.068 -16.819 1.00 87.06 334 LEU A N 1
ATOM 2744 C CA . LEU A 1 334 ? 19.438 -9.513 -18.165 1.00 87.06 334 LEU A CA 1
ATOM 2745 C C . LEU A 1 334 ? 18.111 -9.554 -18.934 1.00 87.06 334 LEU A C 1
ATOM 2747 O O . LEU A 1 334 ? 17.744 -8.570 -19.577 1.00 87.06 334 LEU A O 1
ATOM 2751 N N . SER A 1 335 ? 17.326 -10.616 -18.740 1.00 83.12 335 SER A N 1
ATOM 2752 C CA . SER A 1 335 ? 15.987 -10.790 -19.318 1.00 83.12 335 SER A CA 1
ATOM 2753 C C . SER A 1 335 ? 14.979 -9.741 -18.834 1.00 83.12 335 SER A C 1
ATOM 2755 O O . SER A 1 335 ? 13.966 -9.499 -19.484 1.00 83.12 335 SER A O 1
ATOM 2757 N N . LYS A 1 336 ? 15.249 -9.069 -17.705 1.00 86.50 336 LYS A N 1
ATOM 2758 C CA . LYS A 1 336 ? 14.402 -7.988 -17.166 1.00 86.50 336 LYS A CA 1
ATOM 2759 C C . LYS A 1 336 ? 14.786 -6.606 -17.703 1.00 86.50 336 LYS A C 1
ATOM 2761 O O . LYS A 1 336 ? 14.093 -5.623 -17.432 1.00 86.50 336 LYS A O 1
ATOM 2766 N N . ILE A 1 337 ? 15.904 -6.494 -18.422 1.00 88.62 337 ILE A N 1
ATOM 2767 C CA . ILE A 1 337 ? 16.408 -5.224 -18.945 1.00 88.62 337 ILE A CA 1
ATOM 2768 C C . ILE A 1 337 ? 15.780 -4.945 -20.312 1.00 88.62 337 ILE A C 1
ATOM 2770 O O . ILE A 1 337 ? 15.686 -5.816 -21.174 1.00 88.62 337 ILE A O 1
ATOM 2774 N N . ARG A 1 338 ? 15.353 -3.697 -20.519 1.00 88.56 338 ARG A N 1
ATOM 2775 C CA . ARG A 1 338 ? 14.806 -3.230 -21.800 1.00 88.56 338 ARG A CA 1
ATOM 2776 C C . ARG A 1 338 ? 15.863 -3.266 -22.901 1.00 88.56 338 ARG A C 1
ATOM 2778 O O . ARG A 1 338 ? 17.023 -2.936 -22.660 1.00 88.56 338 ARG A O 1
ATOM 2785 N N . GLU A 1 339 ? 15.423 -3.545 -24.114 1.00 91.31 339 GLU A N 1
ATOM 2786 C CA . GLU A 1 339 ? 16.243 -3.707 -25.312 1.00 91.31 339 GLU A CA 1
ATOM 2787 C C . GLU A 1 339 ? 16.998 -2.415 -25.651 1.00 91.31 339 GLU A C 1
ATOM 2789 O O . GLU A 1 339 ? 18.202 -2.454 -25.882 1.00 91.31 339 GLU A O 1
ATOM 2794 N N . THR A 1 340 ? 16.343 -1.249 -25.547 1.00 91.25 340 THR A N 1
ATOM 2795 C CA . THR A 1 340 ? 17.010 0.068 -25.668 1.00 91.25 340 THR A CA 1
ATOM 2796 C C . THR A 1 340 ? 18.185 0.232 -24.716 1.00 91.25 340 THR A C 1
ATOM 2798 O O . THR A 1 340 ? 19.214 0.777 -25.107 1.00 91.25 340 THR A O 1
ATOM 2801 N N . LYS A 1 341 ? 18.049 -0.217 -23.462 1.00 91.38 341 LYS A N 1
ATOM 2802 C CA . LYS A 1 341 ? 19.127 -0.102 -22.476 1.00 91.38 341 LYS A CA 1
ATOM 2803 C C . LYS A 1 341 ? 20.261 -1.073 -22.797 1.00 91.38 341 LYS A C 1
ATOM 2805 O O . LYS A 1 341 ? 21.409 -0.683 -22.623 1.00 91.38 341 LYS A O 1
ATOM 2810 N N . ILE A 1 342 ? 19.950 -2.294 -23.237 1.00 92.31 342 ILE A N 1
ATOM 2811 C CA . ILE A 1 342 ? 20.957 -3.284 -23.644 1.00 92.31 342 ILE A CA 1
ATOM 2812 C C . ILE A 1 342 ? 21.762 -2.744 -24.825 1.00 92.31 342 ILE A C 1
ATOM 2814 O O . ILE A 1 342 ? 22.979 -2.646 -24.717 1.00 92.31 342 ILE A O 1
ATOM 2818 N N . LEU A 1 343 ? 21.089 -2.307 -25.894 1.00 92.94 343 LEU A N 1
ATOM 2819 C CA . LEU A 1 343 ? 21.743 -1.756 -27.080 1.00 92.94 343 LEU A CA 1
ATOM 2820 C C . LEU A 1 343 ? 22.622 -0.548 -26.731 1.00 92.94 343 LEU A C 1
ATOM 2822 O O . LEU A 1 343 ? 23.815 -0.561 -27.008 1.00 92.94 343 LEU A O 1
ATOM 2826 N N . HIS A 1 344 ? 22.065 0.442 -26.026 1.00 92.50 344 HIS A N 1
ATOM 2827 C CA . HIS A 1 344 ? 22.830 1.610 -25.582 1.00 92.50 344 HIS A CA 1
ATOM 2828 C C . HIS A 1 344 ? 24.023 1.228 -24.696 1.00 92.50 344 HIS A C 1
ATOM 2830 O O . HIS A 1 344 ? 25.042 1.909 -24.714 1.00 92.50 344 HIS A O 1
ATOM 2836 N N . MET A 1 345 ? 23.900 0.181 -23.875 1.00 93.94 345 MET A N 1
ATOM 2837 C CA . MET A 1 345 ? 25.009 -0.281 -23.047 1.00 93.94 345 MET A CA 1
ATOM 2838 C C . MET A 1 345 ? 26.115 -0.911 -23.889 1.00 93.94 345 MET A C 1
ATOM 2840 O O . MET A 1 345 ? 27.272 -0.602 -23.646 1.00 93.94 345 MET A O 1
ATOM 2844 N N . ILE A 1 346 ? 25.777 -1.753 -24.866 1.00 94.00 346 ILE A N 1
ATOM 2845 C CA . ILE A 1 346 ? 26.759 -2.346 -25.781 1.00 94.00 346 ILE A CA 1
ATOM 2846 C C . ILE A 1 346 ? 27.498 -1.235 -26.537 1.00 94.00 346 ILE A C 1
ATOM 2848 O O . ILE A 1 346 ? 28.722 -1.170 -26.463 1.00 94.00 346 ILE A O 1
ATOM 2852 N N . ASP A 1 347 ? 26.758 -0.300 -27.142 1.00 93.62 347 ASP A N 1
ATOM 2853 C CA . ASP A 1 347 ? 27.340 0.828 -27.879 1.00 93.62 347 ASP A CA 1
ATOM 2854 C C . ASP A 1 347 ? 28.229 1.705 -26.966 1.00 93.62 347 ASP A C 1
ATOM 2856 O O . ASP A 1 347 ? 29.327 2.107 -27.351 1.00 93.62 347 ASP A O 1
ATOM 2860 N N . PHE A 1 348 ? 27.793 1.968 -25.725 1.00 94.06 348 PHE A N 1
ATOM 2861 C CA . PHE A 1 348 ? 28.585 2.698 -24.728 1.00 94.06 348 PHE A CA 1
ATOM 2862 C C . PHE A 1 348 ? 29.891 1.970 -24.385 1.00 94.06 348 PHE A C 1
ATOM 2864 O O . PHE A 1 348 ? 30.947 2.593 -24.379 1.00 94.06 348 PHE A O 1
ATOM 2871 N N . LEU A 1 349 ? 29.841 0.666 -24.113 1.00 92.69 349 LEU A N 1
ATOM 2872 C CA . LEU A 1 349 ? 31.024 -0.119 -23.757 1.00 92.69 349 LEU A CA 1
ATOM 2873 C C . LEU A 1 349 ? 32.041 -0.156 -24.898 1.00 92.69 349 LEU A C 1
ATOM 2875 O O . LEU A 1 349 ? 33.221 0.094 -24.662 1.00 92.69 349 LEU A O 1
ATOM 2879 N N . MET A 1 350 ? 31.571 -0.364 -26.127 1.00 91.75 350 MET A N 1
ATOM 2880 C CA . MET A 1 350 ? 32.409 -0.311 -27.325 1.00 91.75 350 MET A CA 1
ATOM 2881 C C . MET A 1 350 ? 33.053 1.068 -27.510 1.00 91.75 350 MET A C 1
ATOM 2883 O O . MET A 1 350 ? 34.236 1.153 -27.828 1.00 91.75 350 MET A O 1
ATOM 2887 N N . SER A 1 351 ? 32.314 2.155 -27.250 1.00 91.38 351 SER A N 1
ATOM 2888 C CA . SER A 1 351 ? 32.860 3.521 -27.334 1.00 91.38 351 SER A CA 1
ATOM 2889 C C . SER A 1 351 ? 33.950 3.817 -26.298 1.00 91.38 351 SER A C 1
ATOM 2891 O O . SER A 1 351 ? 34.804 4.667 -26.530 1.00 91.38 351 SER A O 1
ATOM 2893 N N . GLU A 1 352 ? 33.947 3.096 -25.175 1.00 88.19 352 GLU A N 1
ATOM 2894 C CA . GLU A 1 352 ? 34.973 3.171 -24.129 1.00 88.19 352 GLU A CA 1
ATOM 2895 C C . GLU A 1 352 ? 36.106 2.142 -24.363 1.00 88.19 352 GLU A C 1
ATOM 2897 O O . GLU A 1 352 ? 36.944 1.928 -23.488 1.00 88.19 352 GLU A O 1
ATOM 2902 N N . GLY A 1 353 ? 36.142 1.495 -25.538 1.00 88.31 353 GLY A N 1
ATOM 2903 C CA . GLY A 1 353 ? 37.197 0.564 -25.954 1.00 88.31 353 GLY A CA 1
ATOM 2904 C C . GLY A 1 353 ? 37.035 -0.878 -25.462 1.00 88.31 353 GLY A C 1
ATOM 2905 O O . GLY A 1 353 ? 37.964 -1.670 -25.606 1.00 88.31 353 GLY A O 1
ATOM 2906 N N . ILE A 1 354 ? 35.885 -1.237 -24.883 1.00 90.25 354 ILE A N 1
ATOM 2907 C CA . ILE A 1 354 ? 35.600 -2.605 -24.429 1.00 90.25 354 ILE A CA 1
ATOM 2908 C C . ILE A 1 354 ? 35.048 -3.422 -25.603 1.00 90.25 354 ILE A C 1
ATOM 2910 O O . ILE A 1 354 ? 34.020 -3.067 -26.180 1.00 90.25 354 ILE A O 1
ATOM 2914 N N . THR A 1 355 ? 35.719 -4.522 -25.947 1.00 91.69 355 THR A N 1
ATOM 2915 C CA . THR A 1 355 ? 35.385 -5.332 -27.131 1.00 91.69 355 THR A CA 1
ATOM 2916 C C . THR A 1 355 ? 34.205 -6.275 -26.893 1.00 91.69 355 THR A C 1
ATOM 2918 O O . THR A 1 355 ? 33.861 -6.606 -25.756 1.00 91.69 355 THR A O 1
ATOM 2921 N N . GLU A 1 356 ? 33.598 -6.761 -27.976 1.00 92.19 356 GLU A N 1
ATOM 2922 C CA . GLU A 1 356 ? 32.506 -7.745 -27.941 1.00 92.19 356 GLU A CA 1
ATOM 2923 C C . GLU A 1 356 ? 32.890 -9.015 -27.180 1.00 92.19 356 GLU A C 1
ATOM 2925 O O . GLU A 1 356 ? 32.125 -9.469 -26.330 1.00 92.19 356 GLU A O 1
ATOM 2930 N N . ASP A 1 357 ? 34.101 -9.529 -27.403 1.00 90.75 357 ASP A N 1
ATOM 2931 C CA . ASP A 1 357 ? 34.629 -10.702 -26.700 1.00 90.75 357 ASP A CA 1
ATOM 2932 C C . ASP A 1 357 ? 34.720 -10.473 -25.189 1.00 90.75 357 ASP A C 1
ATOM 2934 O O . ASP A 1 357 ? 34.388 -11.352 -24.392 1.00 90.75 357 ASP A O 1
ATOM 2938 N N . GLN A 1 358 ? 35.110 -9.269 -24.763 1.00 90.75 358 GLN A N 1
ATOM 2939 C CA . GLN A 1 358 ? 35.164 -8.919 -23.345 1.00 90.75 358 GLN A CA 1
ATOM 2940 C C . GLN A 1 358 ? 33.765 -8.790 -22.730 1.00 90.75 358 GLN A C 1
ATOM 2942 O O . GLN A 1 358 ? 33.560 -9.177 -21.576 1.00 90.75 358 GLN A O 1
ATOM 2947 N N . ILE A 1 359 ? 32.790 -8.276 -23.488 1.00 93.12 359 ILE A N 1
ATOM 2948 C CA . ILE A 1 359 ? 31.385 -8.231 -23.063 1.00 93.12 359 ILE A CA 1
ATOM 2949 C C . ILE A 1 359 ? 30.831 -9.657 -22.951 1.00 93.12 359 ILE A C 1
ATOM 2951 O O . ILE A 1 359 ? 30.186 -9.974 -21.952 1.00 93.12 359 ILE A O 1
ATOM 2955 N N . ARG A 1 360 ? 31.123 -10.525 -23.927 1.00 90.56 360 ARG A N 1
ATOM 2956 C CA . ARG A 1 360 ? 30.731 -11.942 -23.951 1.00 90.56 360 ARG A CA 1
ATOM 2957 C C . ARG A 1 360 ? 31.323 -12.720 -22.778 1.00 90.56 360 ARG A C 1
ATOM 2959 O O . ARG A 1 360 ? 30.609 -13.472 -22.125 1.00 90.56 360 ARG A O 1
ATOM 2966 N N . ALA A 1 361 ? 32.597 -12.493 -22.462 1.00 89.44 361 ALA A N 1
ATOM 2967 C CA . ALA A 1 361 ? 33.262 -13.112 -21.317 1.00 89.44 361 ALA A CA 1
ATOM 2968 C C . ALA A 1 361 ? 32.693 -12.628 -19.969 1.00 89.44 361 ALA A C 1
ATOM 2970 O O . ALA A 1 361 ? 32.741 -13.348 -18.968 1.00 89.44 361 ALA A O 1
ATOM 2971 N N . HIS A 1 362 ? 32.123 -11.417 -19.927 1.00 91.25 362 HIS A N 1
ATOM 2972 C CA . HIS A 1 362 ? 31.565 -10.821 -18.712 1.00 91.25 362 HIS A CA 1
ATOM 2973 C C . HIS A 1 362 ? 30.177 -10.170 -18.912 1.00 91.25 362 HIS A C 1
ATOM 2975 O O . HIS A 1 362 ? 30.005 -8.979 -18.623 1.00 91.25 362 HIS A O 1
ATOM 2981 N N . PRO A 1 363 ? 29.126 -10.936 -19.276 1.00 90.50 363 PRO A N 1
ATOM 2982 C CA . PRO A 1 363 ? 27.817 -10.391 -19.672 1.00 90.50 363 PRO A CA 1
ATOM 2983 C C . PRO A 1 363 ? 27.111 -9.603 -18.566 1.00 90.50 363 PRO A C 1
ATOM 2985 O O . PRO A 1 363 ? 26.294 -8.713 -18.819 1.00 90.50 363 PRO A O 1
ATOM 2988 N N . LYS A 1 364 ? 27.460 -9.886 -17.305 1.00 91.25 364 LYS A N 1
ATOM 2989 C CA . LYS A 1 364 ? 26.978 -9.153 -16.130 1.00 91.25 364 LYS A CA 1
ATOM 2990 C C . LYS A 1 364 ? 27.221 -7.645 -16.233 1.00 91.25 364 LYS A C 1
ATOM 2992 O O . LYS A 1 364 ? 26.438 -6.881 -15.664 1.00 91.25 364 LYS A O 1
ATOM 2997 N N . ILE A 1 365 ? 28.237 -7.201 -16.976 1.00 92.06 365 ILE A N 1
ATOM 2998 C CA . ILE A 1 365 ? 28.519 -5.779 -17.189 1.00 92.06 365 ILE A CA 1
ATOM 2999 C C . ILE A 1 365 ? 27.301 -5.024 -17.751 1.00 92.06 365 ILE A C 1
ATOM 3001 O O . ILE A 1 365 ? 27.025 -3.897 -17.334 1.00 92.06 365 ILE A O 1
ATOM 3005 N N . LEU A 1 366 ? 26.484 -5.687 -18.583 1.00 92.50 366 LEU A N 1
ATOM 3006 C CA . LEU A 1 366 ? 25.277 -5.121 -19.195 1.00 92.50 366 LEU A CA 1
ATOM 3007 C C . LEU A 1 366 ? 24.184 -4.771 -18.170 1.00 92.50 366 LEU A C 1
ATOM 3009 O O . LEU A 1 366 ? 23.276 -3.979 -18.437 1.00 92.50 366 LEU A O 1
ATOM 3013 N N . CYS A 1 367 ? 24.279 -5.333 -16.964 1.00 90.00 367 CYS A N 1
ATOM 3014 C CA . CYS A 1 367 ? 23.323 -5.113 -15.885 1.00 90.00 367 CYS A CA 1
ATOM 3015 C C . CYS A 1 367 ? 23.570 -3.805 -15.121 1.00 90.00 367 CYS A C 1
ATOM 3017 O O . CYS A 1 367 ? 22.664 -3.299 -14.448 1.00 90.00 367 CYS A O 1
ATOM 3019 N N . HIS A 1 368 ? 24.771 -3.233 -15.228 1.00 89.19 368 HIS A N 1
ATOM 3020 C CA . HIS A 1 368 ? 25.147 -2.022 -14.509 1.00 89.19 368 HIS A CA 1
ATOM 3021 C C . HIS A 1 368 ? 24.522 -0.757 -15.128 1.00 89.19 368 HIS A C 1
ATOM 3023 O O . HIS A 1 368 ? 23.773 -0.796 -16.109 1.00 89.19 368 HIS A O 1
ATOM 3029 N N . SER A 1 369 ? 24.743 0.397 -14.492 1.00 89.19 369 SER A N 1
ATOM 3030 C CA . SER A 1 369 ? 24.346 1.693 -15.053 1.00 89.19 369 SER A CA 1
ATOM 3031 C C . SER A 1 369 ? 25.534 2.334 -15.781 1.00 89.19 369 SER A C 1
ATOM 3033 O O . SER A 1 369 ? 26.648 2.253 -15.255 1.00 89.19 369 SER A O 1
ATOM 3035 N N . PRO A 1 370 ? 25.331 3.035 -16.917 1.00 90.25 370 PRO A N 1
ATOM 3036 C CA . PRO A 1 370 ? 26.426 3.719 -17.613 1.00 90.25 370 PRO A CA 1
ATOM 3037 C C . PRO A 1 370 ? 27.146 4.727 -16.712 1.00 90.25 370 PRO A C 1
ATOM 3039 O O . PRO A 1 370 ? 28.361 4.852 -16.757 1.00 90.25 370 PRO A O 1
ATOM 3042 N N . ARG A 1 371 ? 26.410 5.394 -15.809 1.00 91.12 371 ARG A N 1
ATOM 3043 C CA . ARG A 1 371 ? 26.985 6.315 -14.816 1.00 91.12 371 ARG A CA 1
ATOM 3044 C C . ARG A 1 371 ? 27.973 5.612 -13.885 1.00 91.12 371 ARG A C 1
ATOM 3046 O O . ARG A 1 371 ? 29.035 6.161 -13.608 1.00 91.12 371 ARG A O 1
ATOM 3053 N N . THR A 1 372 ? 27.616 4.430 -13.381 1.00 91.25 372 THR A N 1
ATOM 3054 C CA . THR A 1 372 ? 28.497 3.637 -12.511 1.00 91.25 372 THR A CA 1
ATOM 3055 C C . THR A 1 372 ? 29.747 3.216 -13.268 1.00 91.25 372 THR A C 1
ATOM 3057 O O . THR A 1 372 ? 30.846 3.407 -12.762 1.00 91.25 372 THR A O 1
ATOM 3060 N N . LEU A 1 373 ? 29.582 2.687 -14.479 1.00 91.69 373 LEU A N 1
ATOM 3061 C CA . LEU A 1 373 ? 30.695 2.210 -15.295 1.00 91.69 373 LEU A CA 1
ATOM 3062 C C . LEU A 1 373 ? 31.633 3.354 -15.677 1.00 91.69 373 LEU A C 1
ATOM 3064 O 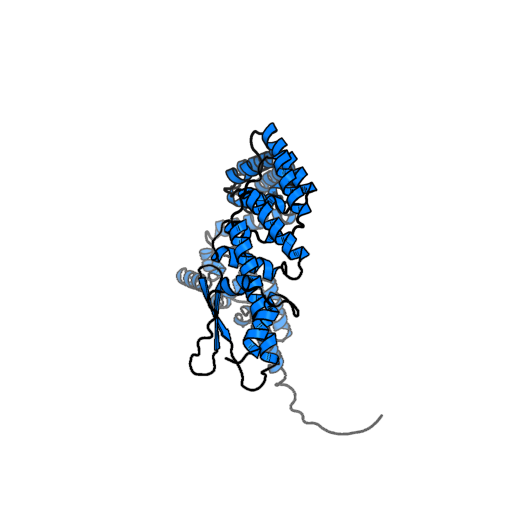O . LEU A 1 373 ? 32.819 3.266 -15.397 1.00 91.69 373 LEU A O 1
ATOM 3068 N N . LYS A 1 374 ? 31.100 4.479 -16.164 1.00 90.31 374 LYS A N 1
ATOM 3069 C CA . LYS A 1 374 ? 31.889 5.673 -16.495 1.00 90.31 374 LYS A CA 1
ATOM 3070 C C . LYS A 1 374 ? 32.662 6.223 -15.299 1.00 90.31 374 LYS A C 1
ATOM 3072 O O . LYS A 1 374 ? 33.818 6.602 -15.437 1.00 90.31 374 LYS A O 1
ATOM 3077 N N . LYS A 1 375 ? 32.049 6.242 -14.107 1.00 90.81 375 LYS A N 1
ATOM 3078 C CA . LYS A 1 375 ? 32.750 6.627 -12.871 1.00 90.81 375 LYS A CA 1
ATOM 3079 C C . LYS A 1 375 ? 33.952 5.709 -12.623 1.00 90.81 375 LYS A C 1
ATOM 3081 O O . LYS A 1 375 ? 35.043 6.214 -12.396 1.00 90.81 375 LYS A O 1
ATOM 3086 N N . ARG A 1 376 ? 33.754 4.390 -12.706 1.00 90.75 376 ARG A N 1
ATOM 3087 C CA . ARG A 1 376 ? 34.810 3.400 -12.454 1.00 90.75 376 ARG A CA 1
ATOM 3088 C C . ARG A 1 376 ? 35.913 3.422 -13.511 1.00 90.75 376 ARG A C 1
ATOM 3090 O O . ARG A 1 376 ? 37.082 3.354 -13.160 1.00 90.75 376 ARG A O 1
ATOM 3097 N N . ILE A 1 377 ? 35.550 3.565 -14.785 1.00 88.44 377 ILE A N 1
ATOM 3098 C CA . ILE A 1 377 ? 36.498 3.726 -15.896 1.00 88.44 377 ILE A CA 1
ATOM 3099 C C . ILE A 1 377 ? 37.372 4.958 -15.642 1.00 88.44 377 ILE A C 1
ATOM 3101 O O . ILE A 1 377 ? 38.590 4.841 -15.594 1.00 88.44 377 ILE A O 1
ATOM 3105 N N . ASN A 1 378 ? 36.763 6.115 -15.366 1.00 88.50 378 ASN A N 1
ATOM 3106 C CA . ASN A 1 378 ? 37.502 7.350 -15.096 1.00 88.50 378 ASN A CA 1
ATOM 3107 C C . ASN A 1 378 ? 38.410 7.253 -13.862 1.00 88.50 378 ASN A C 1
ATOM 3109 O O . ASN A 1 378 ? 39.492 7.830 -13.857 1.00 88.50 378 ASN A O 1
ATOM 3113 N N . GLU A 1 379 ? 37.969 6.571 -12.802 1.00 89.00 379 GLU A N 1
ATOM 3114 C CA . GLU A 1 379 ? 38.792 6.332 -11.611 1.00 89.00 379 GLU A CA 1
ATOM 3115 C C . GLU A 1 379 ? 40.016 5.478 -11.943 1.00 89.00 379 GLU A C 1
ATOM 3117 O O . GLU A 1 379 ? 41.126 5.869 -11.605 1.00 89.00 379 GLU A O 1
ATOM 3122 N N . LEU A 1 380 ? 39.840 4.366 -12.658 1.00 85.44 380 LEU A N 1
ATOM 3123 C CA . LEU A 1 380 ? 40.950 3.492 -13.044 1.00 85.44 380 LEU A CA 1
ATOM 3124 C C . LEU A 1 380 ? 41.919 4.173 -14.021 1.00 85.44 380 LEU A C 1
ATOM 3126 O O . LEU A 1 380 ? 43.130 4.076 -13.836 1.00 85.44 380 LEU A O 1
ATOM 3130 N N . VAL A 1 381 ? 41.404 4.923 -14.999 1.00 84.50 381 VAL A N 1
ATOM 3131 C CA . VAL A 1 381 ? 42.227 5.696 -15.944 1.00 84.50 381 VAL A CA 1
ATOM 3132 C C . VAL A 1 381 ? 43.067 6.743 -15.209 1.00 84.50 381 VAL A C 1
ATOM 3134 O O . VAL A 1 381 ? 44.259 6.870 -15.477 1.00 84.50 381 VAL A O 1
ATOM 3137 N N . LYS A 1 382 ? 42.490 7.460 -14.232 1.00 86.25 382 LYS A N 1
ATOM 3138 C CA . LYS A 1 382 ? 43.239 8.420 -13.398 1.00 86.25 382 LYS A CA 1
ATOM 3139 C C . LYS A 1 382 ? 44.364 7.770 -12.596 1.00 86.25 382 LYS A C 1
ATOM 3141 O O . LYS A 1 382 ? 45.350 8.435 -12.307 1.00 86.25 382 LYS A O 1
ATOM 3146 N N . LEU A 1 383 ? 44.209 6.501 -12.232 1.00 84.00 383 LEU A N 1
ATOM 3147 C CA . LEU A 1 383 ? 45.224 5.728 -11.520 1.00 84.00 383 LEU A CA 1
ATOM 3148 C C . LEU A 1 383 ? 46.271 5.107 -12.461 1.00 84.00 383 LEU A C 1
ATOM 3150 O O . LEU A 1 383 ? 47.122 4.353 -12.005 1.00 84.00 383 LEU A O 1
ATOM 3154 N N . GLY A 1 384 ? 46.232 5.411 -13.763 1.00 78.25 384 GLY A N 1
ATOM 3155 C CA . GLY A 1 384 ? 47.187 4.894 -14.745 1.00 78.25 384 GLY A CA 1
ATOM 3156 C C . GLY A 1 384 ? 46.909 3.457 -15.189 1.00 78.25 384 GLY A C 1
ATOM 3157 O O . GLY A 1 384 ? 47.748 2.850 -15.852 1.00 78.25 384 GLY A O 1
ATOM 3158 N N . ALA A 1 385 ? 45.743 2.893 -14.855 1.00 74.69 385 ALA A N 1
ATOM 3159 C CA . ALA A 1 385 ? 45.353 1.596 -15.385 1.00 74.69 385 ALA A CA 1
ATOM 3160 C C . ALA A 1 385 ? 45.002 1.733 -16.874 1.00 74.69 385 ALA A C 1
ATOM 3162 O O . ALA A 1 385 ? 44.055 2.433 -17.238 1.00 74.69 385 ALA A O 1
ATOM 3163 N N . HIS A 1 386 ? 45.724 1.015 -17.736 1.00 63.19 386 HIS A N 1
ATOM 3164 C CA . HIS A 1 386 ? 45.226 0.724 -19.077 1.00 63.19 386 HIS A CA 1
ATOM 3165 C C . HIS A 1 386 ? 43.975 -0.148 -18.906 1.00 63.19 386 HIS A C 1
ATOM 3167 O O . HIS A 1 386 ? 44.007 -1.114 -18.142 1.00 63.19 386 HIS A O 1
ATOM 3173 N N . VAL A 1 387 ? 42.851 0.192 -19.536 1.00 62.81 387 VAL A N 1
ATOM 3174 C CA . VAL A 1 387 ? 41.594 -0.552 -19.343 1.00 62.81 387 VAL A CA 1
ATOM 3175 C C . VAL A 1 387 ? 41.611 -1.813 -20.213 1.00 62.81 387 VAL A C 1
ATOM 3177 O O . VAL A 1 387 ? 41.577 -1.688 -21.434 1.00 62.81 387 VAL A O 1
ATOM 3180 N N . PRO A 1 388 ? 41.720 -3.023 -19.617 1.00 60.12 388 PRO A N 1
ATOM 3181 C CA . PRO A 1 388 ? 40.986 -4.163 -20.182 1.00 60.12 388 PRO A CA 1
ATOM 3182 C C . PRO A 1 388 ? 40.490 -5.202 -19.149 1.00 60.12 388 PRO A C 1
ATOM 3184 O O . PRO A 1 388 ? 40.191 -6.330 -19.530 1.00 60.12 388 PRO A O 1
ATOM 3187 N N . ASN A 1 389 ? 40.392 -4.890 -17.846 1.00 77.00 389 ASN A N 1
ATOM 3188 C CA . ASN A 1 389 ? 39.813 -5.840 -16.877 1.00 77.00 389 ASN A CA 1
ATOM 3189 C C . ASN A 1 389 ? 38.331 -5.550 -16.589 1.00 77.00 389 ASN A C 1
ATOM 3191 O O . ASN A 1 389 ? 37.967 -4.924 -15.591 1.00 77.00 389 ASN A O 1
ATOM 3195 N N . VAL A 1 390 ? 37.466 -6.053 -17.470 1.00 84.50 390 VAL A N 1
ATOM 3196 C CA . VAL A 1 390 ? 36.010 -5.879 -17.382 1.00 84.50 390 VAL A CA 1
ATOM 3197 C C . VAL A 1 390 ? 35.399 -6.488 -16.113 1.00 84.50 390 VAL A C 1
ATOM 3199 O O . VAL A 1 390 ? 34.403 -5.976 -15.587 1.00 84.50 390 VAL A O 1
ATOM 3202 N N . TYR A 1 391 ? 36.010 -7.536 -15.560 1.00 86.69 391 TYR A N 1
ATOM 3203 C CA . TYR A 1 391 ? 35.537 -8.157 -14.325 1.00 86.69 391 TYR A CA 1
ATOM 3204 C C . TYR A 1 391 ? 35.462 -7.154 -13.160 1.00 86.69 391 TYR A C 1
ATOM 3206 O O . TYR A 1 391 ? 34.495 -7.170 -12.392 1.00 86.69 391 TYR A O 1
ATOM 3214 N N . VAL A 1 392 ? 36.412 -6.214 -13.070 1.00 88.00 392 VAL A N 1
ATOM 3215 C CA . VAL A 1 392 ? 36.446 -5.177 -12.020 1.00 88.00 392 VAL A CA 1
ATOM 3216 C C . VAL A 1 392 ? 35.185 -4.309 -12.050 1.00 88.00 392 VAL A C 1
ATOM 3218 O O . VAL A 1 392 ? 34.632 -3.947 -11.006 1.00 88.00 392 VAL A O 1
ATOM 3221 N N . PHE A 1 393 ? 34.657 -4.027 -13.241 1.00 88.56 393 PHE A N 1
ATOM 3222 C CA . PHE A 1 393 ? 33.438 -3.240 -13.397 1.00 88.56 393 PHE A CA 1
ATOM 3223 C C . PHE A 1 393 ? 32.186 -3.957 -12.893 1.00 88.56 393 PHE A C 1
ATOM 3225 O O . PHE A 1 393 ? 31.235 -3.293 -12.478 1.00 88.56 393 PHE A O 1
ATOM 3232 N N . CYS A 1 394 ? 32.214 -5.288 -12.840 1.00 89.00 394 CYS A N 1
ATOM 3233 C CA . CYS A 1 394 ? 31.100 -6.129 -12.407 1.00 89.00 394 CYS A CA 1
ATOM 3234 C C . CYS A 1 394 ? 31.038 -6.343 -10.880 1.00 89.00 394 CYS A C 1
ATOM 3236 O O . CYS A 1 394 ? 30.108 -6.987 -10.369 1.00 89.00 394 CYS A O 1
ATOM 3238 N N . LEU A 1 395 ? 32.023 -5.825 -10.135 1.00 88.88 395 LEU A N 1
ATOM 3239 C CA . LEU A 1 395 ? 32.107 -5.954 -8.680 1.00 88.88 395 LEU A CA 1
ATOM 3240 C C . LEU A 1 395 ? 31.026 -5.127 -7.966 1.00 88.88 395 LEU A C 1
ATOM 3242 O O . LEU A 1 395 ? 30.644 -4.036 -8.402 1.00 88.88 395 LEU A O 1
ATOM 3246 N N . ASN A 1 396 ? 30.555 -5.610 -6.813 1.00 89.69 396 ASN A N 1
ATOM 3247 C CA . ASN A 1 396 ? 29.766 -4.767 -5.909 1.00 89.69 396 ASN A CA 1
ATOM 3248 C C . ASN A 1 396 ? 30.642 -3.637 -5.332 1.00 89.69 396 ASN A C 1
ATOM 3250 O O . ASN A 1 396 ? 31.865 -3.681 -5.448 1.00 89.69 396 ASN A O 1
ATOM 3254 N N . GLN A 1 397 ? 30.029 -2.614 -4.730 1.00 90.69 397 GLN A N 1
ATOM 3255 C CA . GLN A 1 397 ? 30.774 -1.427 -4.296 1.00 90.69 397 GLN A CA 1
ATOM 3256 C C . GLN A 1 397 ? 31.893 -1.758 -3.296 1.00 90.69 397 GLN A C 1
ATOM 3258 O O . GLN A 1 397 ? 33.026 -1.370 -3.531 1.00 90.69 397 GLN A O 1
ATOM 3263 N N . ARG A 1 398 ? 31.617 -2.579 -2.272 1.00 93.25 398 ARG A N 1
ATOM 3264 C CA . ARG A 1 398 ? 32.611 -2.970 -1.253 1.00 93.25 398 ARG A CA 1
ATOM 3265 C C . ARG A 1 398 ? 33.834 -3.674 -1.849 1.00 93.25 398 ARG A C 1
ATOM 3267 O O . ARG A 1 398 ? 34.957 -3.439 -1.419 1.00 93.25 398 ARG A O 1
ATOM 3274 N N . LEU A 1 399 ? 33.618 -4.574 -2.810 1.00 90.81 399 LEU A N 1
ATOM 3275 C CA . LEU A 1 399 ? 34.706 -5.300 -3.472 1.00 90.81 399 LEU A CA 1
ATOM 3276 C C . LEU A 1 399 ? 35.485 -4.409 -4.437 1.00 90.81 399 LEU A C 1
ATOM 3278 O O . LEU A 1 399 ? 36.697 -4.562 -4.554 1.00 90.81 399 LEU A O 1
ATOM 3282 N N . TYR A 1 400 ? 34.794 -3.490 -5.109 1.00 91.69 400 TYR A N 1
ATOM 3283 C CA . TYR A 1 400 ? 35.427 -2.498 -5.966 1.00 91.69 400 TYR A CA 1
ATOM 3284 C C . TYR A 1 400 ? 36.315 -1.544 -5.155 1.00 91.69 400 TYR A C 1
ATOM 3286 O O . TYR A 1 400 ? 37.465 -1.343 -5.522 1.00 91.69 400 TYR A O 1
ATOM 3294 N N . ASP A 1 401 ? 35.838 -1.040 -4.014 1.00 90.56 401 ASP A N 1
ATOM 3295 C CA . ASP A 1 401 ? 36.622 -0.152 -3.145 1.00 90.56 401 ASP A CA 1
ATOM 3296 C C . ASP A 1 401 ? 37.900 -0.854 -2.658 1.00 90.56 401 ASP A C 1
ATOM 3298 O O . ASP A 1 401 ? 38.998 -0.325 -2.811 1.00 90.56 401 ASP A O 1
ATOM 3302 N N . ARG A 1 402 ? 37.786 -2.114 -2.213 1.00 89.75 402 ARG A N 1
ATOM 3303 C CA . ARG A 1 402 ? 38.944 -2.944 -1.840 1.00 89.75 402 ARG A CA 1
ATOM 3304 C C . ARG A 1 402 ? 39.918 -3.164 -3.003 1.00 89.75 402 ARG A C 1
ATOM 3306 O O . ARG A 1 402 ? 41.124 -3.265 -2.789 1.00 89.75 402 ARG A O 1
ATOM 3313 N N . TYR A 1 403 ? 39.408 -3.305 -4.227 1.00 88.31 403 TYR A N 1
ATOM 3314 C CA . TYR A 1 403 ? 40.253 -3.424 -5.414 1.00 88.31 403 TYR A CA 1
ATOM 3315 C C . TYR A 1 403 ? 41.056 -2.136 -5.636 1.00 88.31 403 TYR A C 1
ATOM 3317 O O . TYR A 1 403 ? 42.264 -2.211 -5.839 1.00 88.31 403 TYR A O 1
ATOM 3325 N N . ILE A 1 404 ? 40.413 -0.970 -5.524 1.00 87.50 404 ILE A N 1
ATOM 3326 C CA . ILE A 1 404 ? 41.068 0.339 -5.650 1.00 87.50 404 ILE A CA 1
ATOM 3327 C C . ILE A 1 404 ? 42.102 0.563 -4.539 1.00 87.50 404 ILE A C 1
ATOM 3329 O O . ILE A 1 404 ? 43.215 0.985 -4.835 1.00 87.50 404 ILE A O 1
ATOM 3333 N N . GLU A 1 405 ? 41.792 0.222 -3.286 1.00 87.06 405 GLU A N 1
ATOM 3334 C CA . GLU A 1 405 ? 42.741 0.307 -2.163 1.00 87.06 405 GLU A CA 1
ATOM 3335 C C . GLU A 1 405 ? 44.003 -0.528 -2.411 1.00 87.06 405 GLU A C 1
ATOM 3337 O O . GLU A 1 405 ? 45.119 -0.060 -2.193 1.00 87.06 405 GLU A O 1
ATOM 3342 N N . LYS A 1 406 ? 43.839 -1.758 -2.914 1.00 83.31 406 LYS A N 1
ATOM 3343 C CA . LYS A 1 406 ? 44.970 -2.620 -3.282 1.00 83.31 406 LYS A CA 1
ATOM 3344 C C . LYS A 1 406 ? 45.757 -2.070 -4.464 1.00 83.31 406 LYS A C 1
ATOM 3346 O O . LYS A 1 406 ? 46.977 -2.180 -4.470 1.00 83.31 406 LYS A O 1
ATOM 3351 N N . PHE A 1 407 ? 45.068 -1.492 -5.444 1.00 78.69 407 PHE A N 1
ATOM 3352 C CA . PHE A 1 407 ? 45.703 -0.863 -6.595 1.00 78.69 407 PHE A CA 1
ATOM 3353 C C . PHE A 1 407 ? 46.587 0.311 -6.148 1.00 78.69 407 PHE A C 1
ATOM 3355 O O . PHE A 1 407 ? 47.757 0.356 -6.504 1.00 78.69 407 PHE A O 1
ATOM 3362 N N . LEU A 1 408 ? 46.066 1.175 -5.269 1.00 72.31 408 LEU A N 1
ATOM 3363 C CA . LEU A 1 408 ? 46.791 2.298 -4.664 1.00 72.31 408 LEU A CA 1
ATOM 3364 C C . LEU A 1 408 ? 47.963 1.849 -3.775 1.00 72.31 408 LEU A C 1
ATOM 3366 O O . LEU A 1 408 ? 49.044 2.435 -3.841 1.00 72.31 408 LEU A O 1
ATOM 3370 N N . GLY A 1 409 ? 47.769 0.803 -2.965 1.00 64.88 409 GLY A N 1
ATOM 3371 C CA . GLY A 1 409 ? 48.805 0.250 -2.087 1.00 64.88 409 GLY A CA 1
ATOM 3372 C C . GLY A 1 409 ? 49.910 -0.519 -2.821 1.00 64.88 409 GLY A C 1
ATOM 3373 O O . GLY A 1 409 ? 51.026 -0.600 -2.317 1.00 64.88 409 GLY A O 1
ATOM 3374 N N . GLY A 1 410 ? 49.623 -1.060 -4.011 1.00 57.94 410 GLY A N 1
ATOM 3375 C CA . GLY A 1 410 ? 50.588 -1.771 -4.857 1.00 57.94 410 GLY A CA 1
ATOM 3376 C C . GLY A 1 410 ? 51.433 -0.863 -5.756 1.00 57.94 410 GLY A C 1
ATOM 3377 O O . GLY A 1 410 ? 52.536 -1.244 -6.126 1.00 57.94 410 GLY A O 1
ATOM 3378 N N . SER A 1 411 ? 50.960 0.344 -6.083 1.00 50.88 411 SER A N 1
ATOM 3379 C CA . SER A 1 411 ? 51.720 1.343 -6.856 1.00 50.88 411 SER A CA 1
ATOM 3380 C C . SER A 1 411 ? 52.741 2.144 -6.030 1.00 50.88 411 SER A C 1
ATOM 3382 O O . SER A 1 411 ? 53.594 2.814 -6.604 1.00 50.88 411 SER A O 1
ATOM 3384 N N . ALA A 1 412 ? 52.685 2.077 -4.694 1.00 44.78 412 ALA A N 1
ATOM 3385 C CA . ALA A 1 412 ? 53.611 2.782 -3.800 1.00 44.78 412 ALA A CA 1
ATOM 3386 C C . ALA A 1 412 ? 54.924 2.018 -3.518 1.00 44.78 412 ALA A C 1
ATOM 3388 O O . ALA A 1 412 ? 55.826 2.571 -2.896 1.00 44.78 412 ALA A O 1
ATOM 3389 N N . SER A 1 413 ? 55.057 0.763 -3.960 1.00 40.34 413 SER A N 1
ATOM 3390 C CA . SER A 1 413 ? 56.230 -0.086 -3.689 1.00 40.34 413 SER A CA 1
ATOM 3391 C C . SER A 1 413 ? 57.261 -0.139 -4.826 1.00 40.34 413 SER A C 1
ATOM 3393 O O . SER A 1 413 ? 58.253 -0.853 -4.706 1.00 40.34 413 SER A O 1
ATOM 3395 N N . SER A 1 414 ? 57.073 0.622 -5.910 1.00 40.16 414 SER A N 1
ATOM 3396 C CA . SER A 1 414 ? 57.989 0.656 -7.065 1.00 40.16 414 SER A CA 1
ATOM 3397 C C . SER A 1 414 ? 58.720 1.990 -7.267 1.00 40.16 414 SER A C 1
ATOM 3399 O O . SER A 1 414 ? 59.265 2.239 -8.339 1.00 40.16 414 SER A O 1
ATOM 3401 N N . SER A 1 415 ? 58.787 2.845 -6.247 1.00 40.56 415 SER A N 1
ATOM 3402 C CA . SER A 1 415 ? 59.685 4.002 -6.254 1.00 40.56 415 SER A CA 1
ATOM 3403 C C . SER A 1 415 ? 60.313 4.202 -4.883 1.00 40.56 415 SER A C 1
ATOM 3405 O O . SER A 1 415 ? 59.604 4.206 -3.882 1.00 40.56 415 SER A O 1
ATOM 3407 N N . VAL A 1 416 ? 61.620 4.474 -4.898 1.00 36.84 416 VAL A N 1
ATOM 3408 C CA . VAL A 1 416 ? 62.506 4.824 -3.777 1.00 36.84 416 VAL A CA 1
ATOM 3409 C C . VAL A 1 416 ? 63.216 3.626 -3.139 1.00 36.84 416 VAL A C 1
ATOM 3411 O O . VAL A 1 416 ? 62.873 3.144 -2.064 1.00 36.84 416 VAL A O 1
ATOM 3414 N N . ASN A 1 417 ? 64.3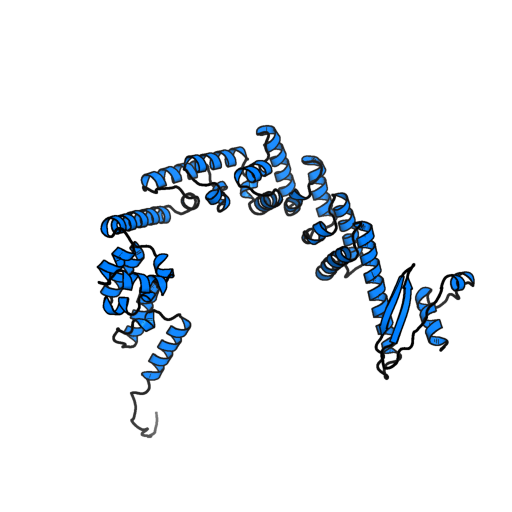00 3.216 -3.800 1.00 37.47 417 ASN A N 1
ATOM 3415 C CA . ASN A 1 417 ? 65.494 2.751 -3.109 1.00 37.47 417 ASN A CA 1
ATOM 3416 C C . ASN A 1 417 ? 66.602 3.783 -3.364 1.00 37.47 417 ASN A C 1
ATOM 3418 O O . ASN A 1 417 ? 67.435 3.598 -4.240 1.00 37.47 417 ASN A O 1
ATOM 3422 N N . GLU A 1 418 ? 66.571 4.893 -2.629 1.00 32.53 418 GLU A N 1
ATOM 3423 C CA . GLU A 1 418 ? 67.764 5.697 -2.360 1.00 32.53 418 GLU A CA 1
ATOM 3424 C C . GLU A 1 418 ? 67.780 6.013 -0.866 1.00 32.53 418 GLU A C 1
ATOM 3426 O O . GLU A 1 418 ? 66.815 6.528 -0.298 1.00 32.53 418 GLU A O 1
ATOM 3431 N N . GLY A 1 419 ? 68.854 5.567 -0.216 1.00 32.41 419 GLY A N 1
ATOM 3432 C CA . GLY A 1 419 ? 69.025 5.617 1.227 1.00 32.41 419 GLY A CA 1
ATOM 3433 C C . GLY A 1 419 ? 69.191 7.041 1.772 1.00 32.41 419 GLY A C 1
ATOM 3434 O O . GLY A 1 419 ? 69.446 7.988 1.028 1.00 32.41 419 GLY A O 1
ATOM 3435 N N . PRO A 1 420 ? 69.071 7.209 3.098 1.00 31.72 420 PRO A N 1
ATOM 3436 C CA . PRO A 1 420 ? 69.096 8.519 3.719 1.00 31.72 420 PRO A CA 1
ATOM 3437 C C . PRO A 1 420 ? 70.535 9.034 3.826 1.00 31.72 420 PRO A C 1
ATOM 3439 O O . PRO A 1 420 ? 71.326 8.529 4.624 1.00 31.72 420 PRO A O 1
ATOM 3442 N N . VAL A 1 421 ? 70.860 10.097 3.088 1.00 32.44 421 VAL A N 1
ATOM 3443 C CA . VAL A 1 421 ? 72.018 10.943 3.402 1.00 32.44 421 VAL A CA 1
ATOM 3444 C C . VAL A 1 421 ? 71.583 11.984 4.433 1.00 32.44 421 VAL A C 1
ATOM 3446 O O . VAL A 1 421 ? 70.778 12.872 4.166 1.00 32.44 421 VAL A O 1
ATOM 3449 N N . LYS A 1 422 ? 72.118 11.846 5.648 1.00 34.59 422 LYS A N 1
ATOM 3450 C CA . LYS A 1 422 ? 72.079 12.862 6.704 1.00 34.59 422 LYS A CA 1
ATOM 3451 C C . LYS A 1 422 ? 73.149 13.927 6.441 1.00 34.59 422 LYS A C 1
ATOM 3453 O O . LYS A 1 422 ? 74.326 13.590 6.452 1.00 34.59 422 LYS A O 1
ATOM 3458 N N . SER A 1 423 ? 72.753 15.196 6.378 1.00 30.28 423 SER A N 1
ATOM 3459 C CA . SER A 1 423 ? 73.539 16.358 6.847 1.00 30.28 423 SER A CA 1
ATOM 3460 C C . SER A 1 423 ? 72.643 17.603 6.768 1.00 30.28 423 SER A C 1
ATOM 3462 O O . SER A 1 423 ? 72.220 17.980 5.686 1.00 30.28 423 SER A O 1
ATOM 3464 N N . SER A 1 424 ? 72.090 18.092 7.875 1.00 29.44 424 SER A N 1
ATOM 3465 C CA . SER A 1 424 ? 72.690 19.023 8.844 1.00 29.44 424 SER A CA 1
ATOM 3466 C C . SER A 1 424 ? 72.670 20.496 8.401 1.00 29.44 424 SER A C 1
ATOM 3468 O O . SER A 1 424 ? 73.257 20.872 7.394 1.00 29.44 424 SER A O 1
ATOM 3470 N N . SER A 1 425 ? 72.087 21.304 9.293 1.00 27.27 425 SER A N 1
ATOM 3471 C CA . SER A 1 425 ? 72.351 22.719 9.597 1.00 27.27 425 SER A CA 1
ATOM 3472 C C . SER A 1 425 ? 71.652 23.860 8.828 1.00 27.27 425 SER A C 1
ATOM 3474 O O . SER A 1 425 ? 71.952 24.144 7.680 1.00 27.27 425 SER A O 1
ATOM 3476 N N . LYS A 1 426 ? 70.823 24.571 9.619 1.00 33.66 426 LYS A N 1
ATOM 3477 C CA . LYS A 1 426 ? 70.751 26.034 9.837 1.00 33.66 426 LYS A CA 1
ATOM 3478 C C . LYS A 1 426 ? 70.487 26.942 8.623 1.00 33.66 426 LYS A C 1
ATOM 3480 O O . LYS A 1 426 ? 71.415 27.255 7.889 1.00 33.66 426 LYS A O 1
ATOM 3485 N N . LEU A 1 427 ? 69.297 27.544 8.561 1.00 33.25 427 LEU A N 1
ATOM 3486 C CA . LEU A 1 427 ? 68.923 28.846 9.151 1.00 33.25 427 LEU A CA 1
ATOM 3487 C C . LEU A 1 427 ? 67.408 29.040 9.041 1.00 33.25 427 LEU A C 1
ATOM 3489 O O . LEU A 1 427 ? 66.841 28.546 8.042 1.00 33.25 427 LEU A O 1
#